Protein AF-A0A1Q6T2Q5-F1 (afdb_monomer)

Sequence (605 aa):
MSRNTIVNGNNVPQLLRPRTKIKYRKRTQTTGNLGEIIPFYVNELVQAGDTFKIDLSSFSRLTVSNYPSMDNLFLDIYLFKQNKNNLVNEFAPFMGENLTGAFEQQYEYEIPKLKLYGSHTSARSLINRLYGLKFFKNEITKDNGIFVSALPLITYWQMWNDWFRDQNYMPLQILPSMGMYSGTNHTPIYINKATLNNIYPTNLSTISTDPYYTGGATDTDLIYNWYTLGKACRFHDYFSTIIPEPQKGDPTRIPLTGEVELEVYGTGKGLMFTDGTGNFGTTVNGQIDNSATLKVNTVTQGNVEVGKNLGNGSTIGTLYNVIGVPTKEQIGDNESNDSGLMATLNFADAIIGTMNDMRTLVSEQHFIENNGIFGTREKEILRARYGVISSAVTTHTVEYLGGKRIPLNMDTILQTSSTSSESPQGNAAGYSVTFDADELFVKSFDYPAVILGVAVVRQNHSYSQGLSCQHTKFKPLDYWTPEFNNVGCQPIYMSELFLDVENQENNKKVWGYKMPWQEYREEPDQVTGMLAPDYENSLDVWNYADDYATAPVAGISWLLETPQYLDRTLTVTSKNTDQFMFDFQLNITKVTEVPYFSIPGLDKF

Structure (mmCIF, N/CA/C/O backbone):
data_AF-A0A1Q6T2Q5-F1
#
_entry.id   AF-A0A1Q6T2Q5-F1
#
loop_
_atom_site.group_PDB
_atom_site.id
_atom_site.type_symbol
_atom_site.label_atom_id
_atom_site.label_alt_id
_atom_site.label_comp_id
_atom_site.label_asym_id
_atom_site.label_entity_id
_atom_site.label_seq_id
_atom_site.pdbx_PDB_ins_code
_atom_site.Cartn_x
_atom_site.Cartn_y
_atom_site.Cartn_z
_atom_site.occupancy
_atom_site.B_iso_or_equiv
_atom_site.auth_seq_id
_atom_site.auth_comp_id
_atom_site.auth_asym_id
_atom_site.auth_atom_id
_atom_site.pdbx_PDB_model_num
ATOM 1 N N . MET A 1 1 ? -8.213 -21.916 44.612 1.00 40.75 1 MET A N 1
ATOM 2 C CA . MET A 1 1 ? -7.060 -21.421 45.393 1.00 40.75 1 MET A CA 1
ATOM 3 C C . MET A 1 1 ? -6.461 -22.595 46.146 1.00 40.75 1 MET A C 1
ATOM 5 O O . MET A 1 1 ? -7.157 -23.190 46.962 1.00 40.75 1 MET A O 1
ATOM 9 N N . SER A 1 2 ? -5.225 -22.983 45.839 1.00 36.88 2 SER A N 1
ATOM 10 C CA . SER A 1 2 ? -4.478 -23.936 46.664 1.00 36.88 2 SER A CA 1
ATOM 11 C C . SER A 1 2 ? -4.153 -23.265 47.999 1.00 36.88 2 SER A C 1
ATOM 13 O O . SER A 1 2 ? -3.503 -22.224 48.015 1.00 36.88 2 SER A O 1
ATOM 15 N N . ARG A 1 3 ? -4.646 -23.825 49.109 1.00 48.50 3 ARG A N 1
ATOM 16 C CA . ARG A 1 3 ? -4.500 -23.243 50.456 1.00 48.50 3 ARG A CA 1
ATOM 17 C C . ARG A 1 3 ? -3.081 -23.313 51.026 1.00 48.50 3 ARG A C 1
ATOM 19 O O . ARG A 1 3 ? -2.794 -22.555 51.937 1.00 48.50 3 ARG A O 1
ATOM 26 N N . ASN A 1 4 ? -2.209 -24.166 50.487 1.00 52.56 4 ASN A N 1
ATOM 27 C CA . ASN A 1 4 ? -0.844 -24.346 50.979 1.00 52.56 4 ASN A CA 1
ATOM 28 C C . ASN A 1 4 ? 0.152 -24.306 49.814 1.00 52.56 4 ASN A C 1
ATOM 30 O O . ASN A 1 4 ? 0.029 -25.086 48.870 1.00 52.56 4 ASN A O 1
ATOM 34 N N . THR A 1 5 ? 1.145 -23.425 49.903 1.00 58.88 5 THR A N 1
ATOM 35 C CA . THR A 1 5 ? 2.322 -23.380 49.023 1.00 58.88 5 THR A CA 1
ATOM 36 C C . THR A 1 5 ? 3.554 -23.753 49.837 1.00 58.88 5 THR A C 1
ATOM 38 O O . THR A 1 5 ? 3.863 -23.088 50.823 1.00 58.88 5 THR A O 1
ATOM 41 N N . ILE A 1 6 ? 4.254 -24.818 49.441 1.00 62.38 6 ILE A N 1
ATOM 42 C CA . ILE A 1 6 ? 5.546 -25.196 50.025 1.00 62.38 6 ILE A CA 1
ATOM 43 C C . ILE A 1 6 ? 6.611 -24.314 49.368 1.00 62.38 6 ILE A C 1
ATOM 45 O O . ILE A 1 6 ? 6.770 -24.335 48.148 1.00 62.38 6 ILE A O 1
ATOM 49 N N . VAL A 1 7 ? 7.309 -23.512 50.169 1.00 61.06 7 VAL A N 1
ATOM 50 C CA . VAL A 1 7 ? 8.380 -22.624 49.704 1.00 61.06 7 VAL A CA 1
ATOM 51 C C . VAL A 1 7 ? 9.719 -23.281 50.031 1.00 61.06 7 VAL A C 1
ATOM 53 O O . VAL A 1 7 ? 10.040 -23.471 51.200 1.00 61.06 7 VAL A O 1
ATOM 56 N N . ASN A 1 8 ? 10.498 -23.630 49.005 1.00 68.25 8 ASN A N 1
ATOM 57 C CA . ASN A 1 8 ? 11.899 -24.028 49.163 1.00 68.25 8 ASN A CA 1
ATOM 58 C C . ASN A 1 8 ? 12.791 -22.780 49.082 1.00 68.25 8 ASN A C 1
ATOM 60 O O . ASN A 1 8 ? 12.507 -21.880 48.297 1.00 68.25 8 ASN A O 1
ATOM 64 N N . GLY A 1 9 ? 13.894 -22.740 49.840 1.00 67.88 9 GLY A N 1
ATOM 65 C CA . GLY A 1 9 ? 14.797 -21.576 49.928 1.00 67.88 9 GLY A CA 1
ATOM 66 C C . GLY A 1 9 ? 15.487 -21.151 48.622 1.00 67.88 9 GLY A C 1
ATOM 67 O O . GLY A 1 9 ? 16.061 -20.071 48.569 1.00 67.88 9 GLY A O 1
ATOM 68 N N . ASN A 1 10 ? 15.388 -21.963 47.564 1.00 74.81 10 ASN A N 1
ATOM 69 C CA . ASN A 1 10 ? 15.899 -21.648 46.225 1.00 74.81 10 ASN A CA 1
ATOM 70 C C . ASN A 1 10 ? 14.823 -21.074 45.282 1.00 74.81 10 ASN A C 1
ATOM 72 O O . ASN A 1 10 ? 15.121 -20.780 44.126 1.00 74.81 10 ASN A O 1
ATOM 76 N N . ASN A 1 11 ? 13.568 -20.943 45.727 1.00 71.75 11 ASN A N 1
ATOM 77 C CA . ASN A 1 11 ? 12.494 -20.422 44.887 1.00 71.75 11 ASN A CA 1
ATOM 78 C C . ASN A 1 11 ? 12.559 -18.892 44.843 1.00 71.75 11 ASN A C 1
ATOM 80 O O . ASN A 1 11 ? 12.415 -18.221 45.864 1.00 71.75 11 ASN A O 1
ATOM 84 N N . VAL A 1 12 ? 12.724 -18.340 43.643 1.00 73.06 12 VAL A N 1
ATOM 85 C CA . VAL A 1 12 ? 12.599 -16.899 43.398 1.00 73.06 12 VAL A CA 1
ATOM 86 C C . VAL A 1 12 ? 11.151 -16.468 43.694 1.00 73.06 12 VAL A C 1
ATOM 88 O O . VAL A 1 12 ? 10.228 -17.206 43.333 1.00 73.06 12 VAL A O 1
ATOM 91 N N . PRO A 1 13 ? 10.909 -15.306 44.332 1.00 76.81 13 PRO A N 1
ATOM 92 C CA . PRO A 1 13 ? 9.557 -14.794 44.540 1.00 76.81 13 PRO A CA 1
ATOM 93 C C . PRO A 1 13 ? 8.794 -14.675 43.212 1.00 76.81 13 PRO A C 1
ATOM 95 O O . PRO A 1 13 ? 9.244 -13.996 42.292 1.00 76.81 13 PRO A O 1
ATOM 98 N N . GLN A 1 14 ? 7.631 -15.323 43.110 1.00 71.25 14 GLN A N 1
ATOM 99 C CA . GLN A 1 14 ? 6.753 -15.239 41.939 1.00 71.25 14 GLN A CA 1
ATOM 100 C C . GLN A 1 14 ? 5.480 -14.472 42.294 1.00 71.25 14 GLN A C 1
ATOM 102 O O . GLN A 1 14 ? 4.810 -14.779 43.282 1.00 71.25 14 GLN A O 1
ATOM 107 N N . LEU A 1 15 ? 5.120 -13.488 41.469 1.00 70.75 15 LEU A N 1
ATOM 108 C CA . LEU A 1 15 ? 3.863 -12.759 41.600 1.00 70.75 15 LEU A CA 1
ATOM 109 C C . LEU A 1 15 ? 2.804 -13.413 40.705 1.00 70.75 15 LEU A C 1
ATOM 111 O O . LEU A 1 15 ? 2.746 -13.149 39.509 1.00 70.75 15 LEU A O 1
ATOM 115 N N . LEU A 1 16 ? 1.961 -14.272 41.279 1.00 73.00 16 LEU A N 1
ATOM 116 C CA . LEU A 1 16 ? 0.833 -14.872 40.562 1.00 73.00 16 LEU A CA 1
ATOM 117 C C . LEU A 1 16 ? -0.390 -13.960 40.670 1.00 73.00 16 LEU A C 1
ATOM 119 O O . LEU A 1 16 ? -0.909 -13.740 41.767 1.00 73.00 16 LEU A O 1
ATOM 123 N N . ARG A 1 17 ? -0.861 -13.437 39.535 1.00 74.62 17 ARG A N 1
ATOM 124 C CA . ARG A 1 17 ? -2.085 -12.631 39.453 1.00 74.62 17 ARG A CA 1
ATOM 125 C C . ARG A 1 17 ? -3.207 -13.430 38.780 1.00 74.62 17 ARG A C 1
ATOM 127 O O . ARG A 1 17 ? -2.953 -14.126 37.794 1.00 74.62 17 ARG A O 1
ATOM 134 N N . PRO A 1 18 ? -4.447 -13.383 39.298 1.00 81.62 18 PRO A N 1
ATOM 135 C CA . PRO A 1 18 ? -5.578 -14.018 38.633 1.00 81.62 18 PRO A CA 1
ATOM 136 C C . PRO A 1 18 ? -5.882 -13.314 37.303 1.00 81.62 18 PRO A C 1
ATOM 138 O O . PRO A 1 18 ? -5.785 -12.094 37.201 1.00 81.62 18 PRO A O 1
ATOM 141 N N . ARG A 1 19 ? -6.286 -14.084 36.285 1.00 85.50 19 ARG A N 1
ATOM 142 C CA . ARG A 1 19 ? -6.707 -13.549 34.981 1.00 85.50 19 ARG A CA 1
ATOM 143 C C . ARG A 1 19 ? -8.230 -13.450 34.908 1.00 85.50 19 ARG A C 1
ATOM 145 O O . ARG A 1 19 ? -8.939 -14.409 35.210 1.00 85.50 19 ARG A O 1
ATOM 152 N N . THR A 1 20 ? -8.719 -12.311 34.446 1.00 89.69 20 THR A N 1
ATOM 153 C CA . THR A 1 20 ? -10.131 -11.990 34.231 1.00 89.69 20 THR A CA 1
ATOM 154 C C . THR A 1 20 ? -10.468 -12.070 32.744 1.00 89.69 20 THR A C 1
ATOM 156 O O . THR A 1 20 ? -9.707 -11.605 31.897 1.00 89.69 20 THR A O 1
ATOM 159 N N . LYS A 1 21 ? -11.643 -12.614 32.408 1.00 92.06 21 LYS A N 1
ATOM 160 C CA . LYS A 1 21 ? -12.200 -12.591 31.048 1.00 92.06 21 LYS A CA 1
ATOM 161 C C . LYS A 1 21 ? -13.241 -11.477 30.929 1.00 92.06 21 LYS A C 1
ATOM 163 O O . LYS A 1 21 ? -14.294 -11.553 31.552 1.00 92.06 21 LYS A O 1
ATOM 168 N N . ILE A 1 22 ? -12.959 -10.477 30.103 1.00 91.69 22 ILE A N 1
ATOM 169 C CA . ILE A 1 22 ? -13.797 -9.302 29.851 1.00 91.69 22 ILE A CA 1
ATOM 170 C C . ILE A 1 22 ? -14.363 -9.403 28.432 1.00 91.69 22 ILE A C 1
ATOM 172 O O . ILE A 1 22 ? -13.634 -9.698 27.484 1.00 91.69 22 ILE A O 1
ATOM 176 N N . LYS A 1 23 ? -15.666 -9.159 28.274 1.00 93.12 23 LYS A N 1
ATOM 177 C CA . LYS A 1 23 ? -16.338 -9.102 26.970 1.00 93.12 23 LYS A CA 1
ATOM 178 C C . LYS A 1 23 ? -16.984 -7.739 26.788 1.00 93.12 23 LYS A C 1
ATOM 180 O O . LYS A 1 23 ? -17.729 -7.306 27.661 1.00 93.12 23 LYS A O 1
ATOM 185 N N . TYR A 1 24 ? -16.718 -7.086 25.664 1.00 93.69 24 TYR A N 1
ATOM 186 C CA . TYR A 1 24 ? -17.334 -5.806 25.327 1.00 93.69 24 TYR A CA 1
ATOM 187 C C . TYR A 1 24 ? -17.476 -5.636 23.814 1.00 93.69 24 TYR A C 1
ATOM 189 O O . TYR A 1 24 ? -16.769 -6.266 23.027 1.00 93.69 24 TYR A O 1
ATOM 197 N N . ARG A 1 25 ? -18.413 -4.774 23.413 1.00 94.50 25 ARG A N 1
ATOM 198 C CA . ARG A 1 25 ? -18.661 -4.401 22.018 1.00 94.50 25 ARG A CA 1
ATOM 199 C C . ARG A 1 25 ? -18.144 -2.987 21.775 1.00 94.50 25 ARG A C 1
ATOM 201 O O . ARG A 1 25 ? -18.408 -2.096 22.579 1.00 94.50 25 ARG A O 1
ATOM 208 N N . LYS A 1 26 ? -17.466 -2.771 20.649 1.00 93.38 26 LYS A N 1
ATOM 209 C CA . LYS A 1 26 ? -17.111 -1.439 20.138 1.00 93.38 26 LYS A CA 1
ATOM 210 C C . LYS A 1 26 ? -17.689 -1.283 18.736 1.00 93.38 26 LYS A C 1
ATOM 212 O O . LYS A 1 26 ? -17.534 -2.180 17.917 1.00 93.38 26 LYS A O 1
ATOM 217 N N . ARG A 1 27 ? -18.369 -0.170 18.473 1.00 94.38 27 ARG A N 1
ATOM 218 C CA . ARG A 1 27 ? -18.918 0.168 17.155 1.00 94.38 27 ARG A CA 1
ATOM 219 C C . ARG A 1 27 ? -18.284 1.469 16.677 1.00 94.38 27 ARG A C 1
ATOM 221 O O . ARG A 1 27 ? -18.225 2.416 17.458 1.00 94.38 27 ARG A O 1
ATOM 228 N N . THR A 1 28 ? -17.840 1.503 15.429 1.00 93.81 28 THR A N 1
ATOM 229 C CA . THR A 1 28 ? -17.266 2.678 14.774 1.00 93.81 28 THR A CA 1
ATOM 230 C C . THR A 1 28 ? -17.955 2.862 13.429 1.00 93.81 28 THR A C 1
ATOM 232 O O . THR A 1 28 ? -17.924 1.962 12.596 1.00 93.81 28 THR A O 1
ATOM 235 N N . GLN A 1 29 ? -18.541 4.036 13.209 1.00 93.56 29 GLN A N 1
ATOM 236 C CA . GLN A 1 29 ? -19.079 4.434 11.910 1.00 93.56 29 GLN A CA 1
ATOM 237 C C . GLN A 1 29 ? -18.135 5.447 11.279 1.00 93.56 29 GLN A C 1
ATOM 239 O O . GLN A 1 29 ? -17.673 6.368 11.953 1.00 93.56 29 GLN A O 1
ATOM 244 N N . THR A 1 30 ? -17.810 5.256 10.008 1.00 93.12 30 THR A N 1
ATOM 245 C CA . THR A 1 30 ? -16.855 6.111 9.302 1.00 93.12 30 THR A CA 1
ATOM 246 C C . THR A 1 30 ? -17.154 6.137 7.808 1.00 93.12 30 THR A C 1
ATOM 248 O O . THR A 1 30 ? -18.034 5.429 7.323 1.00 93.12 30 THR A O 1
ATOM 251 N N . THR A 1 31 ? -16.432 6.978 7.088 1.00 92.69 31 THR A N 1
ATOM 252 C CA . THR A 1 31 ? -16.524 7.151 5.641 1.00 92.69 31 THR A CA 1
ATOM 253 C C . THR A 1 31 ? -15.125 7.166 5.042 1.00 92.69 31 THR A C 1
ATOM 255 O O . THR A 1 31 ? -14.141 7.412 5.754 1.00 92.69 31 THR A O 1
ATOM 258 N N . GLY A 1 32 ? -15.031 6.918 3.743 1.00 90.94 32 GLY A N 1
ATOM 259 C CA . GLY A 1 32 ? -13.802 7.119 2.986 1.00 90.94 32 GLY A CA 1
ATOM 260 C C . GLY A 1 32 ? -13.994 6.826 1.507 1.00 90.94 32 GLY A C 1
ATOM 261 O O . GLY A 1 32 ? -15.092 6.482 1.068 1.00 90.94 32 GLY A O 1
ATOM 262 N N . ASN A 1 33 ? -12.925 7.004 0.743 1.00 91.69 33 ASN A N 1
ATOM 263 C CA . ASN A 1 33 ? -12.935 6.859 -0.708 1.00 91.69 33 ASN A CA 1
ATOM 264 C C . ASN A 1 33 ? -12.159 5.624 -1.156 1.00 91.69 33 ASN A C 1
ATOM 266 O O . ASN A 1 33 ? -11.435 5.005 -0.370 1.00 91.69 33 ASN A O 1
ATOM 270 N N . LEU A 1 34 ? -12.310 5.288 -2.435 1.00 91.56 34 LEU A N 1
ATOM 271 C CA . LEU A 1 34 ? -11.515 4.257 -3.087 1.00 91.56 34 LEU A CA 1
ATOM 272 C C . LEU A 1 34 ? -10.019 4.536 -2.881 1.00 91.56 34 LEU A C 1
ATOM 274 O O . LEU A 1 34 ? -9.559 5.674 -3.008 1.00 91.56 34 LEU A O 1
ATOM 278 N N . GLY A 1 35 ? -9.275 3.497 -2.512 1.00 89.56 35 GLY A N 1
ATOM 279 C CA . GLY A 1 35 ? -7.839 3.567 -2.285 1.00 89.56 35 GLY A CA 1
ATOM 280 C C . GLY A 1 35 ? -7.406 4.090 -0.921 1.00 89.56 35 GLY A C 1
ATOM 281 O O . GLY A 1 35 ? -6.256 3.886 -0.545 1.00 89.56 35 GLY A O 1
ATOM 282 N N . GLU A 1 36 ? -8.277 4.732 -0.142 1.00 91.12 36 GLU A N 1
ATOM 283 C CA . GLU A 1 36 ? -7.895 5.251 1.173 1.00 91.12 36 GLU A CA 1
ATOM 284 C C . GLU A 1 36 ? -7.830 4.153 2.232 1.00 91.12 36 GLU A C 1
ATOM 286 O O . GLU A 1 36 ? -8.688 3.273 2.310 1.00 91.12 36 GLU A O 1
ATOM 291 N N . ILE A 1 37 ? -6.826 4.240 3.104 1.00 92.69 37 ILE A N 1
ATOM 292 C CA . ILE A 1 37 ? -6.652 3.310 4.216 1.00 92.69 37 ILE A CA 1
ATOM 293 C C . ILE A 1 37 ? -7.335 3.882 5.453 1.00 92.69 37 ILE A C 1
ATOM 295 O O . ILE A 1 37 ? -6.844 4.790 6.113 1.00 92.69 37 ILE A O 1
ATOM 299 N N . ILE A 1 38 ? -8.504 3.344 5.776 1.00 94.00 38 ILE A N 1
ATOM 300 C CA . ILE A 1 38 ? -9.425 3.910 6.757 1.00 94.00 38 ILE A CA 1
ATOM 301 C C . ILE A 1 38 ? -9.253 3.184 8.094 1.00 94.00 38 ILE A C 1
ATOM 303 O O . ILE A 1 38 ? -9.652 2.023 8.214 1.00 94.00 38 ILE A O 1
ATOM 307 N N . PRO A 1 39 ? -8.702 3.827 9.140 1.00 95.00 39 PRO A N 1
ATOM 308 C CA . PRO A 1 39 ? -8.648 3.212 10.455 1.00 95.00 39 PRO A CA 1
ATOM 309 C C . PRO A 1 39 ? -10.028 3.244 11.117 1.00 95.00 39 PRO A C 1
ATOM 311 O O . PRO A 1 39 ? -10.668 4.292 11.208 1.00 95.00 39 PRO A O 1
ATOM 314 N N . PHE A 1 40 ? -10.470 2.096 11.628 1.00 94.38 40 PHE A N 1
ATOM 315 C CA . PHE A 1 40 ? -11.740 1.961 12.353 1.00 94.38 40 PHE A CA 1
ATOM 316 C C . PHE A 1 40 ? -11.560 1.472 13.796 1.00 94.38 40 PHE A C 1
ATOM 318 O O . PHE A 1 40 ? -12.458 1.624 14.636 1.00 94.38 40 PHE A O 1
ATOM 325 N N . TYR A 1 41 ? -10.401 0.887 14.109 1.00 94.62 41 TYR A N 1
ATOM 326 C CA . TYR A 1 41 ? -10.082 0.383 15.436 1.00 94.62 41 TYR A CA 1
ATOM 327 C C . TYR A 1 41 ? -8.657 0.732 15.835 1.00 94.62 41 TYR A C 1
ATOM 329 O O . TYR A 1 41 ? -7.709 0.427 15.127 1.00 94.62 41 TYR A O 1
ATOM 337 N N . VAL A 1 42 ? -8.511 1.320 17.016 1.00 94.62 42 VAL A N 1
ATOM 338 C CA . VAL A 1 42 ? -7.225 1.544 17.673 1.00 94.62 42 VAL A CA 1
ATOM 339 C C . VAL A 1 42 ? -7.358 1.080 19.116 1.00 94.62 42 VAL A C 1
ATOM 341 O O . VAL A 1 42 ? -8.374 1.357 19.773 1.00 94.62 42 VAL A O 1
ATOM 344 N N . ASN A 1 43 ? -6.345 0.367 19.602 1.00 93.69 43 ASN A N 1
ATOM 345 C CA . ASN A 1 43 ? -6.194 0.015 21.005 1.00 93.69 43 ASN A CA 1
ATOM 346 C C . ASN A 1 43 ? -4.716 0.039 21.417 1.00 93.69 43 ASN A C 1
ATOM 348 O O . ASN A 1 43 ? -3.948 -0.849 21.056 1.00 93.69 43 ASN A O 1
ATOM 352 N N . GLU A 1 44 ? -4.337 1.041 22.209 1.00 92.44 44 GLU A N 1
ATOM 353 C CA . GLU A 1 44 ? -2.989 1.183 22.781 1.00 92.44 44 GLU A CA 1
ATOM 354 C C . GLU A 1 44 ? -2.823 0.470 24.136 1.00 92.44 44 GLU A C 1
ATOM 356 O O . GLU A 1 44 ? -1.713 0.370 24.665 1.00 92.44 44 GLU A O 1
ATOM 361 N N . LEU A 1 45 ? -3.918 -0.002 24.740 1.00 89.75 45 LEU A N 1
ATOM 362 C CA . LEU A 1 45 ? -3.956 -0.561 26.097 1.00 89.75 45 LEU A CA 1
ATOM 363 C C . LEU A 1 45 ? -3.831 -2.091 26.088 1.00 89.75 45 LEU A C 1
ATOM 365 O O . LEU A 1 45 ? -4.534 -2.805 26.815 1.00 89.75 45 LEU A O 1
ATOM 369 N N . VAL A 1 46 ? -2.940 -2.595 25.235 1.00 91.69 46 VAL A N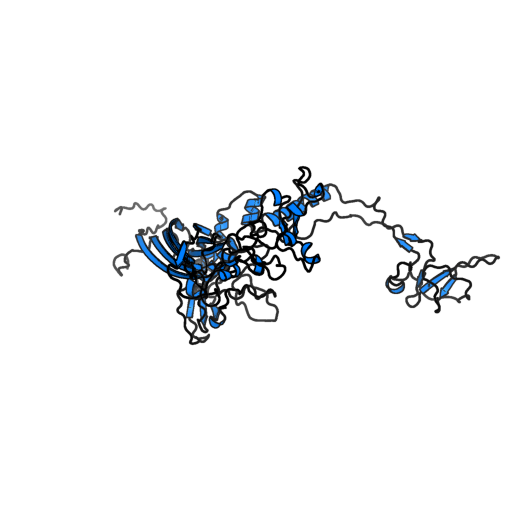 1
ATOM 370 C CA . VAL A 1 46 ? -2.562 -4.008 25.184 1.00 91.69 46 VAL A CA 1
ATOM 371 C C . VAL A 1 46 ? -1.349 -4.211 26.075 1.00 91.69 46 VAL A C 1
ATOM 373 O O . VAL A 1 46 ? -0.307 -3.582 25.873 1.00 91.69 46 VAL A O 1
ATOM 376 N N . GLN A 1 47 ? -1.499 -5.075 27.073 1.00 90.38 47 GLN A N 1
ATOM 377 C CA . GLN A 1 47 ? -0.428 -5.454 27.986 1.00 90.38 47 GLN A CA 1
ATOM 378 C C . GLN A 1 47 ? 0.165 -6.808 27.585 1.00 90.38 47 GLN A C 1
ATOM 380 O O . GLN A 1 47 ? -0.458 -7.594 26.867 1.00 90.38 47 GLN A O 1
ATOM 385 N N . ALA A 1 48 ? 1.377 -7.088 28.065 1.00 88.94 48 ALA A N 1
ATOM 386 C CA . ALA A 1 48 ? 1.939 -8.430 27.976 1.00 88.94 48 ALA A CA 1
ATOM 387 C C . ALA A 1 48 ? 1.054 -9.422 28.751 1.00 88.94 48 ALA A C 1
ATOM 389 O O . ALA A 1 48 ? 0.536 -9.099 29.817 1.00 88.94 48 ALA A O 1
ATOM 390 N N . GLY A 1 49 ? 0.858 -10.618 28.203 1.00 88.44 49 GLY A N 1
ATOM 391 C CA . GLY A 1 49 ? -0.018 -11.645 28.766 1.00 88.44 49 GLY A CA 1
ATOM 392 C C . GLY A 1 49 ? -1.509 -11.461 28.456 1.00 88.44 49 GLY A C 1
ATOM 393 O O . GLY A 1 49 ? -2.309 -12.339 28.798 1.00 88.44 49 GLY A O 1
ATOM 394 N N . ASP A 1 50 ? -1.914 -10.376 27.786 1.00 93.00 50 ASP A N 1
ATOM 395 C CA . ASP A 1 50 ? -3.294 -10.217 27.329 1.00 93.00 50 ASP A CA 1
ATOM 396 C C . ASP A 1 50 ? -3.586 -11.165 26.156 1.00 93.00 50 ASP A C 1
ATOM 398 O O . ASP A 1 50 ? -2.833 -11.234 25.185 1.00 93.00 50 ASP A O 1
ATOM 402 N N . THR A 1 51 ? -4.718 -11.867 26.209 1.00 94.56 51 THR A N 1
ATOM 403 C CA . THR A 1 51 ? -5.237 -12.646 25.075 1.00 94.56 51 THR A CA 1
ATOM 404 C C . THR A 1 51 ? -6.457 -11.942 24.504 1.00 94.56 51 THR A C 1
ATOM 406 O O . THR A 1 51 ? -7.423 -11.700 25.230 1.00 94.56 51 THR A O 1
ATOM 409 N N . PHE A 1 52 ? -6.435 -11.635 23.210 1.00 94.88 52 PHE A N 1
ATOM 410 C CA . PHE A 1 52 ? -7.560 -11.039 22.498 1.00 94.88 52 PHE A CA 1
ATOM 411 C C . PHE A 1 52 ? -8.155 -12.040 21.513 1.00 94.88 52 PHE A C 1
ATOM 413 O O . PHE A 1 52 ? -7.428 -12.695 20.768 1.00 94.88 52 PHE A O 1
ATOM 420 N N . LYS A 1 53 ? -9.485 -12.116 21.513 1.00 95.31 53 LYS A N 1
ATOM 421 C CA . LYS A 1 53 ? -10.303 -12.669 20.434 1.00 95.31 53 LYS A CA 1
ATOM 422 C C . LYS A 1 53 ? -11.201 -11.554 19.910 1.00 95.31 53 LYS A C 1
ATOM 424 O O . LYS A 1 53 ? -11.899 -10.924 20.713 1.00 95.31 53 LYS A O 1
ATOM 429 N N . ILE A 1 54 ? -11.148 -11.299 18.606 1.00 94.94 54 ILE A N 1
ATOM 430 C CA . ILE A 1 54 ? -11.915 -10.238 17.950 1.00 94.94 54 ILE A CA 1
ATOM 431 C C . ILE A 1 54 ? -12.753 -10.839 16.827 1.00 94.94 54 ILE A C 1
ATOM 433 O O . ILE A 1 54 ? -12.208 -11.325 15.838 1.00 94.94 54 ILE A O 1
ATOM 437 N N . ASP A 1 55 ? -14.070 -10.715 16.976 1.00 94.94 55 ASP A N 1
ATOM 438 C CA . ASP A 1 55 ? -15.037 -11.017 15.925 1.00 94.94 55 ASP A CA 1
ATOM 439 C C . ASP A 1 55 ? -15.536 -9.686 15.346 1.00 94.94 55 ASP A C 1
ATOM 441 O O . ASP A 1 55 ? -15.964 -8.800 16.100 1.00 94.94 55 ASP A O 1
ATOM 445 N N . LEU A 1 56 ? -15.456 -9.515 14.028 1.00 94.44 56 LEU A N 1
ATOM 446 C CA . LEU A 1 56 ? -15.882 -8.304 13.335 1.00 94.44 56 LEU A CA 1
ATOM 447 C C . LEU A 1 56 ? -17.172 -8.559 12.569 1.00 94.44 56 LEU A C 1
ATOM 449 O O . LEU A 1 56 ? -17.305 -9.544 11.859 1.00 94.44 56 LEU A O 1
ATOM 453 N N . SER A 1 57 ? -18.096 -7.614 12.668 1.00 94.38 57 SER A N 1
ATOM 454 C CA . SER A 1 57 ? -19.195 -7.446 11.732 1.00 94.38 57 SER A CA 1
ATOM 455 C C . SER A 1 57 ? -19.011 -6.117 11.013 1.00 94.38 57 SER A C 1
ATOM 457 O O . SER A 1 57 ? -18.859 -5.076 11.657 1.00 94.38 57 SER A O 1
ATOM 459 N N . SER A 1 58 ? -18.979 -6.158 9.687 1.00 93.50 58 SER A N 1
ATOM 460 C CA . SER A 1 58 ? -18.830 -4.992 8.827 1.00 93.50 58 SER A CA 1
ATOM 461 C C . SER A 1 58 ? -20.065 -4.817 7.964 1.00 93.50 58 SER A C 1
ATOM 463 O O . SER A 1 58 ? -20.522 -5.749 7.303 1.00 93.50 58 SER A O 1
ATOM 465 N N . PHE A 1 59 ? -20.568 -3.595 7.935 1.00 93.94 59 PHE A N 1
ATOM 466 C CA . PHE A 1 59 ? -21.578 -3.152 6.995 1.00 93.94 59 PHE A CA 1
ATOM 467 C C . PHE A 1 59 ? -20.984 -2.024 6.157 1.00 93.94 59 PHE A C 1
ATOM 469 O O . PHE A 1 59 ? -20.419 -1.074 6.699 1.00 93.94 59 PHE A O 1
ATOM 476 N N . SER A 1 60 ? -21.096 -2.136 4.841 1.00 93.38 60 SER A N 1
ATOM 477 C CA . SER A 1 60 ? -20.547 -1.174 3.889 1.00 93.38 60 SER A CA 1
ATOM 478 C C . SER A 1 60 ? -21.598 -0.802 2.856 1.00 93.38 60 SER A C 1
ATOM 480 O O . SER A 1 60 ? -22.422 -1.633 2.464 1.00 93.38 60 SER A O 1
ATOM 482 N N . ARG A 1 61 ? -21.591 0.465 2.446 1.00 91.00 61 ARG A N 1
ATOM 483 C CA . ARG A 1 61 ? -22.460 0.978 1.389 1.00 91.00 61 ARG A CA 1
ATOM 484 C C . ARG A 1 61 ? -21.732 1.994 0.524 1.00 91.00 61 ARG A C 1
ATOM 486 O O . ARG A 1 61 ? -20.960 2.797 1.051 1.00 91.00 61 ARG A O 1
ATOM 493 N N . LEU A 1 62 ? -22.034 1.986 -0.766 1.00 91.00 62 LEU A N 1
ATOM 494 C CA . LEU A 1 62 ? -21.645 3.043 -1.699 1.00 91.00 62 LEU A CA 1
ATOM 495 C C . LEU A 1 62 ? -22.697 4.165 -1.671 1.00 91.00 62 LEU A C 1
ATOM 497 O O . LEU A 1 62 ? -23.868 3.934 -1.335 1.00 91.00 62 LEU A O 1
ATOM 501 N N . THR A 1 63 ? -22.294 5.389 -2.006 1.00 88.75 63 THR A N 1
ATOM 502 C CA . THR A 1 63 ? -23.230 6.447 -2.404 1.00 88.75 63 THR A CA 1
ATOM 503 C C . THR A 1 63 ? -23.995 6.042 -3.670 1.00 88.75 63 THR A C 1
ATOM 505 O O . THR A 1 63 ? -23.699 5.036 -4.312 1.00 88.75 63 THR A O 1
ATOM 508 N N . VAL A 1 64 ? -25.068 6.767 -3.987 1.00 84.00 64 VAL A N 1
ATOM 509 C CA . VAL A 1 64 ? -25.945 6.382 -5.100 1.00 84.00 64 VAL A CA 1
ATOM 510 C C . VAL A 1 64 ? -25.172 6.493 -6.415 1.00 84.00 64 VAL A C 1
ATOM 512 O O . VAL A 1 64 ? -24.589 7.542 -6.708 1.00 84.00 64 VAL A O 1
ATOM 515 N N . SER A 1 65 ? -25.158 5.403 -7.178 1.00 84.69 65 SER A N 1
ATOM 516 C CA . SER A 1 65 ? -24.564 5.363 -8.508 1.00 84.69 65 SER A CA 1
ATOM 517 C C . SER A 1 65 ? -25.642 5.620 -9.556 1.00 84.69 65 SER A C 1
ATOM 519 O O . SER A 1 65 ? -26.792 5.195 -9.399 1.00 84.69 65 SER A O 1
ATOM 521 N N . ASN A 1 66 ? -25.275 6.330 -10.624 1.00 84.12 66 ASN A N 1
ATOM 522 C CA . ASN A 1 66 ? -26.201 6.666 -11.703 1.00 84.12 66 ASN A CA 1
ATOM 523 C C . ASN A 1 66 ? -26.714 5.413 -12.416 1.00 84.12 66 ASN A C 1
ATOM 525 O O . ASN A 1 66 ? -27.870 5.398 -12.817 1.00 84.12 66 ASN A O 1
ATOM 529 N N . TYR A 1 67 ? -25.879 4.376 -12.517 1.00 84.44 67 TYR A N 1
ATOM 530 C CA . TYR A 1 67 ? -26.179 3.091 -13.142 1.00 84.44 67 TYR A CA 1
ATOM 531 C C . TYR A 1 67 ? -25.558 1.959 -12.316 1.00 84.44 67 TYR A C 1
ATOM 533 O O . TYR A 1 67 ? -24.597 2.187 -11.586 1.00 84.44 67 TYR A O 1
ATOM 541 N N . PRO A 1 68 ? -26.075 0.726 -12.385 1.00 86.06 68 PRO A N 1
ATOM 542 C CA . PRO A 1 68 ? -25.420 -0.400 -11.737 1.00 86.06 68 PRO A CA 1
ATOM 543 C C . PRO A 1 68 ? -24.149 -0.775 -12.508 1.00 86.06 68 PRO A C 1
ATOM 545 O O . PRO A 1 68 ? -24.218 -1.361 -13.588 1.00 86.06 68 PRO A O 1
ATOM 548 N N . SER A 1 69 ? -22.991 -0.418 -11.956 1.00 85.75 69 SER A N 1
ATOM 549 C CA . SER A 1 69 ? -21.694 -0.763 -12.540 1.00 85.75 69 SER A CA 1
ATOM 550 C C . SER A 1 69 ? -21.497 -2.279 -12.628 1.00 85.75 69 SER A C 1
ATOM 552 O O . SER A 1 69 ? -21.914 -3.022 -11.738 1.00 85.75 69 SER A O 1
ATOM 554 N N . MET A 1 70 ? -20.819 -2.728 -13.681 1.00 88.31 70 MET A N 1
ATOM 555 C CA . MET A 1 70 ? -20.526 -4.141 -13.945 1.00 88.31 70 MET A CA 1
ATOM 556 C C . MET A 1 70 ? -19.240 -4.631 -13.265 1.00 88.31 70 MET A C 1
ATOM 558 O O . MET A 1 70 ? -19.058 -5.835 -13.099 1.00 88.31 70 MET A O 1
ATOM 562 N N . ASP A 1 71 ? -18.361 -3.709 -12.874 1.00 88.81 71 ASP A N 1
ATOM 563 C CA . ASP A 1 71 ? -17.055 -4.035 -12.311 1.00 88.81 71 ASP A CA 1
ATOM 564 C C . ASP A 1 71 ? -17.104 -4.355 -10.815 1.00 88.81 71 ASP A C 1
ATOM 566 O O . ASP A 1 71 ? -17.977 -3.911 -10.064 1.00 88.81 71 ASP A O 1
ATOM 570 N N . ASN A 1 72 ? -16.113 -5.132 -10.378 1.00 88.31 72 ASN A N 1
ATOM 571 C CA . ASN A 1 72 ? -16.020 -5.626 -9.012 1.00 88.31 72 ASN A CA 1
ATOM 572 C C . ASN A 1 72 ? -15.206 -4.683 -8.119 1.00 88.31 72 ASN A C 1
ATOM 574 O O . ASN A 1 72 ? -14.050 -4.361 -8.407 1.00 88.31 72 ASN A O 1
ATOM 578 N N . LEU A 1 73 ? -15.782 -4.337 -6.967 1.00 91.88 73 LEU A N 1
ATOM 579 C CA . LEU A 1 73 ? -15.098 -3.656 -5.871 1.00 91.88 73 LEU A CA 1
ATOM 580 C C . LEU A 1 73 ? -14.845 -4.632 -4.725 1.00 91.88 73 LEU A C 1
ATOM 582 O O . LEU A 1 73 ? -15.689 -5.465 -4.399 1.00 91.88 73 LEU A O 1
ATOM 586 N N . PHE A 1 74 ? -13.701 -4.495 -4.064 1.00 94.25 74 PHE A N 1
ATOM 587 C CA . PHE A 1 74 ? -13.326 -5.325 -2.925 1.00 94.25 74 PHE A CA 1
ATOM 588 C C . PHE A 1 74 ? -13.030 -4.462 -1.705 1.00 94.25 74 PHE A C 1
ATOM 590 O O . PHE A 1 74 ? -12.194 -3.562 -1.751 1.00 94.25 74 PHE A O 1
ATOM 597 N N . LEU A 1 75 ? -13.694 -4.776 -0.594 1.00 94.81 75 LEU A N 1
ATOM 598 C CA . LEU A 1 75 ? -13.383 -4.267 0.732 1.00 94.81 75 LEU A CA 1
ATOM 599 C C . LEU A 1 75 ? -12.413 -5.227 1.421 1.00 94.81 75 LEU A C 1
ATOM 601 O O . LEU A 1 75 ? -12.772 -6.345 1.789 1.00 94.81 75 LEU A O 1
ATOM 605 N N . ASP A 1 76 ? -11.191 -4.762 1.633 1.00 95.31 76 ASP A N 1
ATOM 606 C CA . ASP A 1 76 ? -10.175 -5.464 2.397 1.00 95.31 76 ASP A CA 1
ATOM 607 C C . ASP A 1 76 ? -10.096 -4.909 3.817 1.00 95.31 76 ASP A C 1
ATOM 609 O O . ASP A 1 76 ? -9.921 -3.709 4.029 1.00 95.31 76 ASP A O 1
ATOM 613 N N . ILE A 1 77 ? -10.194 -5.794 4.803 1.00 95.19 77 ILE A N 1
ATOM 614 C CA . ILE A 1 77 ? -10.085 -5.462 6.220 1.00 95.19 77 ILE A CA 1
ATOM 615 C C . ILE A 1 77 ? -8.845 -6.137 6.781 1.00 95.19 77 ILE A C 1
ATOM 617 O O . ILE A 1 77 ? -8.674 -7.344 6.625 1.00 95.19 77 ILE A O 1
ATOM 621 N N . TYR A 1 78 ? -8.019 -5.376 7.494 1.00 96.06 78 TYR A N 1
ATOM 622 C CA . TYR A 1 78 ? -6.778 -5.858 8.086 1.00 96.06 78 TYR A CA 1
ATOM 623 C C . TYR A 1 78 ? -6.639 -5.389 9.534 1.00 96.06 78 TYR A C 1
ATOM 625 O O . TYR A 1 78 ? -6.908 -4.230 9.856 1.00 96.06 78 TYR A O 1
ATOM 633 N N . LEU A 1 79 ? -6.177 -6.276 10.415 1.00 95.56 79 LEU A N 1
ATOM 634 C CA . LEU A 1 79 ? -5.724 -5.931 11.757 1.00 95.56 79 LEU A CA 1
ATOM 635 C C . LEU A 1 79 ? -4.235 -6.202 11.893 1.00 95.56 79 LEU A C 1
ATOM 637 O O . LEU A 1 79 ? -3.728 -7.274 11.562 1.00 95.56 79 LEU A O 1
ATOM 641 N N . PHE A 1 80 ? -3.562 -5.217 12.461 1.00 95.06 80 PHE A N 1
ATOM 642 C CA . PHE A 1 80 ? -2.132 -5.187 12.665 1.00 95.06 80 PHE A CA 1
ATOM 643 C C . PHE A 1 80 ? -1.800 -4.960 14.136 1.00 95.06 80 PHE A C 1
ATOM 645 O O . PHE A 1 80 ? -2.568 -4.353 14.889 1.00 95.06 80 PHE A O 1
ATOM 652 N N . LYS A 1 81 ? -0.622 -5.430 14.534 1.00 92.50 81 LYS A N 1
ATOM 653 C CA . LYS A 1 81 ? -0.009 -5.212 15.842 1.00 92.50 81 LYS A CA 1
ATOM 654 C C . LYS A 1 81 ? 1.370 -4.611 15.643 1.00 92.50 81 LYS A C 1
ATOM 656 O O . LYS A 1 81 ? 2.154 -5.124 14.850 1.00 92.50 81 LYS A O 1
ATOM 661 N N . GLN A 1 82 ? 1.705 -3.611 16.448 1.00 90.44 82 GLN A N 1
ATOM 662 C CA . GLN A 1 82 ? 3.091 -3.196 16.620 1.00 90.44 82 GLN A CA 1
ATOM 663 C C . GLN A 1 82 ? 3.482 -3.154 18.097 1.00 90.44 82 GLN A C 1
ATOM 665 O O . GLN A 1 82 ? 2.725 -2.668 18.941 1.00 90.44 82 GLN A O 1
ATOM 670 N N . ASN A 1 83 ? 4.669 -3.669 18.420 1.00 88.94 83 ASN A N 1
ATOM 671 C CA . ASN A 1 83 ? 5.197 -3.641 19.783 1.00 88.94 83 ASN A CA 1
ATOM 672 C C . ASN A 1 83 ? 5.647 -2.219 20.160 1.00 88.94 83 ASN A C 1
ATOM 674 O O . ASN A 1 83 ? 6.225 -1.499 19.346 1.00 88.94 83 ASN A O 1
ATOM 678 N N . LYS A 1 84 ? 5.436 -1.802 21.413 1.00 87.88 84 LYS A N 1
ATOM 679 C CA . LYS A 1 84 ? 5.767 -0.429 21.844 1.00 87.88 84 LYS A CA 1
ATOM 680 C C . LYS A 1 84 ? 7.266 -0.111 21.817 1.00 87.88 84 LYS A C 1
ATOM 682 O O . LYS A 1 84 ? 7.624 1.025 21.525 1.00 87.88 84 LYS A O 1
ATOM 687 N N . ASN A 1 85 ? 8.139 -1.100 22.009 1.00 84.19 85 ASN A N 1
ATOM 688 C CA . ASN A 1 85 ? 9.594 -0.947 21.844 1.00 84.19 85 ASN A CA 1
ATOM 689 C C . ASN A 1 85 ? 10.023 -0.670 20.389 1.00 84.19 85 ASN A C 1
ATOM 691 O O . ASN A 1 85 ? 11.126 -0.178 20.138 1.00 84.19 85 ASN A O 1
ATOM 695 N N . ASN A 1 86 ? 9.161 -0.988 19.422 1.00 82.00 86 ASN A N 1
ATOM 696 C CA . ASN A 1 86 ? 9.374 -0.699 18.008 1.00 82.00 86 ASN A CA 1
ATOM 697 C C . ASN A 1 86 ? 8.809 0.657 17.607 1.00 82.00 86 ASN A C 1
ATOM 699 O O . ASN A 1 86 ? 9.189 1.187 16.571 1.00 82.00 86 ASN A O 1
ATOM 703 N N . LEU A 1 87 ? 7.912 1.214 18.417 1.00 81.38 87 LEU A N 1
ATOM 704 C CA . LEU A 1 87 ? 7.352 2.545 18.215 1.00 81.38 87 LEU A CA 1
ATOM 705 C C . LEU A 1 87 ? 8.186 3.619 18.904 1.00 81.38 87 LEU A C 1
ATOM 707 O O . LEU A 1 87 ? 8.258 4.736 18.400 1.00 81.38 87 LEU A O 1
ATOM 711 N N . VAL A 1 88 ? 8.788 3.287 20.049 1.00 80.62 88 VAL A N 1
ATOM 712 C CA . VAL A 1 88 ? 9.455 4.240 20.936 1.00 80.62 88 VAL A CA 1
ATOM 713 C C . VAL A 1 88 ? 10.895 3.812 21.206 1.00 80.62 88 VAL A C 1
ATOM 715 O O . VAL A 1 88 ? 11.149 2.689 21.647 1.00 80.62 88 VAL A O 1
ATOM 718 N N . ASN A 1 89 ? 11.838 4.718 20.956 1.00 77.25 89 ASN A N 1
ATOM 719 C CA . ASN A 1 89 ? 13.228 4.573 21.381 1.00 77.25 89 ASN A CA 1
ATOM 720 C C . ASN A 1 89 ? 13.316 4.633 22.905 1.00 77.25 89 ASN A C 1
ATOM 722 O O . ASN A 1 89 ? 12.591 5.399 23.529 1.00 77.25 89 ASN A O 1
ATOM 726 N N . GLU A 1 90 ? 14.208 3.836 23.497 1.00 79.12 90 GLU A N 1
ATOM 727 C CA . GLU A 1 90 ? 14.417 3.800 24.956 1.00 79.12 90 GLU A CA 1
ATOM 728 C C . GLU A 1 90 ? 13.176 3.360 25.758 1.00 79.12 90 GLU A C 1
ATOM 730 O O . GLU A 1 90 ? 13.041 3.640 26.947 1.00 79.12 90 GLU A O 1
ATOM 735 N N . PHE A 1 91 ? 12.275 2.585 25.145 1.00 83.44 91 PHE A N 1
ATOM 736 C CA . PHE A 1 91 ? 11.108 2.044 25.850 1.00 83.44 91 PHE A CA 1
ATOM 737 C C . PHE A 1 91 ? 11.480 1.156 27.058 1.00 83.44 91 PHE A C 1
ATOM 739 O O . PHE A 1 91 ? 10.714 1.055 28.008 1.00 83.44 91 PHE A O 1
ATOM 746 N N . ALA A 1 92 ? 12.660 0.533 27.045 1.00 85.19 92 ALA A N 1
ATOM 747 C CA . ALA A 1 92 ? 13.190 -0.225 28.177 1.00 85.19 92 ALA A CA 1
ATOM 748 C C . ALA A 1 92 ? 13.415 0.663 29.427 1.00 85.19 92 ALA A C 1
ATOM 750 O O . ALA A 1 92 ? 12.796 0.383 30.458 1.00 85.19 92 ALA A O 1
ATOM 751 N N . PRO A 1 93 ? 14.171 1.779 29.339 1.00 83.06 93 PRO A N 1
ATOM 752 C CA . PRO A 1 93 ? 14.208 2.801 30.388 1.00 83.06 93 PRO A CA 1
ATOM 753 C C . PRO A 1 93 ? 12.835 3.330 30.817 1.00 83.06 93 PRO A C 1
ATOM 755 O O . PRO A 1 93 ? 12.586 3.504 32.006 1.00 83.06 93 PRO A O 1
ATOM 758 N N . PHE A 1 94 ? 11.886 3.513 29.893 1.00 84.50 94 PHE A N 1
ATOM 759 C CA . PHE A 1 94 ? 10.512 3.890 30.266 1.00 84.50 94 PHE A CA 1
ATOM 760 C C . PHE A 1 94 ? 9.822 2.849 31.170 1.00 84.50 94 PHE A C 1
ATOM 762 O O . PHE A 1 94 ? 9.040 3.212 32.045 1.00 84.50 94 PHE A O 1
ATOM 769 N N . MET A 1 95 ? 10.130 1.560 31.001 1.00 86.19 95 MET A N 1
ATOM 770 C CA . MET A 1 95 ? 9.613 0.475 31.848 1.00 86.19 95 MET A CA 1
ATOM 771 C C . MET A 1 95 ? 10.408 0.288 33.155 1.00 86.19 95 MET A C 1
ATOM 773 O O . MET A 1 95 ? 10.063 -0.593 33.944 1.00 86.19 95 MET A O 1
ATOM 777 N N . GLY A 1 96 ? 11.435 1.112 33.399 1.00 82.31 96 GLY A N 1
ATOM 778 C CA . GLY A 1 96 ? 12.240 1.120 34.623 1.00 82.31 96 GLY A CA 1
ATOM 779 C C . GLY A 1 96 ? 13.624 0.474 34.503 1.00 82.31 96 GLY A C 1
ATOM 780 O O . GLY A 1 96 ? 14.260 0.229 35.529 1.00 82.31 96 GLY A O 1
ATOM 781 N N . GLU A 1 97 ? 14.096 0.149 33.291 1.00 83.50 97 GLU A N 1
ATOM 782 C CA . GLU A 1 97 ? 15.465 -0.348 33.102 1.00 83.50 97 GLU A CA 1
ATOM 783 C C . GLU A 1 97 ? 16.489 0.772 33.332 1.00 83.50 97 GLU A C 1
ATOM 785 O O . GLU A 1 97 ? 16.596 1.724 32.558 1.00 83.50 97 GLU A O 1
ATOM 790 N N . ASN A 1 98 ? 17.287 0.641 34.391 1.00 82.44 98 ASN A N 1
ATOM 791 C CA . ASN A 1 98 ? 18.332 1.606 34.697 1.00 82.44 98 ASN A CA 1
ATOM 792 C C . ASN A 1 98 ? 19.633 1.272 33.955 1.00 82.44 98 ASN A C 1
ATOM 794 O O . ASN A 1 98 ? 20.298 0.289 34.272 1.00 82.44 98 ASN A O 1
ATOM 798 N N . LEU A 1 99 ? 20.024 2.134 33.013 1.00 75.88 99 LEU A N 1
ATOM 799 C CA . LEU A 1 99 ? 21.286 2.020 32.267 1.00 75.88 99 LEU A CA 1
ATOM 800 C C . LEU A 1 99 ? 22.427 2.873 32.849 1.00 75.88 99 LEU A C 1
ATOM 802 O O . LEU A 1 99 ? 23.557 2.796 32.375 1.00 75.88 99 LEU A O 1
ATOM 806 N N . THR A 1 100 ? 22.144 3.708 33.853 1.00 73.31 100 THR A N 1
ATOM 807 C CA . THR A 1 100 ? 23.086 4.725 34.363 1.00 73.31 100 THR A CA 1
ATOM 808 C C . THR A 1 100 ? 23.658 4.406 35.743 1.00 73.31 100 THR A C 1
ATOM 810 O O . THR A 1 100 ? 24.751 4.864 36.071 1.00 73.31 100 THR A O 1
ATOM 813 N N . GLY A 1 101 ? 22.960 3.604 36.551 1.00 72.75 101 GLY A N 1
ATOM 814 C CA . GLY A 1 101 ? 23.374 3.254 37.907 1.00 72.75 101 GLY A CA 1
ATOM 815 C C . GLY A 1 101 ? 22.787 1.929 38.392 1.00 72.75 101 GLY A C 1
ATOM 816 O O . GLY A 1 101 ? 22.040 1.261 37.686 1.00 72.75 101 GLY A O 1
ATOM 817 N N . ALA A 1 102 ? 23.142 1.537 39.618 1.00 69.31 102 ALA A N 1
ATOM 818 C CA . ALA A 1 102 ? 22.815 0.212 40.151 1.00 69.31 102 ALA A CA 1
ATOM 819 C C . ALA A 1 102 ? 21.437 0.104 40.829 1.00 69.31 102 ALA A C 1
ATOM 821 O O . ALA A 1 102 ? 20.981 -1.012 41.057 1.00 69.31 102 ALA A O 1
ATOM 822 N N . PHE A 1 103 ? 20.800 1.223 41.203 1.00 72.19 103 PHE A N 1
ATOM 823 C CA . PHE A 1 103 ? 19.661 1.184 42.134 1.00 72.19 103 PHE A CA 1
ATOM 824 C C . PHE A 1 103 ? 18.403 1.910 41.660 1.00 72.19 103 PHE A C 1
ATOM 826 O O . PHE A 1 103 ? 17.337 1.305 41.660 1.00 72.19 103 PHE A O 1
ATOM 833 N N . GLU A 1 104 ? 18.495 3.174 41.241 1.00 75.75 104 GLU A N 1
ATOM 834 C CA . GLU A 1 104 ? 17.309 3.951 40.864 1.00 75.75 104 GLU A CA 1
ATOM 835 C C . GLU A 1 104 ? 17.521 4.777 39.602 1.00 75.75 104 GLU A C 1
ATOM 837 O O . GLU A 1 104 ? 18.624 5.243 39.301 1.00 75.75 104 GLU A O 1
ATOM 842 N N . GLN A 1 105 ? 16.436 4.941 38.861 1.00 71.44 105 GLN A N 1
ATOM 843 C CA . GLN A 1 105 ? 16.391 5.743 37.657 1.00 71.44 105 GLN A CA 1
ATOM 844 C C . GLN A 1 105 ? 16.056 7.192 38.026 1.00 71.44 105 GLN A C 1
ATOM 846 O O . GLN A 1 105 ? 15.054 7.441 38.688 1.00 71.44 105 GLN A O 1
ATOM 851 N N . GLN A 1 106 ? 16.890 8.143 37.599 1.00 73.50 106 GLN A N 1
ATOM 852 C CA . GLN A 1 106 ? 16.754 9.562 37.972 1.00 73.50 106 GLN A CA 1
ATOM 853 C C . GLN A 1 106 ? 15.921 10.399 36.988 1.00 73.50 106 GLN A C 1
ATOM 855 O O . GLN A 1 106 ? 15.623 11.557 37.269 1.00 73.50 106 GLN A O 1
ATOM 860 N N . TYR A 1 107 ? 15.547 9.829 35.841 1.00 73.31 107 TYR A N 1
ATOM 861 C CA . TYR A 1 107 ? 14.767 10.511 34.810 1.00 73.31 107 TYR A CA 1
ATOM 862 C C . TYR A 1 107 ? 13.338 9.975 34.759 1.00 73.31 107 TYR A C 1
ATOM 864 O O . TYR A 1 107 ? 13.118 8.763 34.671 1.00 73.31 107 TYR A O 1
ATOM 872 N N . GLU A 1 108 ? 12.375 10.897 34.770 1.00 78.88 108 GLU A N 1
ATOM 873 C CA . GLU A 1 108 ? 10.978 10.610 34.462 1.00 78.88 108 GLU A CA 1
ATOM 874 C C . GLU A 1 108 ? 10.792 10.614 32.939 1.00 78.88 108 GLU A C 1
ATOM 876 O O . GLU A 1 108 ? 11.189 11.554 32.243 1.00 78.88 108 GLU A O 1
ATOM 881 N N . TYR A 1 109 ? 10.223 9.530 32.417 1.00 83.12 109 TYR A N 1
ATOM 882 C CA . TYR A 1 109 ? 9.977 9.365 30.991 1.00 83.12 109 TYR A CA 1
ATOM 883 C C . TYR A 1 109 ? 8.481 9.382 30.704 1.00 83.12 109 TYR A C 1
ATOM 885 O O . TYR A 1 109 ? 7.688 8.687 31.337 1.00 83.12 109 TYR A O 1
ATOM 893 N N . GLU A 1 110 ? 8.112 10.116 29.669 1.00 85.38 110 GLU A N 1
ATOM 894 C CA . GLU A 1 110 ? 6.778 10.181 29.111 1.00 85.38 110 GLU A CA 1
ATOM 895 C C . GLU A 1 110 ? 6.770 9.576 27.709 1.00 85.38 110 GLU A C 1
ATOM 897 O O . GLU A 1 110 ? 7.700 9.746 26.912 1.00 85.38 110 GLU A O 1
ATOM 902 N N . ILE A 1 111 ? 5.669 8.900 27.376 1.00 87.00 111 ILE A N 1
ATOM 903 C CA . ILE A 1 111 ? 5.411 8.478 25.999 1.00 87.00 111 ILE A CA 1
ATOM 904 C C . ILE A 1 111 ? 5.356 9.699 25.065 1.00 87.00 111 ILE A C 1
ATOM 906 O O . ILE A 1 111 ? 4.889 10.760 25.484 1.00 87.00 111 ILE A O 1
ATOM 910 N N . PRO A 1 112 ? 5.785 9.563 23.799 1.00 85.81 112 PRO A N 1
ATOM 911 C CA . PRO A 1 112 ? 5.753 10.660 22.836 1.00 85.81 112 PRO A CA 1
ATOM 912 C C . PRO A 1 112 ? 4.328 11.183 22.616 1.00 85.81 112 PRO A C 1
ATOM 914 O O . PRO A 1 112 ? 3.376 10.403 22.481 1.00 85.81 112 PRO A O 1
ATOM 917 N N . LYS A 1 113 ? 4.186 12.511 22.538 1.00 86.25 113 LYS A N 1
ATOM 918 C CA . LYS A 1 113 ? 2.890 13.204 22.452 1.00 86.25 113 LYS A CA 1
ATOM 919 C C . LYS A 1 113 ? 2.784 14.028 21.167 1.00 86.25 113 LYS A C 1
ATOM 921 O O . LYS A 1 113 ? 3.750 14.649 20.735 1.00 86.25 113 LYS A O 1
ATOM 926 N N . LEU A 1 114 ? 1.594 14.093 20.579 1.00 85.50 114 LEU A N 1
ATOM 927 C CA . LEU A 1 114 ? 1.235 15.087 19.565 1.00 85.50 114 LEU A CA 1
ATOM 928 C C . LEU A 1 114 ? 0.588 16.283 20.262 1.00 85.50 114 LEU A C 1
ATOM 930 O O . LEU A 1 114 ? -0.311 16.096 21.082 1.00 85.50 114 LEU A O 1
ATOM 934 N N . LYS A 1 115 ? 1.011 17.500 19.918 1.00 87.44 115 LYS A N 1
ATOM 935 C CA . LYS A 1 115 ? 0.375 18.752 20.343 1.00 87.44 115 LYS A CA 1
ATOM 936 C C . LYS A 1 115 ? -0.469 19.294 19.195 1.00 87.44 115 LYS A C 1
ATOM 938 O O . LYS A 1 115 ? 0.059 19.915 18.276 1.00 87.44 115 LYS A O 1
ATOM 943 N N . LEU A 1 116 ? -1.773 19.061 19.256 1.00 88.00 116 LEU A N 1
ATOM 944 C CA . LEU A 1 116 ? -2.737 19.445 18.230 1.00 88.00 116 LEU A CA 1
ATOM 945 C C . LEU A 1 116 ? -3.180 20.905 18.411 1.00 88.00 116 LEU A C 1
ATOM 947 O O . LEU A 1 116 ? -3.632 21.281 19.493 1.00 88.00 116 LEU A O 1
ATOM 951 N N . TYR A 1 117 ? -3.088 21.713 17.358 1.00 88.75 117 TYR A N 1
ATOM 952 C CA . TYR A 1 117 ? -3.538 23.111 17.318 1.00 88.75 117 TYR A CA 1
ATOM 953 C C . TYR A 1 117 ? -4.143 23.447 15.942 1.00 88.75 117 TYR A C 1
ATOM 955 O O . TYR A 1 117 ? -4.203 22.585 15.068 1.00 88.75 117 TYR A O 1
ATOM 963 N N . GLY A 1 118 ? -4.615 24.677 15.735 1.00 88.81 118 GLY A N 1
ATOM 964 C CA . GLY A 1 118 ? -5.272 25.089 14.491 1.00 88.81 118 GLY A CA 1
ATOM 965 C C . GLY A 1 118 ? -6.787 24.883 14.532 1.00 88.81 118 GLY A C 1
ATOM 966 O O . GLY A 1 118 ? -7.365 24.767 15.609 1.00 88.81 118 GLY A O 1
ATOM 967 N N . SER A 1 119 ? -7.445 24.858 13.374 1.00 88.44 119 SER A N 1
ATOM 968 C CA . SER A 1 119 ? -8.864 24.507 13.225 1.00 88.44 119 SER A CA 1
ATOM 969 C C . SER A 1 119 ? -8.996 23.105 12.627 1.00 88.44 119 SER A C 1
ATOM 971 O O . SER A 1 119 ? -8.181 22.689 11.812 1.00 88.44 119 SER A O 1
ATOM 973 N N . HIS A 1 120 ? -10.014 22.351 13.037 1.00 89.25 120 HIS A N 1
ATOM 974 C CA . HIS A 1 120 ? -10.246 20.988 12.569 1.00 89.25 120 HIS A CA 1
ATOM 975 C C . HIS A 1 120 ? -11.542 20.932 11.760 1.00 89.25 120 HIS A C 1
ATOM 977 O O . HIS A 1 120 ? -12.635 20.803 12.320 1.00 89.25 120 HIS A O 1
ATOM 983 N N . THR A 1 121 ? -11.410 21.065 10.440 1.00 85.56 121 THR A N 1
ATOM 984 C CA . THR A 1 121 ? -12.538 21.202 9.502 1.00 85.56 121 THR A CA 1
ATOM 985 C C . THR A 1 121 ? -12.590 20.118 8.425 1.00 85.56 121 THR A C 1
ATOM 987 O O . THR A 1 121 ? -13.660 19.890 7.867 1.00 85.56 121 THR A O 1
ATOM 990 N N . SER A 1 122 ? -11.478 19.430 8.141 1.00 83.38 122 SER A N 1
ATOM 991 C CA . SER A 1 122 ? -11.427 18.395 7.101 1.00 83.38 122 SER A CA 1
ATOM 992 C C . SER A 1 122 ? -12.018 17.070 7.587 1.00 83.38 122 SER A C 1
ATOM 994 O O . SER A 1 122 ? -11.481 16.436 8.497 1.00 83.38 122 SER A O 1
ATOM 996 N N . ALA A 1 123 ? -13.079 16.600 6.923 1.00 81.75 123 ALA A N 1
ATOM 997 C CA . ALA A 1 123 ? -13.668 15.279 7.160 1.00 81.75 123 ALA A CA 1
ATOM 998 C C . ALA A 1 123 ? -12.707 14.121 6.825 1.00 81.75 123 ALA A C 1
ATOM 1000 O O . ALA A 1 123 ? -12.890 13.011 7.317 1.00 81.75 123 ALA A O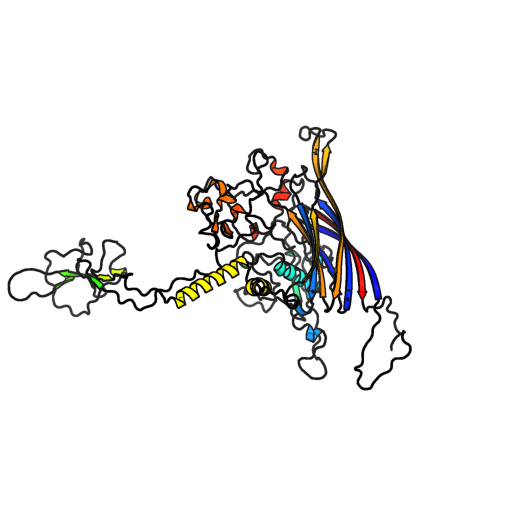 1
ATOM 1001 N N . ARG A 1 124 ? -11.645 14.376 6.049 1.00 80.44 124 ARG A N 1
ATOM 1002 C CA . ARG A 1 124 ? -10.606 13.402 5.656 1.00 80.44 124 ARG A CA 1
ATOM 1003 C C . ARG A 1 124 ? -9.455 13.292 6.660 1.00 80.44 124 ARG A C 1
ATOM 1005 O O . ARG A 1 124 ? -8.465 12.612 6.413 1.00 80.44 124 ARG A O 1
ATOM 1012 N N . SER A 1 125 ? -9.575 13.975 7.796 1.00 86.62 125 SER A N 1
ATOM 1013 C CA . SER A 1 125 ? -8.583 13.949 8.866 1.00 86.62 125 SER A CA 1
ATOM 1014 C C . SER A 1 125 ? -8.366 12.528 9.397 1.00 86.62 125 SER A C 1
ATOM 1016 O O . SER A 1 125 ? -9.290 11.872 9.893 1.00 86.62 125 SER A O 1
ATOM 1018 N N . LEU A 1 126 ? -7.117 12.067 9.334 1.00 88.12 126 LEU A N 1
ATOM 1019 C CA . LEU A 1 126 ? -6.654 10.836 9.971 1.00 88.12 126 LEU A CA 1
ATOM 1020 C C . LEU A 1 126 ? -6.747 10.955 11.498 1.00 88.12 126 LEU A C 1
ATOM 1022 O O . LEU A 1 126 ? -7.133 10.006 12.180 1.00 88.12 126 LEU A O 1
ATOM 1026 N N . ILE A 1 127 ? -6.466 12.146 12.039 1.00 89.00 127 ILE A N 1
ATOM 1027 C CA . ILE A 1 127 ? -6.526 12.432 13.479 1.00 89.00 127 ILE A CA 1
ATOM 1028 C C . ILE A 1 127 ? -7.947 12.239 14.023 1.00 89.00 127 ILE A C 1
ATOM 1030 O O . ILE A 1 127 ? -8.120 11.686 15.112 1.00 89.00 127 ILE A O 1
ATOM 1034 N N . ASN A 1 128 ? -8.973 12.625 13.258 1.00 90.94 128 ASN A N 1
ATOM 1035 C CA . ASN A 1 128 ? -10.363 12.364 13.630 1.00 90.94 128 ASN A CA 1
ATOM 1036 C C . ASN A 1 128 ? -10.625 10.861 13.817 1.00 90.94 128 ASN A C 1
ATOM 1038 O O . ASN A 1 128 ? -11.198 10.467 14.830 1.00 90.94 128 ASN A O 1
ATOM 1042 N N . ARG A 1 129 ? -10.170 10.026 12.875 1.00 91.06 129 ARG A N 1
ATOM 1043 C CA . ARG A 1 129 ? -10.458 8.583 12.862 1.00 91.06 129 ARG A CA 1
ATOM 1044 C C . ARG A 1 129 ? -9.622 7.792 13.869 1.00 91.06 129 ARG A C 1
ATOM 1046 O O . ARG A 1 129 ? -10.135 6.853 14.472 1.00 91.06 129 ARG A O 1
ATOM 1053 N N . LEU A 1 130 ? -8.369 8.185 14.103 1.00 91.69 130 LEU A N 1
ATOM 1054 C CA . LEU A 1 130 ? -7.507 7.530 15.095 1.00 91.69 130 LEU A CA 1
ATOM 1055 C C . LEU A 1 130 ? -7.921 7.855 16.538 1.00 91.69 130 LEU A C 1
ATOM 1057 O O . LEU A 1 130 ? -7.954 6.956 17.377 1.00 91.69 130 LEU A O 1
ATOM 1061 N N . TYR A 1 131 ? -8.244 9.122 16.827 1.00 90.88 131 TYR A N 1
ATOM 1062 C CA . TYR A 1 13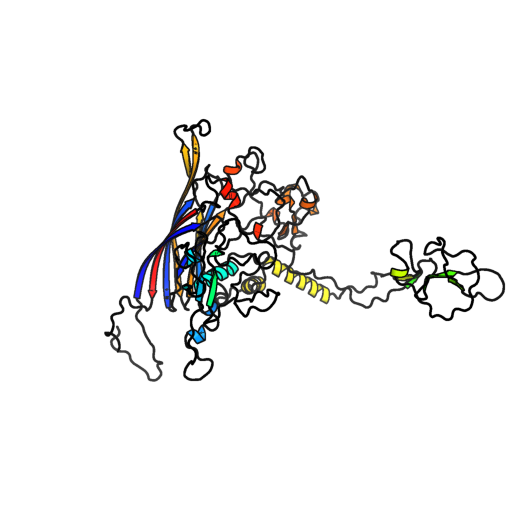1 ? -8.441 9.605 18.203 1.00 90.88 131 TYR A CA 1
ATOM 1063 C C . TYR A 1 131 ? -9.895 9.948 18.558 1.00 90.88 131 TYR A C 1
ATOM 1065 O O . TYR A 1 131 ? -10.187 10.220 19.721 1.00 90.88 131 TYR A O 1
ATOM 1073 N N . GLY A 1 132 ? -10.819 9.971 17.593 1.00 88.00 132 GLY A N 1
ATOM 1074 C CA . GLY A 1 132 ? -12.202 10.412 17.819 1.00 88.00 132 GLY A CA 1
ATOM 1075 C C . GLY A 1 132 ? -12.327 11.915 18.100 1.00 88.00 132 GLY A C 1
ATOM 1076 O O . GLY A 1 132 ? -13.285 12.352 18.739 1.00 88.00 132 GLY A O 1
ATOM 1077 N N . LEU A 1 133 ? -11.348 12.719 17.668 1.00 89.19 133 LEU A N 1
ATOM 1078 C CA . LEU A 1 133 ? -11.322 14.158 17.929 1.00 89.19 133 LEU A CA 1
ATOM 1079 C C . LEU A 1 133 ? -12.450 14.870 17.172 1.00 89.19 133 LEU A C 1
ATOM 1081 O O . LEU A 1 133 ? -12.509 14.809 15.944 1.00 89.19 133 LEU A O 1
ATOM 1085 N N . LYS A 1 134 ? -13.312 15.602 17.885 1.00 89.50 134 LYS A N 1
ATOM 1086 C CA . LYS A 1 134 ? -14.404 16.374 17.268 1.00 89.50 134 LYS A CA 1
ATOM 1087 C C . LYS A 1 134 ? -13.890 17.429 16.279 1.00 89.50 134 LYS A C 1
ATOM 1089 O O . LYS A 1 134 ? -12.783 17.945 16.430 1.00 89.50 134 LYS A O 1
ATOM 1094 N N . PHE A 1 135 ? -14.717 17.802 15.308 1.00 89.94 135 PHE A N 1
ATOM 1095 C CA . PHE A 1 135 ? -14.460 18.965 14.455 1.00 89.94 135 PHE A CA 1
ATOM 1096 C C . PHE A 1 135 ? -14.696 20.268 15.225 1.00 89.94 135 PHE A C 1
ATOM 1098 O O . PHE A 1 135 ? -15.601 20.361 16.059 1.00 89.94 135 PHE A O 1
ATOM 1105 N N . PHE A 1 136 ? -13.880 21.280 14.951 1.00 88.38 136 PHE A N 1
ATOM 1106 C CA . PHE A 1 136 ? -14.015 22.613 15.528 1.00 88.38 136 PHE A CA 1
ATOM 1107 C C . PHE A 1 136 ? -13.496 23.660 14.546 1.00 88.38 136 PHE A C 1
ATOM 1109 O O . PHE A 1 136 ? -12.400 23.544 14.008 1.00 88.38 136 PHE A O 1
ATOM 1116 N N . LYS A 1 137 ? -14.308 24.694 14.307 1.00 85.06 137 LYS A N 1
ATOM 1117 C CA . LYS A 1 137 ? -13.964 25.788 13.388 1.00 85.06 137 LYS A CA 1
ATOM 1118 C C . LYS A 1 137 ? -13.062 26.838 14.035 1.00 85.06 137 LYS A C 1
ATOM 1120 O O . LYS A 1 137 ? -12.245 27.434 13.346 1.00 85.06 137 LYS A O 1
ATOM 1125 N N . ASN A 1 138 ? -13.215 27.054 15.342 1.00 87.06 138 ASN A N 1
ATOM 1126 C CA . ASN A 1 138 ? -12.424 28.037 16.076 1.00 87.06 138 ASN A CA 1
ATOM 1127 C C . ASN A 1 138 ? -10.993 27.534 16.232 1.00 87.06 138 ASN A C 1
ATOM 1129 O O . ASN A 1 138 ? -10.784 26.407 16.672 1.00 87.06 138 ASN A O 1
ATOM 1133 N N . GLU A 1 139 ? -10.029 28.377 15.893 1.00 86.19 139 GLU A N 1
ATOM 1134 C CA . GLU A 1 139 ? -8.623 28.011 15.948 1.00 86.19 139 GLU A CA 1
ATOM 1135 C C . GLU A 1 139 ? -8.138 27.877 17.398 1.00 86.19 139 GLU A C 1
ATOM 1137 O O . GLU A 1 139 ? -8.319 28.779 18.219 1.00 86.19 139 GLU A O 1
ATOM 1142 N N . ILE A 1 140 ? -7.516 26.742 17.718 1.00 88.00 140 ILE A N 1
ATOM 1143 C CA . ILE A 1 140 ? -6.779 26.553 18.968 1.00 88.00 140 ILE A CA 1
ATOM 1144 C C . ILE A 1 140 ? -5.365 27.081 18.744 1.00 88.00 140 ILE A C 1
ATOM 1146 O O . ILE A 1 140 ? -4.669 26.631 17.834 1.00 88.00 140 ILE A O 1
ATOM 1150 N N . THR A 1 141 ? -4.921 28.021 19.576 1.00 87.69 141 THR A N 1
ATOM 1151 C CA . THR A 1 141 ? -3.560 28.558 19.489 1.00 87.69 141 THR A CA 1
ATOM 1152 C C . THR A 1 141 ? -2.521 27.485 19.814 1.00 87.69 141 THR A C 1
ATOM 1154 O O . THR A 1 141 ? -2.769 26.565 20.596 1.00 87.69 141 THR A O 1
ATOM 1157 N N . LYS A 1 142 ? -1.316 27.623 19.248 1.00 83.31 142 LYS A N 1
ATOM 1158 C CA . LYS A 1 142 ? -0.214 26.672 19.460 1.00 83.31 142 LYS A CA 1
ATOM 1159 C C . LYS A 1 142 ? 0.121 26.469 20.940 1.00 83.31 142 LYS A C 1
ATOM 1161 O O . LYS A 1 142 ? 0.513 25.368 21.317 1.00 83.31 142 LYS A O 1
ATOM 1166 N N . ASP A 1 143 ? -0.049 27.482 21.785 1.00 84.81 143 ASP A N 1
ATOM 1167 C CA . ASP A 1 143 ? 0.258 27.394 23.217 1.00 84.81 143 ASP A CA 1
ATOM 1168 C C . ASP A 1 143 ? -0.759 26.539 23.977 1.00 84.81 143 ASP A C 1
ATOM 1170 O O . ASP A 1 143 ? -0.351 25.669 24.748 1.00 84.81 143 ASP A O 1
ATOM 1174 N N . ASN A 1 144 ? -2.046 26.672 23.644 1.00 86.94 144 ASN A N 1
ATOM 1175 C CA . ASN A 1 144 ? -3.172 25.962 24.264 1.00 86.94 144 ASN A CA 1
ATOM 1176 C C . ASN A 1 144 ? -3.531 24.640 23.557 1.00 86.94 144 ASN A C 1
ATOM 1178 O O . ASN A 1 144 ? -4.659 24.157 23.672 1.00 86.94 144 ASN A O 1
ATOM 1182 N N . GLY A 1 145 ? -2.597 24.078 22.786 1.00 85.38 145 GLY A N 1
ATOM 1183 C CA . GLY A 1 145 ? -2.822 22.855 22.017 1.00 85.38 145 GLY A CA 1
ATOM 1184 C C . GLY A 1 145 ? -3.204 21.643 22.878 1.00 85.38 145 GLY A C 1
ATOM 1185 O O . GLY A 1 145 ? -2.804 21.524 24.036 1.00 85.38 145 GLY A O 1
ATOM 1186 N N . ILE A 1 146 ? -3.963 20.721 22.287 1.00 89.12 146 ILE A N 1
ATOM 1187 C CA . ILE A 1 146 ? -4.418 19.480 22.927 1.00 89.12 146 ILE A CA 1
ATOM 1188 C C . ILE A 1 146 ? -3.330 18.416 22.787 1.00 89.12 146 ILE A C 1
ATOM 1190 O O . ILE A 1 146 ? -2.837 18.181 21.686 1.00 89.12 146 ILE A O 1
ATOM 1194 N N . PHE A 1 147 ? -2.990 17.735 23.880 1.00 90.50 147 PHE A N 1
ATOM 1195 C CA . PHE A 1 147 ? -2.007 16.653 23.863 1.00 90.50 147 PHE A CA 1
ATOM 1196 C C . PHE A 1 147 ? -2.672 15.283 23.700 1.00 90.50 147 PHE A C 1
ATOM 1198 O O . PHE A 1 147 ? -3.588 14.944 24.448 1.00 90.50 147 PHE A O 1
ATOM 1205 N N . VAL A 1 148 ? -2.186 14.481 22.751 1.00 90.62 148 VAL A N 1
ATOM 1206 C CA . VAL A 1 148 ? -2.590 13.076 22.546 1.00 90.62 148 VAL A CA 1
ATOM 1207 C C . VAL A 1 148 ? -1.361 12.179 22.361 1.00 90.62 148 VAL A C 1
ATOM 1209 O O . VAL A 1 148 ? -0.289 12.670 22.025 1.00 90.62 148 VAL A O 1
ATOM 1212 N N . SER A 1 149 ? -1.492 10.867 22.571 1.00 90.44 149 SER A N 1
ATOM 1213 C CA . SER A 1 149 ? -0.413 9.892 22.323 1.00 90.44 149 SER A CA 1
ATOM 1214 C C . SER A 1 149 ? -0.017 9.876 20.844 1.00 90.44 149 SER A C 1
ATOM 1216 O O . SER A 1 149 ? -0.890 9.823 19.984 1.00 90.44 149 SER A O 1
ATOM 1218 N N . ALA A 1 150 ? 1.277 9.881 20.518 1.00 87.50 150 ALA A N 1
ATOM 1219 C CA . ALA A 1 150 ? 1.746 9.779 19.130 1.00 87.50 150 ALA A CA 1
ATOM 1220 C C . ALA A 1 150 ? 1.734 8.341 18.576 1.00 87.50 150 ALA A C 1
ATOM 1222 O O . ALA A 1 150 ? 1.871 8.144 17.368 1.00 87.50 150 ALA A O 1
ATOM 1223 N N . LEU A 1 151 ? 1.555 7.330 19.435 1.00 88.31 151 LEU A N 1
ATOM 1224 C CA . LEU A 1 151 ? 1.724 5.919 19.069 1.00 88.31 151 LEU A CA 1
ATOM 1225 C C . LEU A 1 151 ? 0.794 5.439 17.938 1.00 88.31 151 LEU A C 1
ATOM 1227 O O . LEU A 1 151 ? 1.298 4.759 17.039 1.00 88.31 151 LEU A O 1
ATOM 1231 N N . PRO A 1 152 ? -0.515 5.774 17.908 1.00 90.50 152 PRO A N 1
ATOM 1232 C CA . PRO A 1 152 ? -1.401 5.342 16.825 1.00 90.50 152 PRO A CA 1
ATOM 1233 C C . PRO A 1 152 ? -0.980 5.875 15.463 1.00 90.50 152 PRO A C 1
ATOM 1235 O O . PRO A 1 152 ? -0.994 5.132 14.485 1.00 90.50 152 PRO A O 1
ATOM 1238 N N . LEU A 1 153 ? -0.575 7.145 15.410 1.00 87.56 153 LEU A N 1
ATOM 1239 C CA . LEU A 1 153 ? -0.146 7.790 14.175 1.00 87.56 153 LEU A CA 1
ATOM 1240 C C . LEU A 1 153 ? 1.126 7.137 13.623 1.00 87.56 153 LEU A C 1
ATOM 1242 O O . LEU A 1 153 ? 1.196 6.824 12.438 1.00 87.56 153 LEU A O 1
ATOM 1246 N N . ILE A 1 154 ? 2.110 6.883 14.491 1.00 85.31 154 ILE A N 1
ATOM 1247 C CA . ILE A 1 154 ? 3.355 6.198 14.112 1.00 85.31 154 ILE A CA 1
ATOM 1248 C C . ILE A 1 154 ? 3.050 4.780 13.622 1.00 85.31 154 ILE A C 1
ATOM 1250 O O . ILE A 1 154 ? 3.550 4.369 12.579 1.00 85.31 154 ILE A O 1
ATOM 1254 N N . THR A 1 155 ? 2.189 4.052 14.340 1.00 88.62 155 THR A N 1
ATOM 1255 C CA . THR A 1 155 ? 1.792 2.683 13.972 1.00 88.62 155 THR A CA 1
ATOM 1256 C C . THR A 1 155 ? 1.135 2.648 12.593 1.00 88.62 155 THR A C 1
ATOM 1258 O O . THR A 1 155 ? 1.437 1.765 11.794 1.00 88.62 155 THR A O 1
ATOM 1261 N N . TYR A 1 156 ? 0.271 3.622 12.292 1.00 90.62 156 TYR A N 1
ATOM 1262 C CA . TYR A 1 156 ? -0.404 3.739 11.001 1.00 90.62 156 TYR A CA 1
ATOM 1263 C C . TYR A 1 156 ? 0.587 3.923 9.842 1.00 90.62 156 TYR A C 1
ATOM 1265 O O . TYR A 1 156 ? 0.525 3.192 8.854 1.00 90.62 156 TYR A O 1
ATOM 1273 N N . TRP A 1 157 ? 1.543 4.846 9.967 1.00 86.44 157 TRP A N 1
ATOM 1274 C CA . TRP A 1 157 ? 2.523 5.094 8.903 1.00 86.44 157 TRP A CA 1
ATOM 1275 C C . TRP A 1 157 ? 3.580 3.989 8.785 1.00 86.44 157 TRP A C 1
ATOM 1277 O O . TRP A 1 157 ? 3.978 3.647 7.674 1.00 86.44 157 TRP A O 1
ATOM 1287 N N . GLN A 1 158 ? 3.982 3.355 9.893 1.00 85.31 158 GLN A N 1
ATOM 1288 C CA . GLN A 1 158 ? 4.820 2.150 9.841 1.00 85.31 158 GLN A CA 1
ATOM 1289 C C . GLN A 1 158 ? 4.112 1.003 9.107 1.00 85.31 158 GLN A C 1
ATOM 1291 O O . GLN A 1 158 ? 4.700 0.380 8.227 1.00 85.31 158 GLN A O 1
ATOM 1296 N N . MET A 1 159 ? 2.832 0.765 9.412 1.00 90.19 159 MET A N 1
ATOM 1297 C CA . MET A 1 159 ? 2.014 -0.228 8.711 1.00 90.19 159 MET A CA 1
ATOM 1298 C C . MET A 1 159 ? 1.944 0.085 7.213 1.00 90.19 159 MET A C 1
ATOM 1300 O O . MET A 1 159 ? 2.140 -0.811 6.393 1.00 90.19 159 MET A O 1
ATOM 1304 N N . TRP A 1 160 ? 1.710 1.350 6.854 1.00 88.62 160 TRP A N 1
ATOM 1305 C CA . TRP A 1 160 ? 1.693 1.788 5.461 1.00 88.62 160 TRP A CA 1
ATOM 1306 C C . TRP A 1 160 ? 3.008 1.467 4.738 1.00 88.62 160 TRP A C 1
ATOM 1308 O O . TRP A 1 160 ? 2.999 0.821 3.693 1.00 88.62 160 TRP A O 1
ATOM 1318 N N . ASN A 1 161 ? 4.145 1.829 5.335 1.00 85.31 161 ASN A N 1
ATOM 1319 C CA . ASN A 1 161 ? 5.470 1.572 4.771 1.00 85.31 161 ASN A CA 1
ATOM 1320 C C . ASN A 1 161 ? 5.774 0.085 4.567 1.00 85.31 161 ASN A C 1
ATOM 1322 O O . ASN A 1 161 ? 6.400 -0.291 3.569 1.00 85.31 161 ASN A O 1
ATOM 1326 N N . ASP A 1 162 ? 5.372 -0.743 5.530 1.00 85.25 162 ASP A N 1
ATOM 1327 C CA . ASP A 1 162 ? 5.702 -2.163 5.555 1.00 85.25 162 ASP A CA 1
ATOM 1328 C C . ASP A 1 162 ? 4.826 -2.996 4.616 1.00 85.25 162 ASP A C 1
ATOM 1330 O O . ASP A 1 162 ? 5.341 -3.967 4.048 1.00 85.25 162 ASP A O 1
ATOM 1334 N N . TRP A 1 163 ? 3.548 -2.624 4.462 1.00 88.25 163 TRP A N 1
ATOM 1335 C CA . TRP A 1 163 ? 2.518 -3.458 3.826 1.00 88.25 163 TRP A CA 1
ATOM 1336 C C . TRP A 1 163 ? 1.824 -2.839 2.609 1.00 88.25 163 TRP A C 1
ATOM 1338 O O . TRP A 1 163 ? 1.359 -3.592 1.760 1.00 88.25 163 TRP A O 1
ATOM 1348 N N . PHE A 1 164 ? 1.727 -1.510 2.511 1.00 88.19 164 PHE A N 1
ATOM 1349 C CA . PHE A 1 164 ? 0.945 -0.838 1.459 1.00 88.19 164 PHE A CA 1
ATOM 1350 C C . PHE A 1 164 ? 1.794 -0.055 0.455 1.00 88.19 164 PHE A C 1
ATOM 1352 O O . PHE A 1 164 ? 1.324 0.210 -0.649 1.00 88.19 164 PHE A O 1
ATOM 1359 N N . ARG A 1 165 ? 3.019 0.321 0.829 1.00 85.38 165 ARG A N 1
ATOM 1360 C CA . ARG A 1 165 ? 3.955 1.085 0.000 1.00 85.38 165 ARG A CA 1
ATOM 1361 C C . ARG A 1 165 ? 4.728 0.188 -0.966 1.00 85.38 165 ARG A C 1
ATOM 1363 O O . ARG A 1 165 ? 5.401 -0.746 -0.521 1.00 85.38 165 ARG A O 1
ATOM 1370 N N . ASP A 1 166 ? 4.774 0.585 -2.234 1.00 83.31 166 ASP A N 1
ATOM 1371 C CA . ASP A 1 166 ? 5.766 0.074 -3.182 1.00 83.31 166 ASP A CA 1
ATOM 1372 C C . ASP A 1 166 ? 7.149 0.687 -2.912 1.00 83.31 166 ASP A C 1
ATOM 1374 O O . ASP A 1 166 ? 7.332 1.904 -2.879 1.00 83.31 166 ASP A O 1
ATOM 1378 N N . GLN A 1 167 ? 8.144 -0.165 -2.698 1.00 77.62 167 GLN A N 1
ATOM 1379 C CA . GLN A 1 167 ? 9.488 0.262 -2.320 1.00 77.62 167 GLN A CA 1
ATOM 1380 C C . GLN A 1 167 ? 10.353 0.805 -3.456 1.00 77.62 167 GLN A C 1
ATOM 1382 O O . GLN A 1 167 ? 11.338 1.482 -3.164 1.00 77.62 167 GLN A O 1
ATOM 1387 N N . ASN A 1 168 ? 10.036 0.465 -4.703 1.00 80.19 168 ASN A N 1
ATOM 1388 C CA . ASN A 1 168 ? 10.806 0.873 -5.869 1.00 80.19 168 ASN A CA 1
ATOM 1389 C C . ASN A 1 168 ? 10.360 2.259 -6.344 1.00 80.19 168 ASN A C 1
ATOM 1391 O O . ASN A 1 168 ? 11.203 3.071 -6.712 1.00 80.19 168 ASN A O 1
ATOM 1395 N N . TYR A 1 169 ? 9.056 2.547 -6.272 1.00 79.44 169 TYR A N 1
ATOM 1396 C CA . TYR A 1 169 ? 8.479 3.802 -6.770 1.00 79.44 169 TYR A CA 1
ATOM 1397 C C . TYR A 1 169 ? 8.228 4.862 -5.697 1.00 79.44 169 TYR A C 1
ATOM 1399 O O . TYR A 1 169 ? 8.059 6.035 -6.032 1.00 79.44 169 TYR A O 1
ATOM 1407 N N . MET A 1 170 ? 8.159 4.484 -4.416 1.00 78.19 170 MET A N 1
ATOM 1408 C CA . MET A 1 170 ? 7.788 5.416 -3.349 1.00 78.19 170 MET A CA 1
ATOM 1409 C C . MET A 1 170 ? 8.868 5.488 -2.269 1.00 78.19 170 MET A C 1
ATOM 1411 O O . MET A 1 170 ? 9.279 4.446 -1.754 1.00 78.19 170 MET A O 1
ATOM 1415 N N . PRO A 1 171 ? 9.294 6.687 -1.835 1.00 76.56 171 PRO A N 1
ATOM 1416 C CA . PRO A 1 171 ? 10.169 6.836 -0.675 1.00 76.56 171 PRO A CA 1
ATOM 1417 C C . PRO A 1 171 ? 9.462 6.416 0.622 1.00 76.56 171 PRO A C 1
ATOM 1419 O O . PRO A 1 171 ? 8.234 6.348 0.703 1.00 76.56 171 PRO A O 1
ATOM 1422 N N . LEU A 1 172 ? 10.247 6.111 1.658 1.00 73.62 172 LEU A N 1
ATOM 1423 C CA . LEU A 1 172 ? 9.713 5.772 2.977 1.00 73.62 172 LEU A CA 1
ATOM 1424 C C . LEU A 1 172 ? 8.982 6.988 3.569 1.00 73.62 172 LEU A C 1
ATOM 1426 O O . LEU A 1 172 ? 9.542 8.082 3.603 1.00 73.62 172 LEU A O 1
ATOM 1430 N N . GLN A 1 173 ? 7.768 6.793 4.084 1.00 69.69 173 GLN A N 1
ATOM 1431 C CA . GLN A 1 173 ? 7.054 7.838 4.819 1.00 69.69 173 GLN A CA 1
ATOM 1432 C C . GLN A 1 173 ? 7.560 7.877 6.254 1.00 69.69 173 GLN A C 1
ATOM 1434 O O . GLN A 1 173 ? 7.469 6.895 6.986 1.00 69.69 173 GLN A O 1
ATOM 1439 N N . ILE A 1 174 ? 8.094 9.011 6.681 1.00 65.19 174 ILE A N 1
ATOM 1440 C CA . ILE A 1 174 ? 8.695 9.146 8.007 1.00 65.19 174 ILE A CA 1
ATOM 1441 C C . ILE A 1 174 ? 8.026 10.318 8.703 1.00 65.19 174 ILE A C 1
ATOM 1443 O O . ILE A 1 174 ? 7.876 11.382 8.106 1.00 65.19 174 ILE A O 1
ATOM 1447 N N . LEU A 1 175 ? 7.616 10.133 9.960 1.00 58.53 175 LEU A N 1
ATOM 1448 C CA . LEU A 1 175 ? 7.184 11.259 10.783 1.00 58.53 175 LEU A CA 1
ATOM 1449 C C . LEU A 1 175 ? 8.416 12.108 11.118 1.00 58.53 175 LEU A C 1
ATOM 1451 O O . LEU A 1 175 ? 9.407 11.563 11.610 1.00 58.53 175 LEU A O 1
ATOM 1455 N N . PRO A 1 176 ? 8.380 13.426 10.889 1.00 53.75 176 PRO A N 1
ATOM 1456 C CA . PRO A 1 176 ? 9.546 14.262 11.094 1.00 53.75 176 PRO A CA 1
ATOM 1457 C C . PRO A 1 176 ? 9.870 14.280 12.589 1.00 53.75 176 PRO A C 1
ATOM 1459 O O . PRO A 1 176 ? 9.018 14.635 13.408 1.00 53.75 176 PRO A O 1
ATOM 1462 N N . SER A 1 177 ? 11.106 13.960 12.987 1.00 44.06 177 SER A N 1
ATOM 1463 C CA . SER A 1 177 ? 11.593 14.555 14.232 1.00 44.06 177 SER A CA 1
ATOM 1464 C C . SER A 1 177 ? 11.818 16.024 14.009 1.00 44.06 177 SER A C 1
ATOM 1466 O O . SER A 1 177 ? 12.584 16.414 13.131 1.00 44.06 177 SER A O 1
ATOM 1468 N N . MET A 1 178 ? 11.269 16.831 14.901 1.00 40.66 178 MET A N 1
ATOM 1469 C CA . MET A 1 178 ? 11.820 18.152 15.125 1.00 40.66 178 MET A CA 1
ATOM 1470 C C . MET A 1 178 ? 13.136 18.015 15.895 1.00 40.66 178 MET A C 1
ATOM 1472 O O . MET A 1 178 ? 13.168 18.102 17.116 1.00 40.66 178 MET A O 1
ATOM 1476 N N . GLY A 1 179 ? 14.223 17.775 15.168 1.00 35.03 179 GLY A N 1
ATOM 1477 C CA . GLY A 1 179 ? 15.568 18.116 15.609 1.00 35.03 179 GLY A CA 1
ATOM 1478 C C . GLY A 1 179 ? 15.946 19.433 14.943 1.00 35.03 179 GLY A C 1
ATOM 1479 O O . GLY A 1 179 ? 16.208 19.438 13.753 1.00 35.03 179 GLY A O 1
ATOM 1480 N N . MET A 1 180 ? 15.893 20.529 15.704 1.00 30.09 180 MET A N 1
ATOM 1481 C CA . MET A 1 180 ? 16.478 21.850 15.420 1.00 30.09 180 MET A CA 1
ATOM 1482 C C . MET A 1 180 ? 16.318 22.389 13.984 1.00 30.09 180 MET A C 1
ATOM 1484 O O . MET A 1 180 ? 17.097 22.086 13.087 1.00 30.09 180 MET A O 1
ATOM 1488 N N . TYR A 1 181 ? 15.369 23.313 13.805 1.00 35.91 181 TYR A N 1
ATOM 1489 C CA . TYR A 1 181 ? 15.404 24.266 12.693 1.00 35.91 181 TYR A CA 1
ATOM 1490 C C . TYR A 1 181 ? 16.793 24.926 12.610 1.00 35.91 181 TYR A C 1
ATOM 1492 O O . TYR A 1 181 ? 17.147 25.725 13.476 1.00 35.91 181 TYR A O 1
ATOM 1500 N N . SER A 1 182 ? 17.556 24.614 11.563 1.00 34.72 182 SER A N 1
ATOM 1501 C CA . SER A 1 182 ? 18.657 25.445 11.074 1.00 34.72 182 SER A CA 1
ATOM 1502 C C . SER A 1 182 ? 18.988 25.084 9.624 1.00 34.72 182 SER A C 1
ATOM 1504 O O . SER A 1 182 ? 19.581 24.043 9.358 1.00 34.72 182 SER A O 1
ATOM 1506 N N . GLY A 1 183 ? 18.651 25.988 8.701 1.00 34.50 183 GLY A N 1
ATOM 1507 C CA . GLY A 1 183 ? 19.275 26.064 7.379 1.00 34.50 183 GLY A CA 1
ATOM 1508 C C . GLY A 1 183 ? 18.571 25.331 6.234 1.00 34.50 183 GLY A C 1
ATOM 1509 O O . GLY A 1 183 ? 17.949 24.291 6.405 1.00 34.50 183 GLY A O 1
ATOM 1510 N N . THR A 1 184 ? 18.709 25.922 5.048 1.00 40.62 184 THR A N 1
ATOM 1511 C CA . THR A 1 184 ? 18.047 25.692 3.748 1.00 40.62 184 THR A CA 1
ATOM 1512 C C . THR A 1 184 ? 18.267 24.314 3.099 1.00 40.62 184 THR A C 1
ATOM 1514 O O . THR A 1 184 ? 18.106 24.178 1.895 1.00 40.62 184 THR A O 1
ATOM 1517 N N . ASN A 1 185 ? 18.607 23.278 3.862 1.00 37.12 185 ASN A N 1
ATOM 1518 C CA . ASN A 1 185 ? 18.769 21.921 3.350 1.00 37.12 185 ASN A CA 1
ATOM 1519 C C . ASN A 1 185 ? 17.872 20.988 4.163 1.00 37.12 185 ASN A C 1
ATOM 1521 O O . ASN A 1 185 ? 18.203 20.614 5.286 1.00 37.12 185 ASN A O 1
ATOM 1525 N N . HIS A 1 186 ? 16.715 20.638 3.604 1.00 36.88 186 HIS A N 1
ATOM 1526 C CA . HIS A 1 186 ? 15.814 19.646 4.179 1.00 36.88 186 HIS A CA 1
ATOM 1527 C C . HIS A 1 186 ? 16.483 18.265 4.141 1.00 36.88 186 HIS A C 1
ATOM 1529 O O . HIS A 1 186 ? 16.366 17.536 3.161 1.00 36.88 186 HIS A O 1
ATOM 1535 N N . THR A 1 187 ? 17.193 17.881 5.199 1.00 33.19 187 THR A N 1
ATOM 1536 C CA . THR A 1 187 ? 17.521 16.474 5.444 1.00 33.19 187 THR A CA 1
ATOM 1537 C C . THR A 1 187 ? 16.345 15.835 6.186 1.00 33.19 187 THR A C 1
ATOM 1539 O O . THR A 1 187 ? 16.097 16.183 7.343 1.00 33.19 187 THR A O 1
ATOM 1542 N N . PRO A 1 188 ? 15.578 14.917 5.566 1.00 38.12 188 PRO A N 1
ATOM 1543 C CA . PRO A 1 188 ? 14.548 14.183 6.289 1.00 38.12 188 PRO A CA 1
ATOM 1544 C C . PRO A 1 188 ? 15.231 13.325 7.359 1.00 38.12 188 PRO A C 1
ATOM 1546 O O . PRO A 1 188 ? 16.010 12.423 7.056 1.00 38.12 188 PRO A O 1
ATOM 1549 N N . ILE A 1 189 ? 14.985 13.633 8.633 1.00 37.47 189 ILE A N 1
ATOM 1550 C CA . ILE A 1 189 ? 15.507 12.829 9.737 1.00 37.47 189 ILE A CA 1
ATOM 1551 C C . ILE A 1 189 ? 14.678 11.543 9.814 1.00 37.47 189 ILE A C 1
ATOM 1553 O O . ILE A 1 189 ? 13.476 11.570 10.085 1.00 37.47 189 ILE A O 1
ATOM 1557 N N . TYR A 1 190 ? 15.350 10.419 9.563 1.00 43.31 190 TYR A N 1
ATOM 1558 C CA . TYR A 1 190 ? 14.799 9.068 9.540 1.00 43.31 190 TYR A CA 1
ATOM 1559 C C . TYR A 1 190 ? 14.397 8.594 10.935 1.00 43.31 190 TYR A C 1
ATOM 1561 O O . TYR A 1 190 ? 15.147 7.882 11.601 1.00 43.31 190 TYR A O 1
ATOM 1569 N N . ILE A 1 191 ? 13.205 8.953 11.399 1.00 48.16 191 ILE A N 1
ATOM 1570 C CA . ILE A 1 191 ? 12.683 8.379 12.631 1.00 48.16 191 ILE A CA 1
ATOM 1571 C C . ILE A 1 191 ? 11.760 7.205 12.319 1.00 48.16 191 ILE A C 1
ATOM 1573 O O . ILE A 1 191 ? 10.547 7.340 12.192 1.00 48.16 191 ILE A O 1
ATOM 1577 N N . ASN A 1 192 ? 12.356 6.012 12.283 1.00 53.31 192 ASN A N 1
ATOM 1578 C CA . ASN A 1 192 ? 11.612 4.758 12.404 1.00 53.31 192 ASN A CA 1
ATOM 1579 C C . ASN A 1 192 ? 10.999 4.574 13.812 1.00 53.31 192 ASN A C 1
ATOM 1581 O O . ASN A 1 192 ? 10.142 3.714 13.964 1.00 53.31 192 ASN A O 1
ATOM 1585 N N . LYS A 1 193 ? 11.400 5.350 14.838 1.00 59.50 193 LYS A N 1
ATOM 1586 C CA . LYS A 1 193 ? 10.960 5.203 16.245 1.00 59.50 193 LYS A CA 1
ATOM 1587 C C . LYS A 1 193 ? 10.912 6.531 17.011 1.00 59.50 193 LYS A C 1
ATOM 1589 O O . LYS A 1 193 ? 11.943 7.172 17.174 1.00 59.50 193 LYS A O 1
ATOM 1594 N N . ALA A 1 194 ? 9.765 6.937 17.545 1.00 59.75 194 ALA A N 1
ATOM 1595 C CA . ALA A 1 194 ? 9.667 8.187 18.301 1.00 59.75 194 ALA A CA 1
ATOM 1596 C C . ALA A 1 194 ? 10.534 8.181 19.570 1.00 59.75 194 ALA A C 1
ATOM 1598 O O . ALA A 1 194 ? 10.654 7.168 20.253 1.00 59.75 194 ALA A O 1
ATOM 1599 N N . THR A 1 195 ? 11.127 9.321 19.909 1.00 69.25 195 THR A N 1
ATOM 1600 C CA . THR A 1 195 ? 11.900 9.478 21.149 1.00 69.25 195 THR A CA 1
ATOM 1601 C C . THR A 1 195 ? 10.962 9.763 22.321 1.00 69.25 195 THR A C 1
ATOM 1603 O O . THR A 1 195 ? 9.977 10.492 22.160 1.00 69.25 195 THR A O 1
ATOM 1606 N N . LEU A 1 196 ? 11.257 9.205 23.499 1.00 67.12 196 LEU A N 1
ATOM 1607 C CA . LEU A 1 196 ? 10.560 9.556 24.742 1.00 67.12 196 LEU A CA 1
ATOM 1608 C C . LEU A 1 196 ? 10.622 11.065 25.008 1.00 67.12 196 LEU A C 1
ATOM 1610 O O . LEU A 1 196 ? 11.530 11.751 24.541 1.00 67.12 196 LEU A O 1
ATOM 1614 N N . ASN A 1 197 ? 9.640 11.581 25.747 1.00 71.75 197 ASN A N 1
ATOM 1615 C CA . ASN A 1 197 ? 9.491 13.001 26.098 1.00 71.75 197 ASN A CA 1
ATOM 1616 C C . ASN A 1 197 ? 9.300 13.969 24.912 1.00 71.75 197 ASN A C 1
ATOM 1618 O O . ASN A 1 197 ? 9.132 15.170 25.124 1.00 71.75 197 ASN A O 1
ATOM 1622 N N . ASN A 1 198 ? 9.292 13.486 23.664 1.00 78.38 198 ASN A N 1
ATOM 1623 C CA . ASN A 1 198 ? 9.160 14.356 22.503 1.00 78.38 198 ASN A CA 1
ATOM 1624 C C . ASN A 1 198 ? 7.711 14.823 22.284 1.00 78.38 198 ASN A C 1
ATOM 1626 O O . ASN A 1 198 ? 6.755 14.053 22.435 1.00 78.38 198 ASN A O 1
ATOM 1630 N N . ILE A 1 199 ? 7.564 16.083 21.868 1.00 77.62 199 ILE A N 1
ATOM 1631 C CA . ILE A 1 199 ? 6.282 16.714 21.545 1.00 77.62 199 ILE A CA 1
ATOM 1632 C C . ILE A 1 199 ? 6.288 17.116 20.072 1.00 77.62 199 ILE A C 1
ATOM 1634 O O . ILE A 1 199 ? 7.050 17.989 19.662 1.00 77.62 199 ILE A O 1
ATOM 1638 N N . TYR A 1 200 ? 5.386 16.532 19.287 1.00 75.69 200 TYR A N 1
ATOM 1639 C CA . TYR A 1 200 ? 5.225 16.848 17.869 1.00 75.69 200 TYR A CA 1
ATOM 1640 C C . TYR A 1 200 ? 4.105 17.884 17.681 1.00 75.69 200 TYR A C 1
ATOM 1642 O O . TYR A 1 200 ? 2.938 17.551 17.897 1.00 75.69 200 TYR A O 1
ATOM 1650 N N . PRO A 1 201 ? 4.405 19.143 17.315 1.00 78.75 201 PRO A N 1
ATOM 1651 C CA . PRO A 1 201 ? 3.379 20.138 17.029 1.00 78.75 201 PRO A CA 1
ATOM 1652 C C . PRO A 1 201 ? 2.663 19.801 15.714 1.00 78.75 201 PRO A C 1
ATOM 1654 O O . PRO A 1 201 ? 3.293 19.640 14.674 1.00 78.75 201 PRO A O 1
ATOM 1657 N N . THR A 1 202 ? 1.336 19.740 15.761 1.00 76.81 202 THR A N 1
ATOM 1658 C CA . THR A 1 202 ? 0.476 19.359 14.639 1.00 76.81 202 THR A CA 1
ATOM 1659 C C . THR A 1 202 ? -0.560 20.442 14.384 1.00 76.81 202 THR A C 1
ATOM 1661 O O . THR A 1 202 ? -1.463 20.643 15.199 1.00 76.81 202 THR A O 1
ATOM 1664 N N . ASN A 1 203 ? -0.450 21.112 13.237 1.00 81.75 203 ASN A N 1
ATOM 1665 C CA . ASN A 1 203 ? -1.474 22.041 12.785 1.00 81.75 203 ASN A CA 1
ATOM 1666 C C . ASN A 1 203 ? -2.588 21.283 12.052 1.00 81.75 203 ASN A C 1
ATOM 1668 O O . ASN A 1 203 ? -2.348 20.676 11.013 1.00 81.75 203 ASN A O 1
ATOM 1672 N N . LEU A 1 204 ? -3.809 21.322 12.577 1.00 81.19 204 LEU A N 1
ATOM 1673 C CA . LEU A 1 204 ? -4.965 20.673 11.960 1.00 81.19 204 LEU A CA 1
ATOM 1674 C C . LEU A 1 204 ? -5.571 21.495 10.811 1.00 81.19 204 LEU A C 1
ATOM 1676 O O . LEU A 1 204 ? -6.321 20.932 10.013 1.00 81.19 204 LEU A O 1
ATOM 1680 N N . SER A 1 205 ? -5.231 22.786 10.678 1.00 80.00 205 SER A N 1
ATOM 1681 C CA . SER A 1 205 ? -5.775 23.631 9.601 1.00 80.00 205 SER A CA 1
ATOM 1682 C C . SER A 1 205 ? -5.132 23.372 8.236 1.00 80.00 205 SER A C 1
ATOM 1684 O O . SER A 1 205 ? -5.688 23.767 7.216 1.00 80.00 205 SER A O 1
ATOM 1686 N N . THR A 1 206 ? -3.993 22.677 8.199 1.00 75.44 206 THR A N 1
ATOM 1687 C CA . THR A 1 206 ? -3.263 22.322 6.969 1.00 75.44 206 THR A CA 1
ATOM 1688 C C . THR A 1 206 ? -3.667 20.954 6.406 1.00 75.44 206 THR A C 1
ATOM 1690 O O . THR A 1 206 ? -3.062 20.469 5.449 1.00 75.44 206 THR A O 1
ATOM 1693 N N . ILE A 1 207 ? -4.661 20.287 7.001 1.00 76.06 207 ILE A N 1
ATOM 1694 C CA . ILE A 1 207 ? -5.149 18.988 6.524 1.00 76.06 207 ILE A CA 1
ATOM 1695 C C . ILE A 1 207 ? -5.883 19.189 5.197 1.00 76.06 207 ILE A C 1
ATOM 1697 O O . ILE A 1 207 ? -6.872 19.918 5.135 1.00 76.06 207 ILE A O 1
ATOM 1701 N N . SER A 1 208 ? -5.416 18.509 4.147 1.00 72.50 208 SER A N 1
ATOM 1702 C CA . SER A 1 208 ? -6.026 18.575 2.823 1.00 72.50 208 SER A CA 1
ATOM 1703 C C . SER A 1 208 ? -7.457 18.044 2.868 1.00 72.50 208 SER A C 1
ATOM 1705 O O . SER A 1 208 ? -7.783 17.080 3.569 1.00 72.50 208 SER A O 1
ATOM 1707 N N . THR A 1 209 ? -8.323 18.698 2.107 1.00 73.81 209 THR A N 1
ATOM 1708 C CA . THR A 1 209 ? -9.699 18.266 1.861 1.00 73.81 209 THR A CA 1
ATOM 1709 C C . THR A 1 209 ? -9.845 17.577 0.509 1.00 73.81 209 THR A C 1
ATOM 1711 O O . THR A 1 209 ? -10.903 17.019 0.246 1.00 73.81 209 THR A O 1
ATOM 1714 N N . ASP A 1 210 ? -8.820 17.619 -0.348 1.00 73.12 210 ASP A N 1
ATOM 1715 C CA . ASP A 1 210 ? -8.911 17.111 -1.715 1.00 73.12 210 ASP A CA 1
ATOM 1716 C C . ASP A 1 210 ? -8.639 15.592 -1.784 1.00 73.12 210 ASP A C 1
ATOM 1718 O O . ASP A 1 210 ? -7.533 15.162 -1.437 1.00 73.12 210 ASP A O 1
ATOM 1722 N N . PRO A 1 211 ? -9.600 14.771 -2.258 1.00 68.00 211 PRO A N 1
ATOM 1723 C CA . PRO A 1 211 ? -9.395 13.343 -2.505 1.00 68.00 211 PRO A CA 1
ATOM 1724 C C . PRO A 1 211 ? -8.304 12.990 -3.489 1.00 68.00 211 PRO A C 1
ATOM 1726 O O . PRO A 1 211 ? -7.706 11.916 -3.391 1.00 68.00 211 PRO A O 1
ATOM 1729 N N . TYR A 1 212 ? -8.056 13.872 -4.444 1.00 69.81 212 TYR A N 1
ATOM 1730 C CA . TYR A 1 212 ? -7.104 13.639 -5.516 1.00 69.81 212 TYR A CA 1
ATOM 1731 C C . TYR A 1 212 ? -5.686 14.004 -5.111 1.00 69.81 212 TYR A C 1
ATOM 1733 O O . TYR A 1 212 ? -4.747 13.707 -5.839 1.00 69.81 212 TYR A O 1
ATOM 1741 N N . TYR A 1 213 ? -5.508 14.577 -3.920 1.00 67.31 213 TYR A N 1
ATOM 1742 C CA . TYR A 1 213 ? -4.195 14.934 -3.425 1.00 67.31 213 TYR A CA 1
ATOM 1743 C C . TYR A 1 213 ? -3.318 13.681 -3.311 1.00 67.31 213 TYR A C 1
ATOM 1745 O O . TYR A 1 213 ? -3.567 12.786 -2.500 1.00 67.31 213 TYR A O 1
ATOM 1753 N N . THR A 1 214 ? -2.314 13.592 -4.176 1.00 55.72 214 THR A N 1
ATOM 1754 C CA . THR A 1 214 ? -1.240 12.591 -4.131 1.00 55.72 214 THR A CA 1
ATOM 1755 C C . THR A 1 214 ? 0.057 13.185 -3.589 1.00 55.72 214 THR A C 1
ATOM 1757 O O . THR A 1 214 ? 1.044 12.469 -3.516 1.00 55.72 214 THR A O 1
ATOM 1760 N N . GLY A 1 215 ? 0.048 14.474 -3.208 1.00 54.28 215 GLY A N 1
ATOM 1761 C CA . GLY A 1 215 ? 1.238 15.307 -3.014 1.00 54.28 215 GLY A CA 1
ATOM 1762 C C . GLY A 1 215 ? 1.882 15.707 -4.356 1.00 54.28 215 GLY A C 1
ATOM 1763 O O . GLY A 1 215 ? 1.610 15.091 -5.387 1.00 54.28 215 GLY A O 1
ATOM 1764 N N . GLY A 1 216 ? 2.672 16.783 -4.379 1.00 44.62 216 GLY A N 1
ATOM 1765 C CA . GLY A 1 216 ? 3.298 17.304 -5.605 1.00 44.62 216 GLY A CA 1
ATOM 1766 C C . GLY A 1 216 ? 4.667 16.679 -5.881 1.00 44.62 216 GLY A C 1
ATOM 1767 O O . GLY A 1 216 ? 5.468 16.569 -4.967 1.00 44.62 216 GLY A O 1
ATOM 1768 N N . ALA A 1 217 ? 4.948 16.318 -7.137 1.00 40.16 217 ALA A N 1
ATOM 1769 C CA . ALA A 1 217 ? 6.131 15.567 -7.592 1.00 40.16 217 ALA A CA 1
ATOM 1770 C C . ALA A 1 217 ? 7.511 16.243 -7.411 1.00 40.16 217 ALA A C 1
ATOM 1772 O O . ALA A 1 217 ? 8.520 15.684 -7.831 1.00 40.16 217 ALA A O 1
ATOM 1773 N N . THR A 1 218 ? 7.587 17.427 -6.805 1.00 44.88 218 THR A N 1
ATOM 1774 C CA . THR A 1 218 ? 8.865 18.045 -6.437 1.00 44.88 218 THR A CA 1
ATOM 1775 C C . THR A 1 218 ? 9.274 17.571 -5.049 1.00 44.88 218 THR A C 1
ATOM 1777 O O . THR A 1 218 ? 8.519 17.732 -4.090 1.00 44.88 218 THR A O 1
ATOM 1780 N N . ASP A 1 219 ? 10.460 16.965 -4.979 1.00 43.38 219 ASP A N 1
ATOM 1781 C CA . ASP A 1 219 ? 11.100 16.415 -3.788 1.00 43.38 219 ASP A CA 1
ATOM 1782 C C . ASP A 1 219 ? 10.775 17.168 -2.493 1.00 43.38 219 ASP A C 1
ATOM 1784 O O . ASP A 1 219 ? 10.824 18.395 -2.417 1.00 43.38 219 ASP A O 1
ATOM 1788 N N . THR A 1 220 ? 10.503 16.375 -1.457 1.00 43.47 220 THR A N 1
ATOM 1789 C CA . THR A 1 220 ? 10.020 16.699 -0.104 1.00 43.47 220 THR A CA 1
ATOM 1790 C C . THR A 1 220 ? 8.501 16.747 0.102 1.00 43.47 220 THR A C 1
ATOM 1792 O O . THR A 1 220 ? 8.065 16.152 1.074 1.00 43.47 220 THR A O 1
ATOM 1795 N N . ASP A 1 221 ? 7.643 17.251 -0.789 1.00 43.50 221 ASP A N 1
ATOM 1796 C CA . ASP A 1 221 ? 6.234 17.520 -0.400 1.00 43.50 221 ASP A CA 1
ATOM 1797 C C . ASP A 1 221 ? 5.215 16.368 -0.590 1.00 43.50 221 ASP A C 1
ATOM 1799 O O . ASP A 1 221 ? 4.075 16.464 -0.128 1.00 43.50 221 ASP A O 1
ATOM 1803 N N . LEU A 1 222 ? 5.605 15.225 -1.172 1.00 42.53 222 LEU A N 1
ATOM 1804 C CA . LEU A 1 222 ? 4.744 14.026 -1.333 1.00 42.53 222 LEU A CA 1
ATOM 1805 C C . LEU A 1 222 ? 4.390 13.297 -0.014 1.00 42.53 222 LEU A C 1
ATOM 1807 O O . LEU A 1 222 ? 3.678 12.294 -0.013 1.00 42.53 222 LEU A O 1
ATOM 1811 N N . ILE A 1 223 ? 4.904 13.773 1.121 1.00 47.25 223 ILE A N 1
ATOM 1812 C CA . ILE A 1 223 ? 4.948 13.042 2.404 1.00 47.25 223 ILE A CA 1
ATOM 1813 C C . ILE A 1 223 ? 4.287 13.842 3.550 1.00 47.25 223 ILE A C 1
ATOM 1815 O O . ILE A 1 223 ? 3.979 13.303 4.608 1.00 47.25 223 ILE A O 1
ATOM 1819 N N . TYR A 1 224 ? 3.997 15.135 3.363 1.00 48.28 224 TYR A N 1
ATOM 1820 C CA . TYR A 1 224 ? 3.838 16.066 4.495 1.00 48.28 224 TYR A CA 1
ATOM 1821 C C . TYR A 1 224 ? 2.406 16.287 4.991 1.00 48.28 224 TYR A C 1
ATOM 1823 O O . TYR A 1 224 ? 2.194 17.066 5.923 1.00 48.28 224 TYR A O 1
ATOM 1831 N N . ASN A 1 225 ? 1.413 15.564 4.465 1.00 61.16 225 ASN A N 1
ATOM 1832 C CA . ASN A 1 225 ? 0.113 15.493 5.130 1.00 61.16 225 ASN A CA 1
ATOM 1833 C C . ASN A 1 225 ? -0.064 14.169 5.867 1.00 61.16 225 ASN A C 1
ATOM 1835 O O . ASN A 1 225 ? -1.030 13.440 5.648 1.00 61.16 225 ASN A O 1
ATOM 1839 N N . TRP A 1 226 ? 0.847 13.897 6.809 1.00 68.38 226 TRP A N 1
ATOM 1840 C CA . TRP A 1 226 ? 0.775 12.777 7.762 1.00 68.38 226 TRP A CA 1
ATOM 1841 C C . TRP A 1 226 ? -0.559 12.676 8.508 1.00 68.38 226 TRP A C 1
ATOM 1843 O O . TRP A 1 226 ? -0.827 11.684 9.178 1.00 68.38 226 TRP A O 1
ATOM 1853 N N . TYR A 1 227 ? -1.371 13.725 8.441 1.00 77.12 227 TYR A N 1
ATOM 1854 C CA . TYR A 1 227 ? -2.661 13.859 9.093 1.00 77.12 227 TYR A CA 1
ATOM 1855 C C . TYR A 1 227 ? -3.842 13.619 8.139 1.00 77.12 227 TYR A C 1
ATOM 1857 O O . TYR A 1 227 ? -4.991 13.719 8.568 1.00 77.12 227 TYR A O 1
ATOM 1865 N N . THR A 1 228 ? -3.578 13.274 6.877 1.00 81.94 228 THR A N 1
ATOM 1866 C CA . THR A 1 228 ? -4.554 12.740 5.914 1.00 81.94 228 THR A CA 1
ATOM 1867 C C . THR A 1 228 ? -4.437 11.223 5.806 1.00 81.94 228 THR A C 1
ATOM 1869 O O . THR A 1 228 ? -3.448 10.624 6.231 1.00 81.94 228 THR A O 1
ATOM 1872 N N . LEU A 1 229 ? -5.482 10.591 5.280 1.00 86.56 229 LEU A N 1
ATOM 1873 C CA . LEU A 1 229 ? -5.513 9.153 5.038 1.00 86.56 229 LEU A CA 1
ATOM 1874 C C . LEU A 1 229 ? -4.475 8.773 3.974 1.00 86.56 229 LEU A C 1
ATOM 1876 O O . LEU A 1 229 ? -4.504 9.273 2.853 1.00 86.56 229 LEU A O 1
ATOM 1880 N N . GLY A 1 230 ? -3.563 7.870 4.332 1.00 84.56 230 GLY A N 1
ATOM 1881 C CA . GLY A 1 230 ? -2.673 7.222 3.365 1.00 84.56 230 GLY A CA 1
ATOM 1882 C C . GLY A 1 230 ? -3.462 6.424 2.319 1.00 84.56 230 GLY A C 1
ATOM 1883 O O . GLY A 1 230 ? -4.512 5.861 2.631 1.00 84.56 230 GLY A O 1
ATOM 1884 N N . LYS A 1 231 ? -2.942 6.360 1.091 1.00 87.06 231 LYS A N 1
ATOM 1885 C CA . LYS A 1 231 ? -3.539 5.610 -0.024 1.00 87.06 231 LYS A CA 1
ATOM 1886 C C . LYS A 1 231 ? -2.830 4.272 -0.225 1.00 87.06 231 LYS A C 1
ATOM 1888 O O . LYS A 1 231 ? -1.618 4.187 -0.033 1.00 87.06 231 LYS A O 1
ATOM 1893 N N . ALA A 1 232 ? -3.569 3.230 -0.575 1.00 90.50 232 ALA A N 1
ATOM 1894 C CA . ALA A 1 232 ? -3.026 1.934 -0.956 1.00 90.50 232 ALA A CA 1
ATOM 1895 C C . ALA A 1 232 ? -2.610 1.933 -2.433 1.00 90.50 232 ALA A C 1
ATOM 1897 O O . ALA A 1 232 ? -3.143 2.701 -3.234 1.00 90.50 232 ALA A O 1
ATOM 1898 N N . CYS A 1 233 ? -1.678 1.051 -2.792 1.00 89.88 233 CYS A N 1
ATOM 1899 C CA . CYS A 1 233 ? -1.399 0.767 -4.196 1.00 89.88 233 CYS A CA 1
ATOM 1900 C C . CYS A 1 233 ? -2.546 -0.035 -4.829 1.00 89.88 233 CYS A C 1
ATOM 1902 O O . CYS A 1 233 ? -3.264 -0.772 -4.128 1.00 89.88 233 CYS A O 1
ATOM 1904 N N . ARG A 1 234 ? -2.655 0.090 -6.154 1.00 90.06 234 ARG A N 1
ATOM 1905 C CA . ARG A 1 234 ? -3.534 -0.714 -7.011 1.00 90.06 234 ARG A CA 1
ATOM 1906 C C . ARG A 1 234 ? -3.308 -2.212 -6.809 1.00 90.06 234 ARG A C 1
ATOM 1908 O O . ARG A 1 234 ? -2.272 -2.641 -6.288 1.00 90.06 234 ARG A O 1
ATOM 1915 N N . PHE A 1 235 ? -4.274 -3.036 -7.212 1.00 91.50 235 PHE A N 1
ATOM 1916 C CA . PHE A 1 235 ? -4.050 -4.481 -7.232 1.00 91.50 235 PHE A CA 1
ATOM 1917 C C . PHE A 1 235 ? -2.958 -4.876 -8.223 1.00 91.50 235 PHE A C 1
ATOM 1919 O O . PHE A 1 235 ? -2.717 -4.197 -9.218 1.00 91.50 235 PHE A O 1
ATOM 1926 N N . HIS A 1 236 ? -2.288 -5.986 -7.916 1.00 91.12 236 HIS A N 1
ATOM 1927 C CA . HIS A 1 236 ? -1.275 -6.567 -8.783 1.00 91.12 236 HIS A CA 1
ATOM 1928 C C . HIS A 1 236 ? -1.914 -7.040 -10.091 1.00 91.12 236 HIS A C 1
ATOM 1930 O O . HIS A 1 236 ? -2.762 -7.930 -10.068 1.00 91.12 236 HIS A O 1
ATOM 1936 N N . ASP A 1 237 ? -1.476 -6.460 -11.202 1.00 91.00 237 ASP A N 1
ATOM 1937 C CA . ASP A 1 237 ? -1.890 -6.799 -12.557 1.00 91.00 237 ASP A CA 1
ATOM 1938 C C . ASP A 1 237 ? -0.697 -6.725 -13.530 1.00 91.00 237 ASP A C 1
ATOM 1940 O O . ASP A 1 237 ? 0.474 -6.640 -13.121 1.00 91.00 237 ASP A O 1
ATOM 1944 N N . TYR A 1 238 ? -0.985 -6.773 -14.835 1.00 91.75 238 TYR A N 1
ATOM 1945 C CA . TYR A 1 238 ? 0.037 -6.728 -15.872 1.00 91.75 238 TYR A CA 1
ATOM 1946 C C . TYR A 1 238 ? 0.890 -5.439 -15.844 1.00 91.75 238 TYR A C 1
ATOM 1948 O O . TYR A 1 238 ? 2.095 -5.516 -16.075 1.00 91.75 238 TYR A O 1
ATOM 1956 N N . PHE A 1 239 ? 0.321 -4.288 -15.484 1.00 91.56 239 PHE A N 1
ATOM 1957 C CA . PHE A 1 239 ? 0.988 -2.982 -15.545 1.00 91.56 239 PHE A CA 1
ATOM 1958 C C . PHE A 1 239 ? 1.450 -2.448 -14.183 1.00 91.56 239 PHE A C 1
ATOM 1960 O O . PHE A 1 239 ? 2.323 -1.583 -14.143 1.00 91.56 239 PHE A O 1
ATOM 1967 N N . SER A 1 240 ? 0.901 -2.953 -13.077 1.00 89.12 240 SER A N 1
ATOM 1968 C CA . SER A 1 240 ? 1.171 -2.483 -11.714 1.00 89.12 240 SER A CA 1
ATOM 1969 C C . SER A 1 240 ? 2.299 -3.232 -11.006 1.00 89.12 240 SER A C 1
ATOM 1971 O O . SER A 1 240 ? 2.868 -2.715 -10.052 1.00 89.12 240 SER A O 1
ATOM 1973 N N . THR A 1 241 ? 2.672 -4.424 -11.482 1.00 88.62 241 THR A N 1
ATOM 1974 C CA . THR A 1 241 ? 3.762 -5.247 -10.911 1.00 88.62 241 THR A CA 1
ATOM 1975 C C . THR A 1 241 ? 5.101 -5.069 -11.635 1.00 88.62 241 THR A C 1
ATOM 1977 O O . THR A 1 241 ? 5.919 -5.987 -11.706 1.00 88.62 241 THR A O 1
ATOM 1980 N N . ILE A 1 242 ? 5.313 -3.893 -12.218 1.00 89.25 242 ILE A N 1
ATOM 1981 C CA . ILE A 1 242 ? 6.524 -3.558 -12.968 1.00 89.25 242 ILE A CA 1
ATOM 1982 C C . ILE A 1 242 ? 7.687 -3.169 -12.049 1.00 89.25 242 ILE A C 1
ATOM 1984 O O . ILE A 1 242 ? 7.503 -2.709 -10.924 1.00 89.25 242 ILE A O 1
ATOM 1988 N N . ILE A 1 243 ? 8.905 -3.328 -12.557 1.00 89.69 243 ILE A N 1
ATOM 1989 C CA . ILE A 1 243 ? 10.143 -2.842 -11.943 1.00 89.69 243 ILE A CA 1
ATOM 1990 C C . ILE A 1 243 ? 10.626 -1.643 -12.780 1.00 89.69 243 ILE A C 1
ATOM 1992 O O . ILE A 1 243 ? 10.544 -1.705 -14.008 1.00 89.69 243 ILE A O 1
ATOM 1996 N N . PRO A 1 244 ? 11.124 -0.547 -12.179 1.00 87.88 244 PRO A N 1
ATOM 1997 C CA . PRO A 1 244 ? 11.509 0.651 -12.936 1.00 87.88 244 PRO A CA 1
ATOM 1998 C C . PRO A 1 244 ? 12.705 0.429 -13.867 1.00 87.88 244 PRO A C 1
ATOM 2000 O O . PRO A 1 244 ? 12.803 1.058 -14.917 1.00 87.88 244 PRO A O 1
ATOM 2003 N N . GLU A 1 245 ? 13.595 -0.486 -13.498 1.00 88.06 245 GLU A N 1
ATOM 2004 C CA . GLU A 1 245 ? 14.816 -0.824 -14.222 1.00 88.06 245 GLU A CA 1
ATOM 2005 C C . GLU A 1 245 ? 14.957 -2.353 -14.281 1.00 88.06 245 GLU A C 1
ATOM 2007 O O . GLU A 1 245 ? 14.457 -3.046 -13.391 1.00 88.06 245 GLU A O 1
ATOM 2012 N N . PRO A 1 246 ? 15.639 -2.919 -15.292 1.00 87.62 246 PRO A N 1
ATOM 2013 C CA . PRO A 1 246 ? 15.751 -4.374 -15.436 1.00 87.62 246 PRO A CA 1
ATOM 2014 C C . PRO A 1 246 ? 16.556 -5.030 -14.302 1.00 87.62 246 PRO A C 1
ATOM 2016 O O . PRO A 1 246 ? 16.442 -6.230 -14.058 1.00 87.62 246 PRO A O 1
ATOM 2019 N N . GLN A 1 247 ? 17.358 -4.235 -13.603 1.00 86.94 247 GLN A N 1
ATOM 2020 C CA . GLN A 1 247 ? 18.263 -4.614 -12.530 1.00 86.94 247 GLN A CA 1
ATOM 2021 C C . GLN A 1 247 ? 18.362 -3.444 -11.549 1.00 86.94 247 GLN A C 1
ATOM 2023 O O . GLN A 1 247 ? 18.039 -2.309 -11.893 1.00 86.94 247 GLN A O 1
ATOM 2028 N N . LYS A 1 248 ? 18.844 -3.697 -10.334 1.00 84.50 248 LYS A N 1
ATOM 2029 C CA . LYS A 1 248 ? 18.993 -2.642 -9.333 1.00 84.50 248 LYS A CA 1
ATOM 2030 C C . LYS A 1 248 ? 20.392 -2.020 -9.387 1.00 84.50 248 LYS A C 1
ATOM 2032 O O . LYS A 1 248 ? 21.309 -2.554 -8.764 1.00 84.50 248 LYS A O 1
ATOM 2037 N N . GLY A 1 249 ? 20.528 -0.886 -10.078 1.00 81.88 249 GLY A N 1
ATOM 2038 C CA . GLY A 1 249 ? 21.781 -0.131 -10.212 1.00 81.88 249 GLY A CA 1
ATOM 2039 C C . GLY A 1 249 ? 22.453 -0.286 -11.578 1.00 81.88 249 GLY A C 1
ATOM 2040 O O . GLY A 1 249 ? 21.869 -0.821 -12.520 1.00 81.88 249 GLY A O 1
ATOM 2041 N N . ASP A 1 250 ? 23.694 0.190 -11.685 1.00 83.31 250 ASP A N 1
ATOM 2042 C CA . ASP A 1 250 ? 24.421 0.234 -12.955 1.00 83.31 250 ASP A CA 1
ATOM 2043 C C . ASP A 1 250 ? 24.782 -1.165 -13.489 1.00 83.31 250 ASP A C 1
ATOM 2045 O O . ASP A 1 250 ? 25.096 -2.072 -12.714 1.00 83.31 250 ASP A O 1
ATOM 2049 N N . PRO A 1 251 ? 24.768 -1.368 -14.821 1.00 79.44 251 PRO A N 1
ATOM 2050 C CA . PRO A 1 251 ? 25.127 -2.645 -15.430 1.00 79.44 251 PRO A CA 1
ATOM 2051 C C . PRO A 1 251 ? 26.584 -2.983 -15.199 1.00 79.44 251 PRO A C 1
ATOM 2053 O O . PRO A 1 251 ? 27.476 -2.153 -15.386 1.00 79.44 251 PRO A O 1
ATOM 2056 N N . THR A 1 252 ? 26.813 -4.246 -14.841 1.00 81.19 252 THR A N 1
ATOM 2057 C CA . THR A 1 252 ? 28.160 -4.794 -14.740 1.00 81.19 252 THR A CA 1
ATOM 2058 C C . THR A 1 252 ? 28.805 -4.755 -16.124 1.00 81.19 252 THR A C 1
ATOM 2060 O O . THR A 1 252 ? 28.294 -5.294 -17.108 1.00 81.19 252 THR A O 1
ATOM 2063 N N . ARG A 1 253 ? 29.918 -4.029 -16.240 1.00 82.38 253 ARG A N 1
ATOM 2064 C CA . ARG A 1 253 ? 30.641 -3.866 -17.506 1.00 82.38 253 ARG A CA 1
ATOM 2065 C C . ARG A 1 253 ? 31.784 -4.862 -17.547 1.00 82.38 253 ARG A C 1
ATOM 2067 O O . ARG A 1 253 ? 32.487 -5.028 -16.557 1.00 82.38 253 ARG A O 1
ATOM 2074 N N . ILE A 1 254 ? 32.010 -5.474 -18.705 1.00 82.44 254 ILE A N 1
ATOM 2075 C CA . ILE A 1 254 ? 33.199 -6.300 -18.929 1.00 82.44 254 ILE A CA 1
ATOM 2076 C C . ILE A 1 254 ? 34.416 -5.361 -18.912 1.00 82.44 254 ILE A C 1
ATOM 2078 O O . ILE A 1 254 ? 34.509 -4.497 -19.790 1.00 82.44 254 ILE A O 1
ATOM 2082 N N . PRO A 1 255 ? 35.322 -5.468 -17.922 1.00 71.75 255 PRO A N 1
ATOM 2083 C CA . PRO A 1 255 ? 36.474 -4.596 -17.850 1.00 71.75 255 PRO A CA 1
ATOM 2084 C C . PRO A 1 255 ? 37.459 -4.985 -18.950 1.00 71.75 255 PRO A C 1
ATOM 2086 O O . PRO A 1 255 ? 37.780 -6.161 -19.148 1.00 71.75 255 PRO A O 1
ATOM 2089 N N . LEU A 1 256 ? 37.956 -3.972 -19.652 1.00 70.75 256 LEU A N 1
ATOM 2090 C CA . LEU A 1 256 ? 39.166 -4.101 -20.443 1.00 70.75 256 LEU A CA 1
ATOM 2091 C C . LEU A 1 256 ? 40.332 -3.752 -19.520 1.00 70.75 256 LEU A C 1
ATOM 2093 O O . LEU A 1 256 ? 40.438 -2.617 -19.060 1.00 70.75 256 LEU A O 1
ATOM 2097 N N . THR A 1 257 ? 41.151 -4.741 -19.179 1.00 61.56 257 THR A N 1
ATOM 2098 C CA . THR A 1 257 ? 42.274 -4.579 -18.248 1.00 61.56 257 THR A CA 1
ATOM 2099 C C . THR A 1 257 ? 43.596 -4.596 -18.998 1.00 61.56 257 THR A C 1
ATOM 2101 O O . THR A 1 257 ? 43.886 -5.547 -19.717 1.00 61.56 257 THR A O 1
ATOM 2104 N N . GLY A 1 258 ? 44.409 -3.563 -18.777 1.00 62.12 258 GLY A N 1
ATOM 2105 C CA . GLY A 1 258 ? 45.755 -3.420 -19.332 1.00 62.12 258 GLY A CA 1
ATOM 2106 C C . GLY A 1 258 ? 46.031 -1.980 -19.760 1.00 62.12 258 GLY A C 1
ATOM 2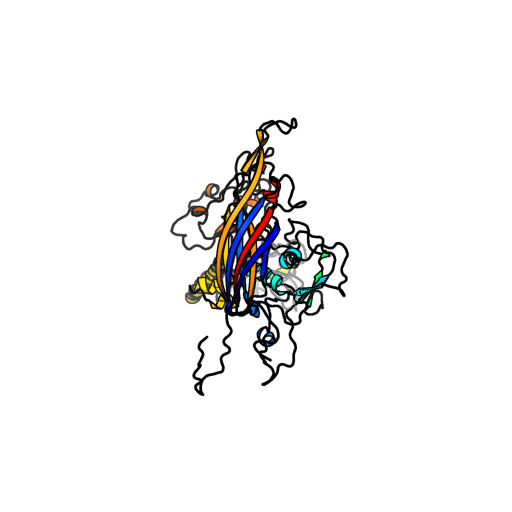107 O O . GLY A 1 258 ? 45.134 -1.297 -20.252 1.00 62.12 258 GLY A O 1
ATOM 2108 N N . GLU A 1 259 ? 47.266 -1.510 -19.574 1.00 57.66 259 GLU A N 1
ATOM 2109 C CA . GLU A 1 259 ? 47.751 -0.367 -20.349 1.00 57.66 259 GLU A CA 1
ATOM 2110 C C . GLU A 1 259 ? 47.855 -0.841 -21.799 1.00 57.66 259 GLU A C 1
ATOM 2112 O O . GLU A 1 259 ? 48.655 -1.721 -22.116 1.00 57.66 259 GLU A O 1
ATOM 2117 N N . VAL A 1 260 ? 46.986 -0.326 -22.668 1.00 61.47 260 VAL A N 1
ATOM 2118 C CA . VAL A 1 260 ? 47.102 -0.583 -24.101 1.00 61.47 260 VAL A CA 1
ATOM 2119 C C . VAL A 1 260 ? 48.085 0.447 -24.639 1.00 61.47 260 VAL A C 1
ATOM 2121 O O . VAL A 1 260 ? 47.749 1.627 -24.753 1.00 61.47 260 VAL A O 1
ATOM 2124 N N . GLU A 1 261 ? 49.310 0.015 -24.938 1.00 63.50 261 GLU A N 1
ATOM 2125 C CA . GLU A 1 261 ? 50.226 0.817 -25.743 1.00 63.50 261 GLU A CA 1
ATOM 2126 C C . GLU A 1 261 ? 49.586 1.007 -27.121 1.00 63.50 261 GLU A C 1
ATOM 2128 O O . GLU A 1 261 ? 49.391 0.056 -27.877 1.00 63.50 261 GLU A O 1
ATOM 2133 N N . LEU A 1 262 ? 49.176 2.240 -27.420 1.00 70.19 262 LEU A N 1
ATOM 2134 C CA . LEU A 1 262 ? 48.607 2.570 -28.718 1.00 70.19 262 LEU A CA 1
ATOM 2135 C C . LEU A 1 262 ? 49.728 2.884 -29.686 1.00 70.19 262 LEU A C 1
ATOM 2137 O O . LEU A 1 262 ? 50.483 3.839 -29.494 1.00 70.19 262 LEU A O 1
ATOM 2141 N N . GLU A 1 263 ? 49.798 2.109 -30.760 1.00 75.75 263 GLU A N 1
ATOM 2142 C CA . GLU A 1 263 ? 50.647 2.461 -31.881 1.00 75.75 263 GLU A CA 1
ATOM 2143 C C . GLU A 1 263 ? 50.076 3.715 -32.553 1.00 75.75 263 GLU A C 1
ATOM 2145 O O . GLU A 1 263 ? 48.924 3.764 -33.005 1.00 75.75 263 GLU A O 1
ATOM 2150 N N . VAL A 1 264 ? 50.889 4.770 -32.568 1.00 77.75 264 VAL A N 1
ATOM 2151 C CA . VAL A 1 264 ? 50.565 6.018 -33.252 1.00 77.75 264 VAL A CA 1
ATOM 2152 C C . VAL A 1 264 ? 51.086 5.917 -34.678 1.00 77.75 264 VAL A C 1
ATOM 2154 O O . VAL A 1 264 ? 52.295 5.855 -34.904 1.00 77.75 264 VAL A O 1
ATOM 2157 N N . TYR A 1 265 ? 50.174 5.941 -35.645 1.00 77.69 265 TYR A N 1
ATOM 2158 C CA . TYR A 1 265 ? 50.505 5.958 -37.065 1.00 77.69 265 TYR A CA 1
ATOM 2159 C C . TYR A 1 265 ? 50.257 7.337 -37.670 1.00 77.69 265 TYR A C 1
ATOM 2161 O O . TYR A 1 265 ? 49.400 8.104 -37.226 1.00 77.69 265 TYR A O 1
ATOM 2169 N N . GLY A 1 266 ? 50.999 7.645 -38.732 1.00 77.06 266 GLY A N 1
ATOM 2170 C CA . GLY A 1 266 ? 50.717 8.813 -39.556 1.00 77.06 266 GLY A CA 1
ATOM 2171 C C . GLY A 1 266 ? 49.511 8.566 -40.464 1.00 77.06 266 GLY A C 1
ATOM 2172 O O . GLY A 1 266 ? 49.435 7.524 -41.110 1.00 77.06 266 GLY A O 1
ATOM 2173 N N . THR A 1 267 ? 48.599 9.531 -40.589 1.00 72.38 267 THR A N 1
ATOM 2174 C CA . THR A 1 267 ? 47.413 9.424 -41.472 1.00 72.38 267 THR A CA 1
ATOM 2175 C C . THR A 1 267 ? 47.722 9.681 -42.955 1.00 72.38 267 THR A C 1
ATOM 2177 O O . THR A 1 267 ? 46.819 9.789 -43.780 1.00 72.38 267 THR A O 1
ATOM 2180 N N . GLY A 1 268 ? 49.002 9.829 -43.318 1.00 68.25 268 GLY A N 1
ATOM 2181 C CA . GLY A 1 268 ? 49.447 10.218 -44.663 1.00 68.25 268 GLY A CA 1
ATOM 2182 C C . GLY A 1 268 ? 49.286 11.713 -44.976 1.00 68.25 268 GLY A C 1
ATOM 2183 O O . GLY A 1 268 ? 49.780 12.177 -46.004 1.00 68.25 268 GLY A O 1
ATOM 2184 N N . LYS A 1 269 ? 48.643 12.479 -44.086 1.00 70.69 269 LYS A N 1
ATOM 2185 C CA . LYS A 1 269 ? 48.599 13.947 -44.105 1.00 70.69 269 LYS A CA 1
ATOM 2186 C C . LYS A 1 269 ? 49.850 14.522 -43.425 1.00 70.69 269 LYS A C 1
ATOM 2188 O O . LYS A 1 269 ? 50.497 13.849 -42.624 1.00 70.69 269 LYS A O 1
ATOM 2193 N N . GLY A 1 270 ? 50.208 15.765 -43.751 1.00 69.31 270 GLY A N 1
ATOM 2194 C CA . GLY A 1 270 ? 51.364 16.434 -43.144 1.00 69.31 270 GLY A CA 1
ATOM 2195 C C . GLY A 1 270 ? 51.207 16.582 -41.628 1.00 69.31 270 GLY A C 1
ATOM 2196 O O . GLY A 1 270 ? 50.145 16.992 -41.162 1.00 69.31 270 GLY A O 1
ATOM 2197 N N . LEU A 1 271 ? 52.265 16.269 -40.871 1.00 73.94 271 LEU A N 1
ATOM 2198 C CA . LEU A 1 271 ? 52.288 16.458 -39.419 1.00 73.94 271 LEU A CA 1
ATOM 2199 C C . LEU A 1 271 ? 52.181 17.952 -39.097 1.00 73.94 271 LEU A C 1
ATOM 2201 O O . LEU A 1 271 ? 52.932 18.760 -39.662 1.00 73.94 271 LEU A O 1
ATOM 2205 N N . MET A 1 272 ? 51.254 18.297 -38.205 1.00 73.38 272 MET A N 1
ATOM 2206 C CA . MET A 1 272 ? 51.052 19.663 -37.734 1.00 73.38 272 MET A CA 1
ATOM 2207 C C . MET A 1 272 ? 51.818 19.939 -36.448 1.00 73.38 272 MET A C 1
ATOM 2209 O O . MET A 1 272 ? 51.927 19.091 -35.563 1.00 73.38 272 MET A O 1
ATOM 2213 N N . PHE A 1 273 ? 52.292 21.170 -36.336 1.00 76.44 273 PHE A N 1
ATOM 2214 C CA . PHE A 1 273 ? 53.027 21.678 -35.193 1.00 76.44 273 PHE A CA 1
ATOM 2215 C C . PHE A 1 273 ? 52.381 22.962 -34.665 1.00 76.44 273 PHE A C 1
ATOM 2217 O O . PHE A 1 273 ? 51.725 23.679 -35.416 1.00 76.44 273 PHE A O 1
ATOM 2224 N N . THR A 1 274 ? 52.572 23.280 -33.388 1.00 71.12 274 THR A N 1
ATOM 2225 C CA . THR A 1 274 ? 52.133 24.541 -32.772 1.00 71.12 274 THR A CA 1
ATOM 2226 C C . THR A 1 274 ? 53.184 25.074 -31.802 1.00 71.12 274 THR A C 1
ATOM 2228 O O . THR A 1 274 ? 53.944 24.304 -31.215 1.00 71.12 274 THR A O 1
ATOM 2231 N N . ASP A 1 275 ? 53.216 26.389 -31.613 1.00 70.56 275 ASP A N 1
ATOM 2232 C CA . ASP A 1 275 ? 53.959 27.070 -30.544 1.00 70.56 275 ASP A CA 1
ATOM 2233 C C . ASP A 1 275 ? 53.033 27.570 -29.415 1.00 70.56 275 ASP A C 1
ATOM 2235 O O . ASP A 1 275 ? 53.451 28.338 -28.549 1.00 70.56 275 ASP A O 1
ATOM 2239 N N . GLY A 1 276 ? 51.760 27.155 -29.436 1.00 67.44 276 GLY A N 1
ATOM 2240 C CA . GLY A 1 276 ? 50.714 27.595 -28.512 1.00 67.44 276 GLY A CA 1
ATOM 2241 C C . GLY A 1 276 ? 49.892 28.788 -29.011 1.00 67.44 276 GLY A C 1
ATOM 2242 O O . GLY A 1 276 ? 48.792 28.997 -28.506 1.00 67.44 276 GLY A O 1
ATOM 2243 N N . THR A 1 277 ? 50.367 29.533 -30.019 1.00 68.25 277 THR A N 1
ATOM 2244 C CA . THR A 1 277 ? 49.660 30.704 -30.582 1.00 68.25 277 THR A CA 1
ATOM 2245 C C . THR A 1 277 ? 49.271 30.506 -32.050 1.00 68.25 277 THR A C 1
ATOM 2247 O O . THR A 1 277 ? 48.212 30.973 -32.467 1.00 68.25 277 THR A O 1
ATOM 2250 N N . GLY A 1 278 ? 50.088 29.800 -32.839 1.00 65.62 278 GLY A N 1
ATOM 2251 C CA . GLY A 1 278 ? 49.816 29.498 -34.248 1.00 65.62 278 GLY A CA 1
ATOM 2252 C C . GLY A 1 278 ? 49.982 28.019 -34.602 1.00 65.62 278 GLY A C 1
ATOM 2253 O O . GLY A 1 278 ? 50.651 27.269 -33.891 1.00 65.62 278 GLY A O 1
ATOM 2254 N N . ASN A 1 279 ? 49.383 27.605 -35.722 1.00 67.06 279 ASN A N 1
ATOM 2255 C CA . ASN A 1 279 ? 49.551 26.268 -36.300 1.00 67.06 279 ASN A CA 1
ATOM 2256 C C . ASN A 1 279 ? 50.519 26.324 -37.494 1.00 67.06 279 ASN A C 1
ATOM 2258 O O . ASN A 1 279 ? 50.480 27.251 -38.309 1.00 67.06 279 ASN A O 1
ATOM 2262 N N . PHE A 1 280 ? 51.370 25.309 -37.610 1.00 67.12 280 PHE A N 1
ATOM 2263 C CA . PHE A 1 280 ? 52.452 25.203 -38.584 1.00 67.12 280 PHE A CA 1
ATOM 2264 C C . PHE A 1 280 ? 52.388 23.847 -39.294 1.00 67.12 280 PHE A C 1
ATOM 2266 O O . PHE A 1 280 ? 52.111 22.821 -38.672 1.00 67.12 280 PHE A O 1
ATOM 2273 N N . GLY A 1 281 ? 52.669 23.832 -40.597 1.00 63.22 281 GLY A N 1
ATOM 2274 C CA . GLY A 1 281 ? 52.723 22.612 -41.409 1.00 63.22 281 GLY A CA 1
ATOM 2275 C C . GLY A 1 281 ? 54.154 22.204 -41.765 1.00 63.22 281 GLY A C 1
ATOM 2276 O O . GLY A 1 281 ? 55.061 23.040 -41.818 1.00 63.22 281 GLY A O 1
ATOM 2277 N N . THR A 1 282 ? 54.352 20.915 -42.045 1.00 60.06 282 THR A N 1
ATOM 2278 C CA . THR A 1 282 ? 55.603 20.361 -42.588 1.00 60.06 282 THR A CA 1
ATOM 2279 C C . THR A 1 282 ? 55.600 20.382 -44.117 1.00 60.06 282 THR A C 1
ATOM 2281 O O . THR A 1 282 ? 54.580 20.137 -44.758 1.00 60.06 282 THR A O 1
ATOM 2284 N N . THR A 1 283 ? 56.733 20.710 -44.746 1.00 58.19 283 THR A N 1
ATOM 2285 C CA . THR A 1 283 ? 56.872 20.697 -46.216 1.00 58.19 283 THR A CA 1
ATOM 2286 C C . THR A 1 283 ? 58.287 20.281 -46.619 1.00 58.19 283 THR A C 1
ATOM 2288 O O . THR A 1 283 ? 59.264 20.701 -45.998 1.00 58.19 283 THR A O 1
ATOM 2291 N N . VAL A 1 284 ? 58.410 19.474 -47.678 1.00 54.06 284 VAL A N 1
ATOM 2292 C CA . VAL A 1 284 ? 59.692 19.094 -48.295 1.00 54.06 284 VAL A CA 1
ATOM 2293 C C . VAL A 1 284 ? 59.790 19.780 -49.656 1.00 54.06 284 VAL A C 1
ATOM 2295 O O . VAL A 1 284 ? 58.927 19.578 -50.505 1.00 54.06 284 VAL A O 1
ATOM 2298 N N . ASN A 1 285 ? 60.826 20.597 -49.871 1.00 51.41 285 ASN A N 1
ATOM 2299 C CA . ASN A 1 285 ? 61.069 21.253 -51.158 1.00 51.41 285 ASN A CA 1
ATOM 2300 C C . ASN A 1 285 ? 62.237 20.567 -51.881 1.00 51.41 285 ASN A C 1
ATOM 2302 O O . ASN A 1 285 ? 63.349 20.518 -51.356 1.00 51.41 285 ASN A O 1
ATOM 2306 N N . GLY A 1 286 ? 61.979 20.019 -53.068 1.00 47.69 286 GLY A N 1
ATOM 2307 C CA . GLY A 1 286 ? 62.997 19.413 -53.917 1.00 47.69 286 GLY A CA 1
ATOM 2308 C C . GLY A 1 286 ? 63.645 20.454 -54.823 1.00 47.69 286 GLY A C 1
ATOM 2309 O O . GLY A 1 286 ? 63.112 20.754 -55.886 1.00 47.69 286 GLY A O 1
ATOM 2310 N N . GLN A 1 287 ? 64.828 20.945 -54.450 1.00 42.50 287 GLN A N 1
ATOM 2311 C CA . GLN A 1 287 ? 65.787 21.434 -55.437 1.00 42.50 287 GLN A CA 1
ATOM 2312 C C . GLN A 1 287 ? 67.192 20.910 -55.115 1.00 42.50 287 GLN A C 1
ATOM 2314 O O . GLN A 1 287 ? 67.646 20.931 -53.973 1.00 42.50 287 GLN A O 1
ATOM 2319 N N . ILE A 1 288 ? 67.802 20.348 -56.156 1.00 48.81 288 ILE A N 1
ATOM 2320 C CA . ILE A 1 288 ? 69.049 19.585 -56.195 1.00 48.81 288 ILE A CA 1
ATOM 2321 C C . ILE A 1 288 ? 70.222 20.491 -55.793 1.00 48.81 288 ILE A C 1
ATOM 2323 O O . ILE A 1 288 ? 70.518 21.436 -56.513 1.00 48.81 288 ILE A O 1
ATOM 2327 N N . ASP A 1 289 ? 70.806 20.246 -54.614 1.00 46.94 289 ASP A N 1
ATOM 2328 C CA . ASP A 1 289 ? 72.252 20.067 -54.376 1.00 46.94 289 ASP A CA 1
ATOM 2329 C C . ASP A 1 289 ? 72.574 20.110 -52.863 1.00 46.94 289 ASP A C 1
ATOM 2331 O O . ASP A 1 289 ? 72.636 21.158 -52.227 1.00 46.94 289 ASP A O 1
ATOM 2335 N N . ASN A 1 290 ? 72.798 18.920 -52.290 1.00 49.31 290 ASN A N 1
ATOM 2336 C CA . ASN A 1 290 ? 73.548 18.655 -51.052 1.00 49.31 290 ASN A CA 1
ATOM 2337 C C . ASN A 1 290 ? 73.141 19.346 -49.730 1.00 49.31 290 ASN A C 1
ATOM 2339 O O . ASN A 1 290 ? 74.012 19.818 -49.002 1.00 49.31 290 ASN A O 1
ATOM 2343 N N . SER A 1 291 ? 71.857 19.297 -49.346 1.00 47.81 291 SER A N 1
ATOM 2344 C CA . SER A 1 291 ? 71.390 18.920 -47.984 1.00 47.81 291 SER A CA 1
ATOM 2345 C C . SER A 1 291 ? 69.884 19.170 -47.840 1.00 47.81 291 SER A C 1
ATOM 2347 O O . SER A 1 291 ? 69.438 20.317 -47.833 1.00 47.81 291 SER A O 1
ATOM 2349 N N . ALA A 1 292 ? 69.084 18.112 -47.687 1.00 47.81 292 ALA A N 1
ATOM 2350 C CA . ALA A 1 292 ? 67.660 18.252 -47.384 1.00 47.81 292 ALA A CA 1
ATOM 2351 C C . ALA A 1 292 ? 67.490 18.788 -45.951 1.00 47.81 292 ALA A C 1
ATOM 2353 O O . ALA A 1 292 ? 67.765 18.083 -44.983 1.00 47.81 292 ALA A O 1
ATOM 2354 N N . THR A 1 293 ? 67.058 20.041 -45.808 1.00 51.66 293 THR A N 1
ATOM 2355 C CA . THR A 1 293 ? 66.705 20.637 -44.510 1.00 51.66 293 THR A CA 1
ATOM 2356 C C . THR A 1 293 ? 65.184 20.636 -44.350 1.00 51.66 293 THR A C 1
ATOM 2358 O O . THR A 1 293 ? 64.465 21.118 -45.224 1.00 51.66 293 THR A O 1
ATOM 2361 N N . LEU A 1 294 ? 64.683 20.065 -43.248 1.00 57.41 294 LEU A N 1
ATOM 2362 C CA . LEU A 1 294 ? 63.262 20.099 -42.884 1.00 57.41 294 LEU A CA 1
ATOM 2363 C C . LEU A 1 294 ? 62.869 21.544 -42.546 1.00 57.41 294 LEU A C 1
ATOM 2365 O O . LEU A 1 294 ? 63.488 22.157 -41.676 1.00 57.41 294 LEU A O 1
ATOM 2369 N N . LYS A 1 295 ? 61.855 22.094 -43.224 1.00 57.47 295 LYS A N 1
ATOM 2370 C CA . LYS A 1 295 ? 61.361 23.460 -42.986 1.00 57.47 295 LYS A CA 1
ATOM 2371 C C . LYS A 1 295 ? 59.956 23.416 -42.376 1.00 57.47 295 LYS A C 1
ATOM 2373 O O . LYS A 1 295 ? 59.085 22.713 -42.884 1.00 57.47 295 LYS A O 1
ATOM 2378 N N . VAL A 1 296 ? 59.749 24.184 -41.305 1.00 57.06 296 VAL A N 1
ATOM 2379 C CA . VAL A 1 296 ? 58.451 24.406 -40.640 1.00 57.06 296 VAL A CA 1
ATOM 2380 C C . VAL A 1 296 ? 58.007 25.836 -40.963 1.00 57.06 296 VAL A C 1
ATOM 2382 O O . VAL A 1 296 ? 58.789 26.765 -40.762 1.00 57.06 296 VAL A O 1
ATOM 2385 N N . ASN A 1 297 ? 56.805 26.023 -41.520 1.00 53.31 297 ASN A N 1
ATOM 2386 C CA . ASN A 1 297 ? 56.334 27.323 -42.032 1.00 53.31 297 ASN A CA 1
ATOM 2387 C C . ASN A 1 297 ? 55.078 27.817 -41.280 1.00 53.31 297 ASN A C 1
ATOM 2389 O O . ASN A 1 297 ? 54.202 27.008 -40.972 1.00 53.31 297 ASN A O 1
ATOM 2393 N N . THR A 1 298 ? 54.975 29.125 -40.993 1.00 50.53 298 THR A N 1
ATOM 2394 C CA . THR A 1 298 ? 53.786 29.755 -40.376 1.00 50.53 298 THR A CA 1
ATOM 2395 C C . THR A 1 298 ? 52.668 29.900 -41.405 1.00 50.53 298 THR A C 1
ATOM 2397 O O . THR A 1 298 ? 52.895 30.453 -42.484 1.00 50.53 298 THR A O 1
ATOM 2400 N N . VAL A 1 299 ? 51.445 29.487 -41.070 1.00 53.22 299 VAL A N 1
ATOM 2401 C CA . VAL A 1 299 ? 50.271 29.693 -41.933 1.00 53.22 299 VAL A CA 1
ATOM 2402 C C . VAL A 1 299 ? 49.697 31.099 -41.702 1.00 53.22 299 VAL A C 1
ATOM 2404 O O . VAL A 1 299 ? 48.946 31.317 -40.755 1.00 53.22 299 VAL A O 1
ATOM 2407 N N . THR A 1 300 ? 50.017 32.067 -42.566 1.00 47.41 300 THR A N 1
ATOM 2408 C CA . THR A 1 300 ? 49.398 33.409 -42.529 1.00 47.41 300 THR A CA 1
ATOM 2409 C C . THR A 1 300 ? 48.260 33.493 -43.554 1.00 47.41 300 THR A C 1
ATOM 2411 O O . THR A 1 300 ? 48.515 33.629 -44.744 1.00 47.41 300 THR A O 1
ATOM 2414 N N . GLN A 1 301 ? 47.024 33.359 -43.054 1.00 43.25 301 GLN A N 1
ATOM 2415 C CA . GLN A 1 301 ? 45.692 33.601 -43.652 1.00 43.25 301 GLN A CA 1
ATOM 2416 C C . GLN A 1 301 ? 45.498 33.478 -45.181 1.00 43.25 301 GLN A C 1
ATOM 2418 O O . GLN A 1 301 ? 45.919 34.327 -45.961 1.00 43.25 301 GLN A O 1
ATOM 2423 N N . GLY A 1 302 ? 44.675 32.494 -45.568 1.00 42.16 302 GLY A N 1
ATOM 2424 C CA . GLY A 1 302 ? 44.066 32.366 -46.897 1.00 42.16 302 GLY A CA 1
ATOM 2425 C C . GLY A 1 302 ? 43.846 30.902 -47.289 1.00 42.16 302 GLY A C 1
ATOM 2426 O O . GLY A 1 302 ? 44.665 30.348 -48.008 1.00 42.16 302 GLY A O 1
ATOM 2427 N N . ASN A 1 303 ? 42.779 30.275 -46.772 1.00 42.62 303 ASN A N 1
ATOM 2428 C CA . ASN A 1 303 ? 42.260 28.932 -47.102 1.00 42.62 303 ASN A CA 1
ATOM 2429 C C . ASN A 1 303 ? 43.279 27.872 -47.577 1.00 42.62 303 ASN A C 1
ATOM 2431 O O . ASN A 1 303 ? 43.152 27.331 -48.676 1.00 42.62 303 ASN A O 1
ATOM 2435 N N . VAL A 1 304 ? 44.238 27.499 -46.727 1.00 45.09 304 VAL A N 1
ATOM 2436 C CA . VAL A 1 304 ? 44.905 26.197 -46.872 1.00 45.09 304 VAL A CA 1
ATOM 2437 C C . VAL A 1 304 ? 44.204 25.228 -45.929 1.00 45.09 304 VAL A C 1
ATOM 2439 O O . VAL A 1 304 ? 44.294 25.366 -44.712 1.00 45.09 304 VAL A O 1
ATOM 2442 N N . GLU A 1 305 ? 43.437 24.303 -46.507 1.00 46.34 305 GLU A N 1
ATOM 2443 C CA . GLU A 1 305 ? 42.710 23.264 -45.773 1.00 46.34 305 GLU A CA 1
ATOM 2444 C C . GLU A 1 305 ? 43.666 22.427 -44.914 1.00 46.34 305 GLU A C 1
ATOM 2446 O O . GLU A 1 305 ? 44.755 22.034 -45.349 1.00 46.34 305 GLU A O 1
ATOM 2451 N N . VAL A 1 306 ? 43.231 22.154 -43.686 1.00 47.56 306 VAL A N 1
ATOM 2452 C CA . VAL A 1 306 ? 43.938 21.331 -42.706 1.00 47.56 306 VAL A CA 1
ATOM 2453 C C . VAL A 1 306 ? 44.231 19.956 -43.329 1.00 47.56 306 VAL A C 1
ATOM 2455 O O . VAL A 1 306 ? 43.333 19.297 -43.844 1.00 47.56 306 VAL A O 1
ATOM 2458 N N . GLY A 1 307 ? 45.502 19.535 -43.340 1.00 48.00 307 GLY A N 1
ATOM 2459 C CA . GLY A 1 307 ? 45.916 18.223 -43.856 1.00 48.00 307 GLY A CA 1
ATOM 2460 C C . GLY A 1 307 ? 46.395 18.162 -45.317 1.00 48.00 307 GLY A C 1
ATOM 2461 O O . GLY A 1 307 ? 46.570 17.059 -45.834 1.00 48.00 307 GLY A O 1
ATOM 2462 N N . LYS A 1 308 ? 46.646 19.294 -45.996 1.00 47.56 308 LYS A N 1
ATOM 2463 C CA . LYS A 1 308 ? 47.248 19.330 -47.350 1.00 47.56 308 LYS A CA 1
ATOM 2464 C C . LYS A 1 308 ? 48.726 19.756 -47.351 1.00 47.56 308 LYS A C 1
ATOM 2466 O O . LYS A 1 308 ? 49.149 20.565 -46.532 1.00 47.56 308 LYS A O 1
ATOM 2471 N N . ASN A 1 309 ? 49.506 19.241 -48.310 1.00 45.56 309 ASN A N 1
ATOM 2472 C CA . ASN A 1 309 ? 50.887 19.682 -48.569 1.00 45.56 309 ASN A CA 1
ATOM 2473 C C . ASN A 1 309 ? 50.894 21.147 -49.050 1.00 45.56 309 ASN A C 1
ATOM 2475 O O . ASN A 1 309 ? 50.234 21.462 -50.043 1.00 45.56 309 ASN A O 1
ATOM 2479 N N . LEU A 1 310 ? 51.634 22.040 -48.378 1.00 48.81 310 LEU A N 1
ATOM 2480 C CA . LEU A 1 310 ? 51.753 23.441 -48.800 1.00 48.81 310 LEU A CA 1
ATOM 2481 C C . LEU A 1 310 ? 52.609 23.562 -50.073 1.00 48.81 310 LEU A C 1
ATOM 2483 O O . LEU A 1 310 ? 53.736 23.071 -50.140 1.00 48.81 310 LEU A O 1
ATOM 2487 N N . GLY A 1 311 ? 52.078 24.264 -51.076 1.00 51.41 311 GLY A N 1
ATOM 2488 C CA . GLY A 1 311 ? 52.835 24.723 -52.240 1.00 51.41 311 GLY A CA 1
ATOM 2489 C C . GLY A 1 311 ? 53.809 25.858 -51.895 1.00 51.41 311 GLY A C 1
ATOM 2490 O O . GLY A 1 311 ? 53.669 26.534 -50.880 1.00 51.41 311 GLY A O 1
ATOM 2491 N N . ASN A 1 312 ? 54.804 26.035 -52.767 1.00 51.16 312 ASN A N 1
ATOM 2492 C CA . ASN A 1 312 ? 56.002 26.873 -52.627 1.00 51.16 312 ASN A CA 1
ATOM 2493 C C . ASN A 1 312 ? 55.762 28.232 -51.917 1.00 51.16 312 ASN A C 1
ATOM 2495 O O . ASN A 1 312 ? 55.191 29.151 -52.501 1.00 51.16 312 ASN A O 1
ATOM 2499 N N . GLY A 1 313 ? 56.238 28.369 -50.673 1.00 49.94 313 GLY A N 1
ATOM 2500 C CA . GLY A 1 313 ? 56.116 29.582 -49.856 1.00 49.94 313 GLY A CA 1
ATOM 2501 C C . GLY A 1 313 ? 57.409 29.915 -49.102 1.00 49.94 313 GLY A C 1
ATOM 2502 O O . GLY A 1 313 ? 58.140 29.017 -48.691 1.00 49.94 313 GLY A O 1
ATOM 2503 N N . SER A 1 314 ? 57.687 31.217 -48.974 1.00 49.19 314 SER A N 1
ATOM 2504 C CA . SER A 1 314 ? 58.931 31.854 -48.505 1.00 49.19 314 SER A CA 1
ATOM 2505 C C . SER A 1 314 ? 59.571 31.242 -47.246 1.00 49.19 314 SER A C 1
ATOM 2507 O O . SER A 1 314 ? 58.889 30.882 -46.293 1.00 49.19 314 SER A O 1
ATOM 2509 N N . THR A 1 315 ? 60.909 31.187 -47.234 1.00 46.06 315 THR A N 1
ATOM 2510 C CA . THR A 1 315 ? 61.738 30.664 -46.131 1.00 46.06 315 THR A CA 1
ATOM 2511 C C . THR A 1 315 ? 61.595 31.528 -44.870 1.00 46.06 315 THR A C 1
ATOM 2513 O O . THR A 1 315 ? 61.805 32.738 -44.941 1.00 46.06 315 THR A O 1
ATOM 2516 N N . ILE A 1 316 ? 61.292 30.914 -43.721 1.00 49.03 316 ILE A N 1
ATOM 2517 C CA . ILE A 1 316 ? 61.296 31.564 -42.399 1.00 49.03 316 ILE A CA 1
ATOM 2518 C C . ILE A 1 316 ? 62.671 31.386 -41.741 1.00 49.03 316 ILE A C 1
ATOM 2520 O O . ILE A 1 316 ? 63.287 30.325 -41.853 1.00 49.03 316 ILE A O 1
ATOM 2524 N N . GLY A 1 317 ? 63.164 32.451 -41.101 1.00 56.28 317 GLY A N 1
ATOM 2525 C CA . GLY A 1 317 ? 64.403 32.463 -40.319 1.00 56.28 317 GLY A CA 1
ATOM 2526 C C . GLY A 1 317 ? 64.337 31.624 -39.035 1.00 56.28 317 GLY A C 1
ATOM 2527 O O . GLY A 1 317 ? 63.317 31.032 -38.701 1.00 56.28 317 GLY A O 1
ATOM 2528 N N . THR A 1 318 ? 65.459 31.564 -38.320 1.00 50.25 318 THR A N 1
ATOM 2529 C CA . THR A 1 318 ? 65.689 30.724 -37.135 1.00 50.25 318 THR A CA 1
ATOM 2530 C C . THR A 1 318 ? 64.603 30.899 -36.060 1.00 50.25 318 THR A C 1
ATOM 2532 O O . THR A 1 318 ? 64.420 31.995 -35.533 1.00 50.25 318 THR A O 1
ATOM 2535 N N . LEU A 1 319 ? 63.894 29.817 -35.721 1.00 53.88 319 LEU A N 1
ATOM 2536 C CA . LEU A 1 319 ? 62.891 29.772 -34.649 1.00 53.88 319 LEU A CA 1
ATOM 2537 C C . LEU A 1 319 ? 63.582 29.506 -33.298 1.00 53.88 319 LEU A C 1
ATOM 2539 O O . LEU A 1 319 ? 64.384 28.581 -33.196 1.00 53.88 319 LEU A O 1
ATOM 2543 N N . TYR A 1 320 ? 63.263 30.294 -32.265 1.00 53.41 320 TYR A N 1
ATOM 2544 C CA . TYR A 1 320 ? 63.809 30.158 -30.899 1.00 53.41 320 TYR A CA 1
ATOM 2545 C C . TYR A 1 320 ? 62.817 29.540 -29.888 1.00 53.41 320 TYR A C 1
ATOM 2547 O O . TYR A 1 320 ? 63.079 29.556 -28.687 1.00 53.41 320 TYR A O 1
ATOM 2555 N N . ASN A 1 321 ? 61.692 28.982 -30.350 1.00 57.22 321 ASN A N 1
ATOM 2556 C CA . ASN A 1 321 ? 60.615 28.465 -29.494 1.00 57.22 321 ASN A CA 1
ATOM 2557 C C . ASN A 1 321 ? 60.572 26.928 -29.474 1.00 57.22 321 ASN A C 1
ATOM 2559 O O . ASN A 1 321 ? 60.930 26.276 -30.456 1.00 57.22 321 ASN A O 1
ATOM 2563 N N . VAL A 1 322 ? 60.095 26.349 -28.365 1.00 59.97 322 VAL A N 1
ATOM 2564 C CA . VAL A 1 322 ? 59.742 24.921 -28.284 1.00 59.97 322 VAL A CA 1
ATOM 2565 C C . VAL A 1 322 ? 58.484 24.688 -29.123 1.00 59.97 322 VAL A C 1
ATOM 2567 O O . VAL A 1 322 ? 57.509 25.421 -28.989 1.00 59.97 322 VAL A O 1
ATOM 2570 N N . ILE A 1 323 ? 58.517 23.680 -29.991 1.00 68.19 323 ILE A N 1
ATOM 2571 C CA . ILE A 1 323 ? 57.432 23.338 -30.916 1.00 68.19 323 ILE A CA 1
ATOM 2572 C C . ILE A 1 323 ? 56.768 22.040 -30.429 1.00 68.19 323 ILE A C 1
ATOM 2574 O O . ILE A 1 323 ? 57.471 21.083 -30.105 1.00 68.19 323 ILE A O 1
ATOM 2578 N N . GLY A 1 324 ? 55.433 22.006 -30.370 1.00 70.50 324 GLY A N 1
ATOM 2579 C CA . GLY A 1 324 ? 54.630 20.858 -29.924 1.00 70.50 324 GLY A CA 1
ATOM 2580 C C . GLY A 1 324 ? 53.593 20.396 -30.954 1.00 70.50 324 GLY A C 1
ATOM 2581 O O . GLY A 1 324 ? 53.500 20.952 -32.046 1.00 70.50 324 GLY A O 1
ATOM 2582 N N . VAL A 1 325 ? 52.807 19.373 -30.604 1.00 76.81 325 VAL A N 1
ATOM 2583 C CA . VAL A 1 325 ? 51.661 18.885 -31.400 1.00 76.81 325 VAL A CA 1
ATOM 2584 C C . VAL A 1 325 ? 50.399 19.649 -30.968 1.00 76.81 325 VAL A C 1
ATOM 2586 O O . VAL A 1 325 ? 50.205 19.824 -29.763 1.00 76.81 325 VAL A O 1
ATOM 2589 N N . PRO A 1 326 ? 49.553 20.129 -31.901 1.00 74.62 326 PRO A N 1
ATOM 2590 C CA . PRO A 1 326 ? 48.370 20.920 -31.560 1.00 74.62 326 PRO A CA 1
ATOM 2591 C C . PRO A 1 326 ? 47.323 20.135 -30.759 1.00 74.62 326 PRO A C 1
ATOM 2593 O O . PRO A 1 326 ? 47.133 18.935 -30.966 1.00 74.62 326 PRO A O 1
ATOM 2596 N N . THR A 1 327 ? 46.625 20.824 -29.851 1.00 72.31 327 THR A N 1
ATOM 2597 C CA . THR A 1 327 ? 45.502 20.260 -29.084 1.00 72.31 327 THR A CA 1
ATOM 2598 C C . THR A 1 327 ? 44.235 20.169 -29.940 1.00 72.31 327 THR A C 1
ATOM 2600 O O . THR A 1 327 ? 44.117 20.826 -30.976 1.00 72.31 327 THR A O 1
ATOM 2603 N N . LYS A 1 328 ? 43.238 19.389 -29.492 1.00 70.56 328 LYS A N 1
ATOM 2604 C CA . LYS A 1 328 ? 41.943 19.255 -30.188 1.00 70.56 328 LYS A CA 1
ATOM 2605 C C . LYS A 1 328 ? 41.278 20.615 -30.459 1.00 70.56 328 LYS A C 1
ATOM 2607 O O . LYS A 1 328 ? 40.766 20.848 -31.550 1.00 70.56 328 LYS A O 1
ATOM 2612 N N . GLU A 1 329 ? 41.354 21.533 -29.499 1.00 72.31 329 GLU A N 1
ATOM 2613 C CA . GLU A 1 329 ? 40.787 22.884 -29.601 1.00 72.31 329 GLU A CA 1
ATOM 2614 C C . GLU A 1 329 ? 41.465 23.735 -30.686 1.00 72.31 329 GLU A C 1
ATOM 2616 O O . GLU A 1 329 ? 40.812 24.553 -31.328 1.00 72.31 329 GLU A O 1
ATOM 2621 N N . GLN A 1 330 ? 42.761 23.519 -30.936 1.00 70.56 330 GLN A N 1
ATOM 2622 C CA . GLN A 1 330 ? 43.528 24.245 -31.954 1.00 70.56 330 GLN A CA 1
ATOM 2623 C C . GLN A 1 330 ? 43.314 23.700 -33.378 1.00 70.56 330 GLN A C 1
ATOM 2625 O O . GLN A 1 330 ? 43.616 24.402 -34.344 1.00 70.56 330 GLN A O 1
ATOM 2630 N N . ILE A 1 331 ? 42.817 22.465 -33.522 1.00 67.19 331 ILE A N 1
ATOM 2631 C CA . ILE A 1 331 ? 42.574 21.784 -34.809 1.00 67.19 331 ILE A CA 1
ATOM 2632 C C . ILE A 1 331 ? 41.134 22.016 -35.309 1.00 67.19 331 ILE A C 1
ATOM 2634 O O . ILE A 1 331 ? 40.911 22.121 -36.518 1.00 67.19 331 ILE A O 1
ATOM 2638 N N . GLY A 1 332 ? 40.169 22.165 -34.395 1.00 66.25 332 GLY A N 1
ATOM 2639 C CA . GLY A 1 332 ? 38.745 22.359 -34.701 1.00 66.25 332 GLY A CA 1
ATOM 2640 C C . GLY A 1 332 ? 38.013 21.062 -35.083 1.00 66.25 332 GLY A C 1
ATOM 2641 O O . GLY A 1 332 ? 38.604 20.156 -35.661 1.00 66.25 332 GLY A O 1
ATOM 2642 N N . ASP A 1 333 ? 36.712 20.978 -34.784 1.00 62.62 333 ASP A N 1
ATOM 2643 C CA . ASP A 1 333 ? 35.895 19.744 -34.826 1.00 62.62 333 ASP A CA 1
ATOM 2644 C C . ASP A 1 333 ? 35.4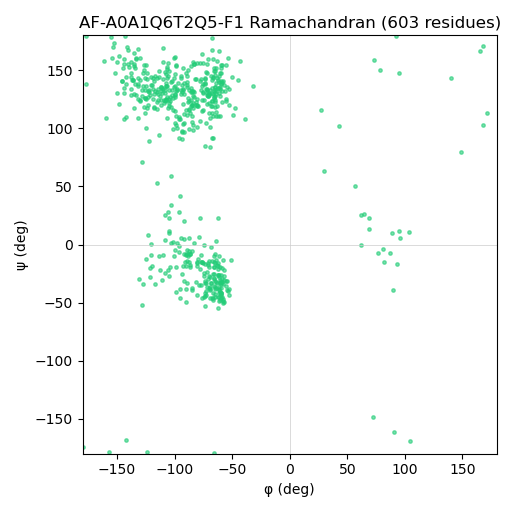39 19.276 -36.234 1.00 62.62 333 ASP A C 1
ATOM 2646 O O . ASP A 1 333 ? 34.452 18.556 -36.368 1.00 62.62 333 ASP A O 1
ATOM 2650 N N . ASN A 1 334 ? 36.128 19.659 -37.313 1.00 64.06 334 ASN A N 1
ATOM 2651 C CA . ASN A 1 334 ? 35.760 19.210 -38.662 1.00 64.06 334 ASN A CA 1
ATOM 2652 C C . ASN A 1 334 ? 36.433 17.871 -39.005 1.00 64.06 334 ASN A C 1
ATOM 2654 O O . ASN A 1 334 ? 37.648 17.760 -38.901 1.00 64.06 334 ASN A O 1
ATOM 2658 N N . GLU A 1 335 ? 35.683 16.899 -39.539 1.00 58.28 335 GLU A N 1
ATOM 2659 C CA . GLU A 1 335 ? 36.175 15.550 -39.917 1.00 58.28 335 GLU A CA 1
ATOM 2660 C C . GLU A 1 335 ? 37.336 15.539 -40.938 1.00 58.28 335 GLU A C 1
ATOM 2662 O O . GLU A 1 335 ? 37.981 14.520 -41.160 1.00 58.28 335 GLU A O 1
ATOM 2667 N N . SER A 1 336 ? 37.617 16.670 -41.588 1.00 60.81 336 SER A N 1
ATOM 2668 C CA . SER A 1 336 ? 38.747 16.818 -42.517 1.00 60.81 336 SER A CA 1
ATOM 2669 C C . SER A 1 336 ? 40.061 17.221 -41.828 1.00 60.81 336 SER A C 1
ATOM 2671 O O . SER A 1 336 ? 41.130 17.089 -42.435 1.00 60.81 336 SER A O 1
ATOM 2673 N N . ASN A 1 337 ? 39.989 17.683 -40.576 1.00 62.84 337 ASN A N 1
ATOM 2674 C CA . ASN A 1 337 ? 41.083 18.280 -39.825 1.00 62.84 337 ASN A CA 1
ATOM 2675 C C . ASN A 1 337 ? 41.805 17.229 -38.963 1.00 62.84 337 ASN A C 1
ATOM 2677 O O . ASN A 1 337 ? 41.404 16.962 -37.836 1.00 62.84 337 ASN A O 1
ATOM 2681 N N . ASP A 1 338 ? 42.912 16.681 -39.471 1.00 65.00 338 ASP A N 1
ATOM 2682 C CA . ASP A 1 338 ? 43.774 15.762 -38.715 1.00 65.00 338 ASP A CA 1
ATOM 2683 C C . ASP A 1 338 ? 45.109 16.430 -38.375 1.00 65.00 338 ASP A C 1
ATOM 2685 O O . ASP A 1 338 ? 45.703 17.107 -39.217 1.00 65.00 338 ASP A O 1
ATOM 2689 N N . SER A 1 339 ? 45.646 16.153 -37.183 1.00 70.88 339 SER A N 1
ATOM 2690 C CA . SER A 1 339 ? 47.015 16.538 -36.789 1.00 70.88 339 SER A CA 1
ATOM 2691 C C . SER A 1 339 ? 48.106 15.836 -37.613 1.00 70.88 339 SER A C 1
ATOM 2693 O O . SER A 1 339 ? 49.287 16.155 -37.475 1.00 70.88 339 SER A O 1
ATOM 2695 N N . GLY A 1 340 ? 47.720 14.863 -38.447 1.00 71.00 340 GLY A N 1
ATOM 2696 C CA . GLY A 1 340 ? 48.615 13.939 -39.141 1.00 71.00 340 GLY A CA 1
ATOM 2697 C C . GLY A 1 340 ? 48.964 12.699 -38.313 1.00 71.00 340 GLY A C 1
ATOM 2698 O O . GLY A 1 340 ? 49.569 11.779 -38.856 1.00 71.00 340 GLY A O 1
ATOM 2699 N N . LEU A 1 341 ? 48.561 12.645 -37.036 1.00 77.25 341 LEU A N 1
ATOM 2700 C CA . LEU A 1 341 ? 48.734 11.499 -36.142 1.00 77.25 341 LEU A CA 1
ATOM 2701 C C . LEU A 1 341 ? 47.378 10.874 -35.818 1.00 77.25 341 LEU A C 1
ATOM 2703 O O . LEU A 1 341 ? 46.428 11.575 -35.477 1.00 77.25 341 LEU A O 1
ATOM 2707 N N . MET A 1 342 ? 47.317 9.550 -35.869 1.00 74.75 342 MET A N 1
ATOM 2708 C CA . MET A 1 342 ? 46.184 8.761 -35.410 1.00 74.75 342 MET A CA 1
ATOM 2709 C C . MET A 1 342 ? 46.702 7.684 -34.468 1.00 74.75 342 MET A C 1
ATOM 2711 O O . MET A 1 342 ? 47.613 6.935 -34.812 1.00 74.75 342 MET A O 1
ATOM 2715 N N . ALA A 1 343 ? 46.109 7.597 -33.284 1.00 77.88 343 ALA A N 1
ATOM 2716 C CA . ALA A 1 343 ? 46.259 6.428 -32.435 1.00 77.88 343 ALA A CA 1
ATOM 2717 C C . ALA A 1 343 ? 45.182 5.422 -32.848 1.00 77.88 343 ALA A C 1
ATOM 2719 O O . ALA A 1 343 ? 43.999 5.769 -32.849 1.00 77.88 343 ALA A O 1
ATOM 2720 N N . THR A 1 344 ? 45.574 4.204 -33.224 1.00 69.56 344 THR A N 1
ATOM 2721 C CA . THR A 1 344 ? 44.602 3.130 -33.459 1.00 69.56 344 THR A CA 1
ATOM 2722 C C . THR A 1 344 ? 44.564 2.206 -32.250 1.00 69.56 344 THR A C 1
ATOM 2724 O O . THR A 1 344 ? 45.599 1.819 -31.713 1.00 69.56 344 THR A O 1
ATOM 2727 N N . LEU A 1 345 ? 43.359 1.843 -31.821 1.00 70.38 345 LEU A N 1
ATOM 2728 C CA . LEU A 1 345 ? 43.133 0.792 -30.836 1.00 70.38 345 LEU A CA 1
ATOM 2729 C C . LEU A 1 345 ? 42.927 -0.520 -31.597 1.00 70.38 345 LEU A C 1
ATOM 2731 O O . LEU A 1 345 ? 41.866 -0.734 -32.184 1.00 70.38 345 LEU A O 1
ATOM 2735 N N . ASN A 1 346 ? 43.933 -1.399 -31.605 1.00 68.75 346 ASN A N 1
ATOM 2736 C CA . ASN A 1 346 ? 43.749 -2.756 -32.112 1.00 68.75 346 ASN A CA 1
ATOM 2737 C C . ASN A 1 346 ? 43.079 -3.623 -31.035 1.00 68.75 346 ASN A C 1
ATOM 2739 O O . ASN A 1 346 ? 43.727 -4.098 -30.105 1.00 68.75 346 ASN A O 1
ATOM 2743 N N . PHE A 1 347 ? 41.772 -3.855 -31.166 1.00 63.19 347 PHE A N 1
ATOM 2744 C CA . PHE A 1 347 ? 41.013 -4.701 -30.236 1.00 63.19 347 PHE A CA 1
ATOM 2745 C C . PHE A 1 347 ? 41.431 -6.182 -30.253 1.00 63.19 347 PHE A C 1
ATOM 2747 O O . PHE A 1 347 ? 40.987 -6.931 -29.387 1.00 63.19 347 PHE A O 1
ATOM 2754 N N . ALA A 1 348 ? 42.263 -6.619 -31.206 1.00 64.38 348 ALA A N 1
ATOM 2755 C CA . ALA A 1 348 ? 42.744 -7.999 -31.267 1.00 64.38 348 ALA A CA 1
ATOM 2756 C C . ALA A 1 348 ? 43.756 -8.341 -30.156 1.00 64.38 348 ALA A C 1
ATOM 2758 O O . ALA A 1 348 ? 43.788 -9.486 -29.711 1.00 64.38 348 ALA A O 1
ATOM 2759 N N . ASP A 1 349 ? 44.534 -7.358 -29.691 1.00 56.56 349 ASP A N 1
ATOM 2760 C CA . ASP A 1 349 ? 45.589 -7.548 -28.680 1.00 56.56 349 ASP A CA 1
ATOM 2761 C C . ASP A 1 349 ? 45.140 -7.144 -27.266 1.00 56.56 349 ASP A C 1
ATOM 2763 O O . ASP A 1 349 ? 45.862 -7.325 -26.283 1.00 56.56 349 ASP A O 1
ATOM 2767 N N . ALA A 1 350 ? 43.929 -6.599 -27.142 1.00 58.00 350 ALA A N 1
ATOM 2768 C CA . ALA A 1 350 ? 43.391 -6.157 -25.871 1.00 58.00 350 ALA A CA 1
ATOM 2769 C C . ALA A 1 350 ? 42.939 -7.373 -25.042 1.00 58.00 350 ALA A C 1
ATOM 2771 O O . ALA A 1 350 ? 42.012 -8.097 -25.413 1.00 58.00 350 ALA A O 1
ATOM 2772 N N . ILE A 1 351 ? 43.600 -7.607 -23.905 1.00 64.00 351 ILE A N 1
ATOM 2773 C CA . ILE A 1 351 ? 43.261 -8.699 -22.988 1.00 64.00 351 ILE A CA 1
ATOM 2774 C C . ILE A 1 351 ? 41.911 -8.378 -22.334 1.00 64.00 351 ILE A C 1
ATOM 2776 O O . ILE A 1 351 ? 41.806 -7.581 -21.401 1.00 64.00 351 ILE A O 1
ATOM 2780 N N . ILE A 1 352 ? 40.856 -9.010 -22.846 1.00 64.62 352 ILE A N 1
ATOM 2781 C CA . ILE A 1 352 ? 39.539 -9.058 -22.205 1.00 64.62 352 ILE A CA 1
ATOM 2782 C C . ILE A 1 352 ? 39.728 -9.751 -20.844 1.00 64.62 352 ILE A C 1
ATOM 2784 O O . ILE A 1 352 ? 40.474 -10.729 -20.772 1.00 64.62 352 ILE A O 1
ATOM 2788 N N . GLY A 1 353 ? 39.118 -9.213 -19.777 1.00 69.19 353 GLY A N 1
ATOM 2789 C CA . GLY A 1 353 ? 39.317 -9.639 -18.382 1.00 69.19 353 GLY A CA 1
ATOM 2790 C C . GLY A 1 353 ? 39.357 -11.158 -18.157 1.00 69.19 353 GLY A C 1
ATOM 2791 O O . GLY A 1 353 ? 38.864 -11.958 -18.954 1.00 69.19 353 GLY A O 1
ATOM 2792 N N . THR A 1 354 ? 39.966 -11.589 -17.053 1.00 81.38 354 THR A N 1
ATOM 2793 C CA . THR A 1 354 ? 40.202 -13.016 -16.815 1.00 81.38 354 THR A CA 1
ATOM 2794 C C . THR A 1 354 ? 38.886 -13.796 -16.707 1.00 81.38 354 THR A C 1
ATOM 2796 O O . THR A 1 354 ? 37.836 -13.268 -16.344 1.00 81.38 354 THR A O 1
ATOM 2799 N N . MET A 1 355 ? 38.925 -15.111 -16.940 1.00 82.38 355 MET A N 1
ATOM 2800 C CA . MET A 1 355 ? 37.753 -15.979 -16.737 1.00 82.38 355 MET A CA 1
ATOM 2801 C C . MET A 1 355 ? 37.200 -15.903 -15.298 1.00 82.38 355 MET A C 1
ATOM 2803 O O . MET A 1 355 ? 36.015 -16.135 -15.067 1.00 82.38 355 MET A O 1
ATOM 2807 N N . ASN A 1 356 ? 38.044 -15.588 -14.312 1.00 86.31 356 ASN A N 1
ATOM 2808 C CA . ASN A 1 356 ? 37.590 -15.371 -12.942 1.00 86.31 356 ASN A CA 1
ATOM 2809 C C . ASN A 1 356 ? 36.780 -14.072 -12.806 1.00 86.31 356 ASN A C 1
ATOM 2811 O O . ASN A 1 356 ? 35.762 -14.056 -12.112 1.00 86.31 356 ASN A O 1
ATOM 2815 N N . ASP A 1 357 ? 37.183 -13.025 -13.524 1.00 86.00 357 ASP A N 1
ATOM 2816 C CA . ASP A 1 357 ? 36.444 -11.764 -13.588 1.00 86.00 357 ASP A CA 1
ATOM 2817 C C . ASP A 1 357 ? 35.091 -11.989 -14.264 1.00 86.00 357 ASP A C 1
ATOM 2819 O O . ASP A 1 357 ? 34.071 -11.584 -13.722 1.00 86.00 357 ASP A O 1
ATOM 2823 N N . MET A 1 358 ? 35.036 -12.761 -15.356 1.00 86.25 358 MET A N 1
ATOM 2824 C CA . MET A 1 358 ? 33.762 -13.120 -15.997 1.00 86.25 358 MET A CA 1
ATOM 2825 C C . MET A 1 358 ? 32.809 -13.883 -15.063 1.00 86.25 358 MET A C 1
ATOM 2827 O O . MET A 1 358 ? 31.615 -13.593 -15.038 1.00 86.25 358 MET A O 1
ATOM 2831 N N . ARG A 1 359 ? 33.305 -14.834 -14.258 1.00 89.06 359 ARG A N 1
ATOM 2832 C CA . ARG A 1 359 ? 32.468 -15.537 -13.262 1.00 89.06 359 ARG A CA 1
ATOM 2833 C C . ARG A 1 359 ? 31.958 -14.596 -12.174 1.00 89.06 359 ARG A C 1
ATOM 2835 O O . ARG A 1 359 ? 30.819 -14.740 -11.729 1.00 89.06 359 ARG A O 1
ATOM 2842 N N . THR A 1 360 ? 32.798 -13.653 -11.755 1.00 89.25 360 THR A N 1
ATOM 2843 C CA . 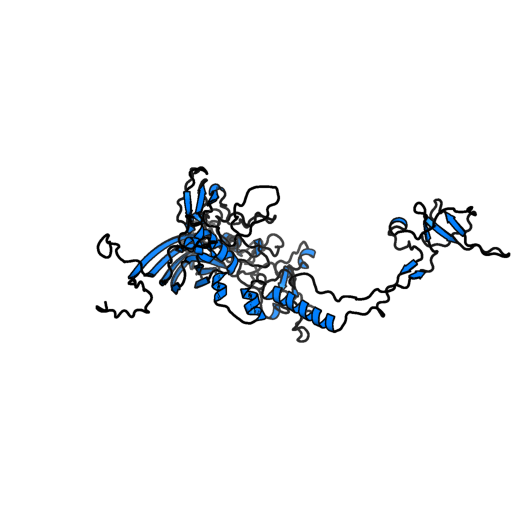THR A 1 360 ? 32.442 -12.650 -10.748 1.00 89.25 360 THR A CA 1
ATOM 2844 C C . THR A 1 360 ? 31.383 -11.697 -11.298 1.00 89.25 360 THR A C 1
ATOM 2846 O O . THR A 1 360 ? 30.360 -11.518 -10.650 1.00 89.25 360 THR A O 1
ATOM 2849 N N . LEU A 1 361 ? 31.551 -11.205 -12.529 1.00 89.94 361 LEU A N 1
ATOM 2850 C CA . LEU A 1 361 ? 30.602 -10.322 -13.215 1.00 89.94 361 LEU A CA 1
ATOM 2851 C C . LEU A 1 361 ? 29.232 -10.971 -13.403 1.00 89.94 361 LEU A C 1
ATOM 2853 O O . LEU A 1 361 ? 28.221 -10.372 -13.061 1.00 89.94 361 LEU A O 1
ATOM 2857 N N . VAL A 1 362 ? 29.178 -12.219 -13.882 1.00 89.19 362 VAL A N 1
ATOM 2858 C CA . VAL A 1 362 ? 27.898 -12.938 -14.027 1.00 89.19 362 VAL A CA 1
ATOM 2859 C C . VAL A 1 362 ? 27.216 -13.121 -12.668 1.00 89.19 362 VAL A C 1
ATOM 2861 O O . VAL A 1 362 ? 26.001 -12.982 -12.552 1.00 89.19 362 VAL A O 1
ATOM 2864 N N . SER A 1 363 ? 27.989 -13.401 -11.617 1.00 89.75 363 SER A N 1
ATOM 2865 C CA . SER A 1 363 ? 27.441 -13.549 -10.263 1.00 89.75 363 SER A CA 1
ATOM 2866 C C . SER A 1 363 ? 26.935 -12.219 -9.695 1.00 89.75 363 SER A C 1
ATOM 2868 O O . SER A 1 363 ? 25.899 -12.189 -9.033 1.00 89.75 363 SER A O 1
ATOM 2870 N N . GLU A 1 364 ? 27.643 -11.122 -9.961 1.00 90.38 364 GLU A N 1
ATOM 2871 C CA . GLU A 1 364 ? 27.249 -9.766 -9.578 1.00 90.38 364 GLU A CA 1
ATOM 2872 C C . GLU A 1 364 ? 25.986 -9.320 -10.322 1.00 90.38 364 GLU A C 1
ATOM 2874 O O . GLU A 1 364 ? 25.057 -8.814 -9.694 1.00 90.38 364 GLU A O 1
ATOM 2879 N N . GLN A 1 365 ? 25.890 -9.619 -11.619 1.00 89.75 365 GLN A N 1
ATOM 2880 C CA . GLN A 1 365 ? 24.697 -9.377 -12.424 1.00 89.75 365 GLN A CA 1
ATOM 2881 C C . GLN A 1 365 ? 23.473 -10.100 -11.844 1.00 89.75 365 GLN A C 1
ATOM 2883 O O . GLN A 1 365 ? 22.454 -9.475 -11.548 1.00 89.75 365 GLN A O 1
ATOM 2888 N N . HIS A 1 366 ? 23.595 -11.399 -11.554 1.00 88.69 366 HIS A N 1
ATOM 2889 C CA . HIS A 1 366 ? 22.521 -12.145 -10.894 1.00 88.69 366 HIS A CA 1
ATOM 2890 C C . HIS A 1 366 ? 22.175 -11.575 -9.508 1.00 88.69 366 HIS A C 1
ATOM 2892 O O . HIS A 1 366 ? 21.026 -11.653 -9.071 1.00 88.69 366 HIS A O 1
ATOM 2898 N N . PHE A 1 367 ? 23.144 -11.015 -8.778 1.00 89.25 367 PHE A N 1
ATOM 2899 C CA . PHE A 1 367 ? 22.894 -10.395 -7.477 1.00 89.25 367 PHE A CA 1
ATOM 2900 C C . PHE A 1 367 ? 22.038 -9.127 -7.603 1.00 89.25 367 PHE A C 1
ATOM 2902 O O . PHE A 1 367 ? 21.083 -8.968 -6.838 1.00 89.25 367 PHE A O 1
ATOM 2909 N N . ILE A 1 368 ? 22.346 -8.242 -8.555 1.00 90.06 368 ILE A N 1
ATOM 2910 C CA . ILE A 1 368 ? 21.590 -6.997 -8.761 1.00 90.06 368 ILE A CA 1
ATOM 2911 C C . ILE A 1 368 ? 20.214 -7.237 -9.396 1.00 90.06 368 ILE A C 1
ATOM 2913 O O . ILE A 1 368 ? 19.256 -6.559 -9.022 1.00 90.06 368 ILE A O 1
ATOM 2917 N N . GLU A 1 369 ? 20.074 -8.236 -10.270 1.00 89.56 369 GLU A N 1
ATOM 2918 C CA . GLU A 1 369 ? 18.784 -8.652 -10.841 1.00 89.56 369 GLU A CA 1
ATOM 2919 C C . GLU A 1 369 ? 17.863 -9.244 -9.768 1.00 89.56 369 GLU A C 1
ATOM 2921 O O . GLU A 1 369 ? 16.719 -8.812 -9.613 1.00 89.56 369 GLU A O 1
ATOM 2926 N N . ASN A 1 370 ? 18.379 -10.156 -8.934 1.00 87.31 370 ASN A N 1
ATOM 2927 C CA . ASN A 1 370 ? 17.608 -10.721 -7.823 1.00 87.31 370 ASN A CA 1
ATOM 2928 C C . ASN A 1 370 ? 17.135 -9.641 -6.839 1.00 87.31 370 ASN A C 1
ATOM 2930 O O . ASN A 1 370 ? 16.017 -9.714 -6.331 1.00 87.31 370 ASN A O 1
ATOM 2934 N N . ASN A 1 371 ? 17.953 -8.618 -6.580 1.00 87.69 371 ASN A N 1
ATOM 2935 C CA . ASN A 1 371 ? 17.557 -7.502 -5.717 1.00 87.69 371 ASN A CA 1
ATOM 2936 C C . ASN A 1 371 ? 16.473 -6.612 -6.342 1.00 87.69 371 ASN A C 1
ATOM 2938 O O . ASN A 1 371 ? 15.715 -5.985 -5.600 1.00 87.69 371 ASN A O 1
ATOM 2942 N N . GLY A 1 372 ? 16.410 -6.533 -7.674 1.00 85.62 372 GLY A N 1
ATOM 2943 C CA . GLY A 1 372 ? 15.338 -5.846 -8.394 1.00 85.62 372 GLY A CA 1
ATOM 2944 C C . GLY A 1 372 ? 14.006 -6.587 -8.274 1.00 85.62 372 GLY A C 1
ATOM 2945 O O . GLY A 1 372 ? 12.994 -5.976 -7.944 1.00 85.62 372 GLY A O 1
ATOM 2946 N N . ILE A 1 373 ? 14.030 -7.912 -8.459 1.00 84.81 373 ILE A N 1
ATOM 2947 C CA . ILE A 1 373 ? 12.833 -8.769 -8.448 1.00 84.81 373 ILE A CA 1
ATOM 2948 C C . ILE A 1 373 ? 12.281 -8.974 -7.033 1.00 84.81 373 ILE A C 1
ATOM 2950 O O . ILE A 1 373 ? 11.094 -8.780 -6.784 1.00 84.81 373 ILE A O 1
ATOM 2954 N N . PHE A 1 374 ? 13.127 -9.416 -6.100 1.00 84.06 374 PHE A N 1
ATOM 2955 C CA . PHE A 1 374 ? 12.679 -9.821 -4.764 1.00 84.06 374 PHE A CA 1
ATOM 2956 C C . PHE A 1 374 ? 12.695 -8.682 -3.750 1.00 84.06 374 PHE A C 1
ATOM 2958 O O . PHE A 1 374 ? 12.089 -8.811 -2.687 1.00 84.06 374 PHE A O 1
ATOM 2965 N N . GLY A 1 375 ? 13.382 -7.585 -4.069 1.00 83.56 375 GLY A N 1
ATOM 2966 C CA . GLY A 1 375 ? 13.531 -6.444 -3.186 1.00 83.56 375 GLY A CA 1
ATOM 2967 C C . GLY A 1 375 ? 14.775 -6.479 -2.304 1.00 83.56 375 GLY A C 1
ATOM 2968 O O . GLY A 1 375 ? 15.606 -7.386 -2.353 1.00 83.56 375 GLY A O 1
ATOM 2969 N N . THR A 1 376 ? 14.924 -5.432 -1.492 1.00 84.31 376 THR A N 1
ATOM 2970 C CA . THR A 1 376 ? 16.125 -5.200 -0.668 1.00 84.31 376 THR A CA 1
ATOM 2971 C C . THR A 1 376 ? 15.836 -5.072 0.822 1.00 84.31 376 THR A C 1
ATOM 2973 O O . THR A 1 376 ? 16.733 -4.712 1.585 1.00 84.31 376 THR A O 1
ATOM 2976 N N . ARG A 1 377 ? 14.607 -5.342 1.279 1.00 80.94 377 ARG A N 1
ATOM 2977 C CA . ARG A 1 377 ? 14.332 -5.375 2.723 1.00 80.94 377 ARG A CA 1
ATOM 2978 C C . ARG A 1 377 ? 14.964 -6.616 3.327 1.00 80.94 377 ARG A C 1
ATOM 2980 O O . ARG A 1 377 ? 14.976 -7.671 2.707 1.00 80.94 377 ARG A O 1
ATOM 2987 N N . GLU A 1 378 ? 15.415 -6.528 4.572 1.00 82.56 378 GLU A N 1
ATOM 2988 C CA . GLU A 1 378 ? 16.047 -7.661 5.258 1.00 82.56 378 GLU A CA 1
ATOM 2989 C C . GLU A 1 378 ? 15.169 -8.922 5.217 1.00 82.56 378 GLU A C 1
ATOM 2991 O O . GLU A 1 378 ? 15.643 -9.998 4.865 1.00 82.56 378 GLU A O 1
ATOM 2996 N N . LYS A 1 379 ? 13.859 -8.781 5.463 1.00 82.06 379 LYS A N 1
ATOM 2997 C CA . LYS A 1 379 ? 12.898 -9.894 5.387 1.00 82.06 379 LYS A CA 1
ATOM 2998 C C . LYS A 1 379 ? 12.797 -10.525 3.993 1.00 82.06 379 LYS A C 1
ATOM 3000 O O . LYS A 1 379 ? 12.631 -11.736 3.876 1.00 82.06 379 LYS A O 1
ATOM 3005 N N . GLU A 1 380 ? 12.894 -9.705 2.950 1.00 85.38 380 GLU A N 1
ATOM 3006 C CA . GLU A 1 380 ? 12.838 -10.128 1.549 1.00 85.38 380 GLU A CA 1
ATOM 3007 C C . GLU A 1 380 ? 14.142 -10.808 1.150 1.00 85.38 380 GLU A C 1
ATOM 3009 O O . GLU A 1 380 ? 14.107 -11.904 0.608 1.00 85.38 380 GLU A O 1
ATOM 3014 N N . ILE A 1 381 ? 15.287 -10.232 1.523 1.00 87.38 381 ILE A N 1
ATOM 3015 C CA . ILE A 1 381 ? 16.616 -10.811 1.303 1.00 87.38 381 ILE A CA 1
ATOM 3016 C C . ILE A 1 381 ? 16.736 -12.168 2.003 1.00 87.38 381 ILE A C 1
ATOM 3018 O O . ILE A 1 381 ? 17.190 -13.136 1.392 1.00 87.38 381 ILE A O 1
ATOM 3022 N N . LEU A 1 382 ? 16.305 -12.265 3.266 1.00 88.31 382 LEU A N 1
ATOM 3023 C CA . LEU A 1 382 ? 16.324 -13.517 4.025 1.00 88.31 382 LEU A CA 1
ATOM 3024 C C . LEU A 1 382 ? 15.477 -14.601 3.354 1.00 88.31 382 LEU A C 1
ATOM 3026 O O . LEU A 1 382 ? 15.907 -15.752 3.246 1.00 88.31 382 LEU A O 1
ATOM 3030 N N . ARG A 1 383 ? 14.303 -14.228 2.844 1.00 87.62 383 ARG A N 1
ATOM 3031 C CA . ARG A 1 383 ? 13.409 -15.157 2.156 1.00 87.62 383 ARG A CA 1
ATOM 3032 C C . ARG A 1 383 ? 13.909 -15.535 0.763 1.00 87.62 383 ARG A C 1
ATOM 3034 O O . ARG A 1 383 ? 13.872 -16.711 0.424 1.00 87.62 383 ARG A O 1
ATOM 3041 N N . ALA A 1 384 ? 14.380 -14.573 -0.021 1.00 86.94 384 ALA A N 1
ATOM 3042 C CA . ALA A 1 384 ? 14.794 -14.775 -1.405 1.00 86.94 384 ALA A CA 1
ATOM 3043 C C . ALA A 1 384 ? 16.130 -15.516 -1.516 1.00 86.94 384 ALA A C 1
ATOM 3045 O O . ALA A 1 384 ? 16.265 -16.412 -2.341 1.00 86.94 384 ALA A O 1
ATOM 3046 N N . ARG A 1 385 ? 17.113 -15.175 -0.672 1.00 88.56 385 ARG A N 1
ATOM 3047 C CA . ARG A 1 385 ? 18.460 -15.765 -0.745 1.00 88.56 385 ARG A CA 1
ATOM 3048 C C . ARG A 1 385 ? 18.618 -17.019 0.101 1.00 88.56 385 ARG A C 1
ATOM 3050 O O . ARG A 1 385 ? 19.316 -17.939 -0.309 1.00 88.56 385 ARG A O 1
ATOM 3057 N N . TYR A 1 386 ? 18.002 -17.048 1.283 1.00 89.56 386 TYR A N 1
ATOM 3058 C CA . TYR A 1 386 ? 18.209 -18.125 2.258 1.00 89.56 386 TYR A CA 1
ATOM 3059 C C . TYR A 1 386 ? 16.966 -18.991 2.488 1.00 89.56 386 TYR A C 1
ATOM 3061 O O . TYR A 1 386 ? 17.068 -20.023 3.144 1.00 89.56 386 TYR A O 1
ATOM 3069 N N . GLY A 1 387 ? 15.792 -18.603 1.977 1.00 89.06 387 GLY A N 1
ATOM 3070 C CA . GLY A 1 387 ? 14.551 -19.362 2.161 1.00 89.06 387 GLY A CA 1
ATOM 3071 C C . GLY A 1 387 ? 14.017 -19.368 3.599 1.00 89.06 387 GLY A C 1
ATOM 3072 O O . GLY A 1 387 ? 13.143 -20.172 3.918 1.00 89.06 387 GLY A O 1
ATOM 3073 N N . VAL A 1 388 ? 14.521 -18.495 4.481 1.00 88.38 388 VAL A N 1
ATOM 3074 C CA . VAL A 1 388 ? 14.171 -18.489 5.910 1.00 88.38 388 VAL A CA 1
ATOM 3075 C C . VAL A 1 388 ? 13.177 -17.374 6.223 1.00 88.38 388 VAL A C 1
ATOM 3077 O O . VAL A 1 388 ? 13.417 -16.205 5.925 1.00 88.38 388 VAL A O 1
ATOM 3080 N N . ILE A 1 389 ? 12.079 -17.726 6.898 1.00 82.94 389 ILE A N 1
ATOM 3081 C CA . ILE A 1 389 ? 11.143 -16.768 7.499 1.00 82.94 389 ILE A CA 1
ATOM 3082 C C . ILE A 1 389 ? 11.475 -16.671 8.992 1.00 82.94 389 ILE A C 1
ATOM 3084 O O . ILE A 1 389 ? 11.173 -17.579 9.764 1.00 82.94 389 ILE A O 1
ATOM 3088 N N . SER A 1 390 ? 12.129 -15.583 9.400 1.00 79.19 390 SER A N 1
ATOM 3089 C CA . SER A 1 390 ? 12.519 -15.366 10.798 1.00 79.19 390 SER A CA 1
ATOM 3090 C C . SER A 1 390 ? 11.372 -14.765 11.614 1.00 79.19 390 SER A C 1
ATOM 3092 O O . SER A 1 390 ? 10.775 -13.762 11.225 1.00 79.19 390 SER A O 1
ATOM 3094 N N . SER A 1 391 ? 11.101 -15.335 12.791 1.00 74.00 391 SER A N 1
ATOM 3095 C CA . SER A 1 391 ? 10.140 -14.777 13.752 1.00 74.00 391 SER A CA 1
ATOM 3096 C C . SER A 1 391 ? 10.609 -13.443 14.343 1.00 74.00 391 SER A C 1
ATOM 3098 O O . SER A 1 391 ? 9.780 -12.611 14.711 1.00 74.00 391 SER A O 1
ATOM 3100 N N . ALA A 1 392 ? 11.924 -13.196 14.380 1.00 71.12 392 ALA A N 1
ATOM 3101 C CA . ALA A 1 392 ? 12.511 -11.965 14.908 1.00 71.12 392 ALA A CA 1
ATOM 3102 C C . ALA A 1 392 ? 12.254 -10.742 14.011 1.00 71.12 392 ALA A C 1
ATOM 3104 O O . ALA A 1 392 ? 12.356 -9.613 14.480 1.00 71.12 392 ALA A O 1
ATOM 3105 N N . VAL A 1 393 ? 11.846 -10.944 12.753 1.00 66.19 393 VAL A N 1
ATOM 3106 C CA . VAL A 1 393 ? 11.451 -9.855 11.840 1.00 66.19 393 VAL A CA 1
ATOM 3107 C C . VAL A 1 393 ? 10.229 -9.091 12.370 1.00 66.19 393 VAL A C 1
ATOM 3109 O O . VAL A 1 393 ? 10.091 -7.894 12.111 1.00 66.19 393 VAL A O 1
ATOM 3112 N N . THR A 1 394 ? 9.385 -9.733 13.187 1.00 63.09 394 THR A N 1
ATOM 3113 C CA . THR A 1 394 ? 8.268 -9.068 13.891 1.00 63.09 394 THR A CA 1
ATOM 3114 C C . THR A 1 394 ? 8.742 -8.027 14.916 1.00 63.09 394 THR A C 1
ATOM 3116 O O . THR A 1 394 ? 7.979 -7.158 15.329 1.00 63.09 394 THR A O 1
ATOM 3119 N N . THR A 1 395 ? 10.023 -8.054 15.296 1.00 66.62 395 THR A N 1
ATOM 3120 C CA . THR A 1 395 ? 10.661 -7.015 16.116 1.00 66.62 395 THR A CA 1
ATOM 3121 C C . THR A 1 395 ? 11.002 -5.765 15.305 1.00 66.62 395 THR A C 1
ATOM 3123 O O . THR A 1 395 ? 11.262 -4.723 15.884 1.00 66.62 395 THR A O 1
ATOM 3126 N N . HIS A 1 396 ? 11.003 -5.807 13.977 1.00 67.44 396 HIS A N 1
ATOM 3127 C CA . HIS A 1 396 ? 11.376 -4.643 13.162 1.00 67.44 396 HIS A CA 1
ATOM 3128 C C . HIS A 1 396 ? 10.269 -4.183 12.217 1.00 67.44 396 HIS A C 1
ATOM 3130 O O . HIS A 1 396 ? 10.378 -3.106 11.645 1.00 67.44 396 HIS A O 1
ATOM 3136 N N . THR A 1 397 ? 9.193 -4.960 12.091 1.00 78.38 397 THR A N 1
ATOM 3137 C CA . THR A 1 397 ? 8.083 -4.688 11.174 1.00 78.38 397 THR A CA 1
ATOM 3138 C C . THR A 1 397 ? 6.746 -4.896 11.861 1.00 78.38 397 THR A C 1
ATOM 3140 O O . THR A 1 397 ? 6.645 -5.641 12.836 1.00 78.38 397 THR A O 1
ATOM 3143 N N . VAL A 1 398 ? 5.715 -4.229 11.353 1.00 87.94 398 VAL A N 1
ATOM 3144 C CA . VAL A 1 398 ? 4.352 -4.382 11.863 1.00 87.94 398 VAL A CA 1
ATOM 3145 C C . VAL A 1 398 ? 3.846 -5.798 11.579 1.00 87.94 398 VAL A C 1
ATOM 3147 O O . VAL A 1 398 ? 3.896 -6.277 10.446 1.00 87.94 398 VAL A O 1
ATOM 3150 N N . GLU A 1 399 ? 3.322 -6.465 12.604 1.00 89.69 399 GLU A N 1
ATOM 3151 C CA . GLU A 1 399 ? 2.810 -7.827 12.507 1.00 89.69 399 GLU A CA 1
ATOM 3152 C C . GLU A 1 399 ? 1.347 -7.841 12.038 1.00 89.69 399 GLU A C 1
ATOM 3154 O O . GLU A 1 399 ? 0.494 -7.152 12.600 1.00 89.69 399 GLU A O 1
ATOM 3159 N N . TYR A 1 400 ? 1.041 -8.674 11.043 1.00 92.44 400 TYR A N 1
ATOM 3160 C CA . TYR A 1 400 ? -0.327 -8.944 10.602 1.00 92.44 400 TYR A CA 1
ATOM 3161 C C . TYR A 1 400 ? -1.010 -9.961 11.529 1.00 92.44 400 TYR A C 1
ATOM 3163 O O . TYR A 1 400 ? -0.487 -11.052 11.744 1.00 92.44 400 TYR A O 1
ATOM 3171 N N . LEU A 1 401 ? -2.173 -9.607 12.085 1.00 92.25 401 LEU A N 1
ATOM 3172 C CA . LEU A 1 401 ? -2.929 -10.464 13.007 1.00 92.25 401 LEU A CA 1
ATOM 3173 C C . LEU A 1 401 ? -4.016 -11.279 12.307 1.00 92.25 401 LEU A C 1
ATOM 3175 O O . LEU A 1 401 ? -4.259 -12.421 12.688 1.00 92.25 401 LEU A O 1
ATOM 3179 N N . GLY A 1 402 ? -4.692 -10.677 11.332 1.00 93.50 402 GLY A N 1
ATOM 3180 C CA . GLY A 1 402 ? -5.847 -11.264 10.664 1.00 93.50 402 GLY A CA 1
ATOM 3181 C C . GLY A 1 402 ? -6.619 -10.226 9.859 1.00 93.50 402 GLY A C 1
ATOM 3182 O O . GLY A 1 402 ? -6.397 -9.022 9.995 1.00 93.50 402 GLY A O 1
ATOM 3183 N N . GLY A 1 403 ? -7.518 -10.693 9.004 1.00 92.12 403 GLY A N 1
ATOM 3184 C CA . GLY A 1 403 ? -8.186 -9.854 8.022 1.00 92.12 403 GLY A CA 1
ATOM 3185 C C . GLY A 1 403 ? -8.933 -10.678 6.984 1.00 92.12 403 GLY A C 1
ATOM 3186 O O . GLY A 1 403 ? -8.801 -11.902 6.945 1.00 92.12 403 GLY A O 1
ATOM 3187 N N . LYS A 1 404 ? -9.735 -10.003 6.162 1.00 93.12 404 LYS A N 1
ATOM 3188 C CA . LYS A 1 404 ? -10.623 -10.629 5.180 1.00 93.12 404 LYS A CA 1
ATOM 3189 C C . LYS A 1 404 ? -10.853 -9.706 3.989 1.00 93.12 404 LYS A C 1
ATOM 3191 O O . LYS A 1 404 ? -10.904 -8.490 4.155 1.00 93.12 404 LYS A O 1
ATOM 3196 N N . ARG A 1 405 ? -11.026 -10.310 2.812 1.00 93.44 405 ARG A N 1
ATOM 3197 C CA . ARG A 1 405 ? -11.497 -9.653 1.590 1.00 93.44 405 ARG A CA 1
ATOM 3198 C C . ARG A 1 405 ? -12.980 -9.935 1.396 1.00 93.44 405 ARG A C 1
ATOM 3200 O O . ARG A 1 405 ? -13.387 -11.095 1.429 1.00 93.44 405 ARG A O 1
ATOM 3207 N N . ILE A 1 406 ? -13.765 -8.891 1.169 1.00 93.62 406 ILE A N 1
ATOM 3208 C CA . ILE A 1 406 ? -15.209 -8.956 0.952 1.00 93.62 406 ILE A CA 1
ATOM 3209 C C . ILE A 1 406 ? -15.510 -8.309 -0.409 1.00 93.62 406 ILE A C 1
ATOM 3211 O O . ILE A 1 406 ? -15.190 -7.134 -0.586 1.00 93.62 406 ILE A O 1
ATOM 3215 N N . PRO A 1 407 ? -16.100 -9.026 -1.380 1.00 92.94 407 PRO A N 1
ATOM 3216 C CA . PRO A 1 407 ? -16.590 -8.400 -2.605 1.00 92.94 407 PRO A CA 1
ATOM 3217 C C . PRO A 1 407 ? -17.811 -7.528 -2.288 1.00 92.94 407 PRO A C 1
ATOM 3219 O O . PRO A 1 407 ? -18.720 -7.966 -1.582 1.00 92.94 407 PRO A O 1
ATOM 3222 N N . LEU A 1 408 ? -17.833 -6.297 -2.793 1.00 90.12 408 LEU A N 1
ATOM 3223 C CA . LEU A 1 408 ? -18.975 -5.398 -2.670 1.00 90.12 408 LEU A CA 1
ATOM 3224 C C . LEU A 1 408 ? -19.951 -5.677 -3.811 1.00 90.12 408 LEU A C 1
ATOM 3226 O O . LEU A 1 408 ? -19.601 -5.534 -4.978 1.00 90.12 408 LEU A O 1
ATOM 3230 N N . ASN A 1 409 ? -21.175 -6.072 -3.468 1.00 86.12 409 ASN A N 1
ATOM 3231 C CA . ASN A 1 409 ? -22.208 -6.347 -4.462 1.00 86.12 409 ASN A CA 1
ATOM 3232 C C . ASN A 1 409 ? -22.881 -5.049 -4.934 1.00 86.12 409 ASN A C 1
ATOM 3234 O O . ASN A 1 409 ? -23.130 -4.160 -4.114 1.00 86.12 409 ASN A O 1
ATOM 3238 N N . MET A 1 410 ? -23.217 -4.961 -6.221 1.00 87.88 410 MET A N 1
ATOM 3239 C CA . MET A 1 410 ? -23.997 -3.865 -6.802 1.00 87.88 410 MET A CA 1
ATOM 3240 C C . MET A 1 410 ? -25.397 -4.366 -7.166 1.00 87.88 410 MET A C 1
ATOM 3242 O O . MET A 1 410 ? -25.535 -5.298 -7.954 1.00 87.88 410 MET A O 1
ATOM 3246 N N . ASP A 1 411 ? -26.434 -3.727 -6.623 1.00 87.31 411 ASP A N 1
ATOM 3247 C CA . ASP A 1 411 ? -27.829 -4.041 -6.929 1.00 87.31 411 ASP A CA 1
ATOM 3248 C C . ASP A 1 411 ? -28.460 -2.949 -7.805 1.00 87.31 411 ASP A C 1
ATOM 3250 O O . ASP A 1 411 ? -28.162 -1.755 -7.684 1.00 87.31 411 ASP A O 1
ATOM 3254 N N . THR A 1 412 ? -29.374 -3.359 -8.689 1.00 86.62 412 THR A N 1
ATOM 3255 C CA . THR A 1 412 ? -30.072 -2.463 -9.621 1.00 86.62 412 THR A CA 1
ATOM 3256 C C . THR A 1 412 ? -31.449 -2.079 -9.080 1.00 86.62 412 THR A C 1
ATOM 3258 O O . THR A 1 412 ? -32.227 -2.959 -8.702 1.00 86.62 412 THR A O 1
ATOM 3261 N N . ILE A 1 413 ? -31.812 -0.799 -9.127 1.00 81.75 413 ILE A N 1
ATOM 3262 C CA . ILE A 1 413 ? -33.186 -0.330 -8.905 1.00 81.75 413 ILE A CA 1
ATOM 3263 C C . ILE A 1 413 ? -33.697 0.293 -10.200 1.00 81.75 413 ILE A C 1
ATOM 3265 O O . ILE A 1 413 ? -33.125 1.259 -10.693 1.00 81.75 413 ILE A O 1
ATOM 3269 N N . LEU A 1 414 ? -34.806 -0.226 -10.725 1.00 83.75 414 LEU A N 1
ATOM 3270 C CA . LEU A 1 414 ? -35.465 0.320 -11.910 1.00 83.75 414 LEU A CA 1
ATOM 3271 C C . LEU A 1 414 ? -36.554 1.321 -11.513 1.00 83.75 414 LEU A C 1
ATOM 3273 O O . LEU A 1 414 ? -37.398 1.042 -10.658 1.00 83.75 414 LEU A O 1
ATOM 3277 N N . GLN A 1 415 ? -36.574 2.474 -12.172 1.00 81.25 415 GLN A N 1
ATOM 3278 C CA . GLN A 1 415 ? -37.618 3.477 -12.008 1.00 81.25 415 GLN A CA 1
ATOM 3279 C C . GLN A 1 415 ? -38.935 2.995 -12.645 1.00 81.25 415 GLN A C 1
ATOM 3281 O O . GLN A 1 415 ? -39.011 2.751 -13.850 1.00 81.25 415 GLN A O 1
ATOM 3286 N N . THR A 1 416 ? -40.003 2.894 -11.846 1.00 81.06 416 THR A N 1
ATOM 3287 C CA . THR A 1 416 ? -41.310 2.355 -12.275 1.00 81.06 416 THR A CA 1
ATOM 3288 C C . THR A 1 416 ? -42.269 3.394 -12.866 1.00 81.06 416 THR A C 1
ATOM 3290 O O . THR A 1 416 ? -43.294 3.013 -13.429 1.00 81.06 416 THR A O 1
ATOM 3293 N N . SER A 1 417 ? -41.943 4.690 -12.810 1.00 77.06 417 SER A N 1
ATOM 3294 C CA . SER A 1 417 ? -42.730 5.791 -13.395 1.00 77.06 417 SER A CA 1
ATOM 3295 C C . SER A 1 417 ? -41.816 6.884 -13.950 1.00 77.06 417 SER A C 1
ATOM 3297 O O . SER A 1 417 ? -40.895 7.291 -13.251 1.00 77.06 417 SER A O 1
ATOM 3299 N N . SER A 1 418 ? -42.057 7.402 -15.159 1.00 77.56 418 SER A N 1
ATOM 3300 C CA . SER A 1 418 ? -41.252 8.491 -15.744 1.00 77.56 418 SER A CA 1
ATOM 3301 C C . SER A 1 418 ? -41.447 9.810 -14.986 1.00 77.56 418 SER A C 1
ATOM 3303 O O . SER A 1 418 ? -42.589 10.225 -14.781 1.00 77.56 418 SER A O 1
ATOM 3305 N N . THR A 1 419 ? -40.355 10.484 -14.616 1.00 68.25 419 THR A N 1
ATOM 3306 C CA . THR A 1 419 ? -40.408 11.763 -13.871 1.00 68.25 419 THR A CA 1
ATOM 3307 C C . THR A 1 419 ? -40.059 12.965 -14.762 1.00 68.25 419 THR A C 1
ATOM 3309 O O . THR A 1 419 ? -40.478 14.084 -14.475 1.00 68.25 419 THR A O 1
ATOM 3312 N N . SER A 1 420 ? -39.343 12.746 -15.872 1.00 67.75 420 SER A N 1
ATOM 3313 C CA . SER A 1 420 ? -38.980 13.758 -16.879 1.00 67.75 420 SER A CA 1
ATOM 3314 C C . SER A 1 420 ? -38.770 13.121 -18.266 1.00 67.75 420 SER A C 1
ATOM 3316 O O . SER A 1 420 ? -38.702 11.897 -18.370 1.00 67.75 420 SER A O 1
ATOM 3318 N N . SER A 1 421 ? -38.638 13.933 -19.328 1.00 64.75 421 SER A N 1
ATOM 3319 C CA . SER A 1 421 ? -38.237 13.464 -20.673 1.00 64.75 421 SER A CA 1
ATOM 3320 C C . SER A 1 421 ? -36.843 12.825 -20.693 1.00 64.75 421 SER A C 1
ATOM 3322 O O . SER A 1 421 ? -36.601 11.927 -21.489 1.00 64.75 421 SER A O 1
ATOM 3324 N N . GLU A 1 422 ? -35.973 13.249 -19.773 1.00 64.12 422 GLU A N 1
ATOM 3325 C CA . GLU A 1 422 ? -34.596 12.765 -19.597 1.00 64.12 422 GLU A CA 1
ATOM 3326 C C . GLU A 1 422 ? -34.494 11.521 -18.686 1.00 64.12 422 GLU A C 1
ATOM 3328 O O . GLU A 1 422 ? -33.425 10.937 -18.555 1.00 64.12 422 GLU A O 1
ATOM 3333 N N . SER A 1 423 ? -35.588 11.109 -18.027 1.00 69.31 423 SER A N 1
ATOM 3334 C CA . SER A 1 423 ? -35.659 9.896 -17.189 1.00 69.31 423 SER A CA 1
ATOM 3335 C C . SER A 1 423 ? -36.848 9.017 -17.603 1.00 69.31 423 SER A C 1
ATOM 3337 O O . SER A 1 423 ? -37.864 8.940 -16.892 1.00 69.31 423 SER A O 1
ATOM 3339 N N . PRO A 1 424 ? -36.770 8.375 -18.787 1.00 70.94 424 PRO A N 1
ATOM 3340 C CA . PRO A 1 424 ? -37.824 7.488 -19.257 1.00 70.94 424 PRO A CA 1
ATOM 3341 C C . PRO A 1 424 ? -38.057 6.334 -18.270 1.00 70.94 424 PRO A C 1
ATOM 3343 O O . PRO A 1 424 ? -37.184 5.949 -17.489 1.00 70.94 424 PRO A O 1
ATOM 3346 N N . GLN A 1 425 ? -39.274 5.786 -18.283 1.00 66.62 425 GLN A N 1
ATOM 3347 C CA . GLN A 1 425 ? -39.629 4.634 -17.453 1.00 66.62 425 GLN A CA 1
ATOM 3348 C C . GLN A 1 425 ? -38.665 3.470 -17.735 1.00 66.62 425 GLN A C 1
ATOM 3350 O O . GLN A 1 425 ? -38.419 3.146 -18.895 1.00 66.62 425 GLN A O 1
ATOM 3355 N N . GLY A 1 426 ? -38.132 2.848 -16.680 1.00 70.00 426 GLY A N 1
ATOM 3356 C CA . GLY A 1 426 ? -37.103 1.812 -16.793 1.00 70.00 426 GLY A CA 1
ATOM 3357 C C . GLY A 1 426 ? -35.660 2.304 -16.638 1.00 70.00 426 GLY A C 1
ATOM 3358 O O . GLY A 1 426 ? -34.754 1.490 -16.786 1.00 70.00 426 GLY A O 1
ATOM 3359 N N . ASN A 1 427 ? -35.425 3.580 -16.302 1.00 81.06 427 ASN A N 1
ATOM 3360 C CA . ASN A 1 427 ? -34.081 4.046 -15.950 1.00 81.06 427 ASN A CA 1
ATOM 3361 C C . ASN A 1 427 ? -33.550 3.306 -14.706 1.00 81.06 427 ASN A C 1
ATOM 3363 O O . ASN A 1 427 ? -34.262 3.196 -13.702 1.00 81.06 427 ASN A O 1
ATOM 3367 N N . ALA A 1 428 ? -32.327 2.781 -14.780 1.00 80.50 428 ALA A N 1
ATOM 3368 C CA . ALA A 1 428 ? -31.718 1.974 -13.727 1.00 80.50 428 ALA A CA 1
ATOM 3369 C C . ALA A 1 428 ? -30.767 2.827 -12.887 1.00 80.50 428 ALA A C 1
ATOM 3371 O O . ALA A 1 428 ? -29.883 3.455 -13.446 1.00 80.50 428 ALA A O 1
ATOM 3372 N N . ALA A 1 429 ? -30.910 2.797 -11.565 1.00 84.50 429 ALA A N 1
ATOM 3373 C CA . ALA A 1 429 ? -29.936 3.337 -10.622 1.00 84.50 429 ALA A CA 1
ATOM 3374 C C . ALA A 1 429 ? -29.222 2.194 -9.888 1.00 84.50 429 ALA A C 1
ATOM 3376 O O . ALA A 1 429 ? -29.816 1.139 -9.647 1.00 84.50 429 ALA A O 1
ATOM 3377 N N . GLY A 1 430 ? -27.960 2.407 -9.522 1.00 82.25 430 GLY A N 1
ATOM 3378 C CA . GLY A 1 430 ? -27.165 1.448 -8.758 1.00 82.25 430 GLY A CA 1
ATOM 3379 C C . GLY A 1 430 ? -27.107 1.813 -7.277 1.00 82.25 430 GLY A C 1
ATOM 3380 O O . GLY A 1 430 ? -26.889 2.974 -6.917 1.00 82.25 430 GLY A O 1
ATOM 3381 N N . TYR A 1 431 ? -27.257 0.825 -6.397 1.00 84.00 431 TYR A N 1
ATOM 3382 C CA . TYR A 1 431 ? -26.842 0.971 -5.004 1.00 84.00 431 TYR A CA 1
ATOM 3383 C C . TYR A 1 431 ? -26.108 -0.284 -4.531 1.00 84.00 431 TYR A C 1
ATOM 3385 O O . TYR A 1 431 ? -26.482 -1.405 -4.860 1.00 84.00 431 TYR A O 1
ATOM 3393 N N . SER A 1 432 ? -25.061 -0.091 -3.731 1.00 86.81 432 SER A N 1
ATOM 3394 C CA . SER A 1 432 ? -24.300 -1.189 -3.135 1.00 86.81 432 SER A CA 1
ATOM 3395 C C . SER A 1 432 ? -24.516 -1.201 -1.630 1.00 86.81 432 SER A C 1
ATOM 3397 O O . SER A 1 432 ? -24.276 -0.192 -0.958 1.00 86.81 432 SER A O 1
ATOM 3399 N N . VAL A 1 433 ? -24.972 -2.336 -1.098 1.00 90.31 433 VAL A N 1
ATOM 3400 C CA . VAL A 1 433 ? -25.049 -2.607 0.342 1.00 90.31 433 VAL A CA 1
ATOM 3401 C C . VAL A 1 433 ? -24.534 -4.015 0.589 1.00 90.31 433 VAL A C 1
ATOM 3403 O O . VAL A 1 433 ? -25.118 -4.987 0.125 1.00 90.31 433 VAL A O 1
ATOM 3406 N N . THR A 1 434 ? -23.451 -4.127 1.352 1.00 92.31 434 THR A N 1
ATOM 3407 C CA . THR A 1 434 ? -22.817 -5.413 1.659 1.00 92.31 434 THR A CA 1
ATOM 3408 C C . THR A 1 434 ? -22.623 -5.559 3.164 1.00 92.31 434 THR A C 1
ATOM 3410 O O . THR A 1 434 ? -22.137 -4.642 3.836 1.00 92.31 434 THR A O 1
ATOM 3413 N N . PHE A 1 435 ? -23.004 -6.720 3.696 1.00 91.88 435 PHE A N 1
ATOM 3414 C CA . PHE A 1 435 ? -22.827 -7.105 5.094 1.00 91.88 435 PHE A CA 1
ATOM 3415 C C . PHE A 1 435 ? -21.978 -8.371 5.180 1.00 91.88 435 PHE A C 1
ATOM 3417 O O . PHE A 1 435 ? -22.216 -9.323 4.442 1.00 91.88 435 PHE A O 1
ATOM 3424 N N . ASP A 1 436 ? -21.047 -8.397 6.127 1.00 93.44 436 ASP A N 1
ATOM 3425 C CA . ASP A 1 436 ? -20.262 -9.582 6.455 1.00 93.44 436 ASP A CA 1
ATOM 3426 C C . ASP A 1 436 ? -19.980 -9.637 7.961 1.00 93.44 436 ASP A C 1
ATOM 3428 O O . ASP A 1 436 ? -19.927 -8.606 8.645 1.00 93.44 436 ASP A O 1
ATOM 3432 N N . ALA A 1 437 ? -19.819 -10.846 8.494 1.00 91.94 437 ALA A N 1
ATOM 3433 C CA . ALA A 1 437 ? -19.388 -11.053 9.867 1.00 91.94 437 ALA A CA 1
ATOM 3434 C C . ALA A 1 437 ? -18.480 -12.278 9.963 1.00 91.94 437 ALA A C 1
ATOM 3436 O O . ALA A 1 437 ? -18.841 -13.351 9.482 1.00 91.94 437 ALA A O 1
ATOM 3437 N N . ASP A 1 438 ? -17.327 -12.118 10.607 1.00 91.31 438 ASP A N 1
ATOM 3438 C CA . ASP A 1 438 ? -16.333 -13.179 10.734 1.00 91.31 438 ASP A CA 1
ATOM 3439 C C . ASP A 1 438 ? -15.440 -13.022 11.974 1.00 91.31 438 ASP A C 1
ATOM 3441 O O . ASP A 1 438 ? -15.298 -11.937 12.550 1.00 91.31 438 ASP A O 1
ATOM 3445 N N . GLU A 1 439 ? -14.812 -14.122 12.378 1.00 92.31 439 GLU A N 1
ATOM 3446 C CA . GLU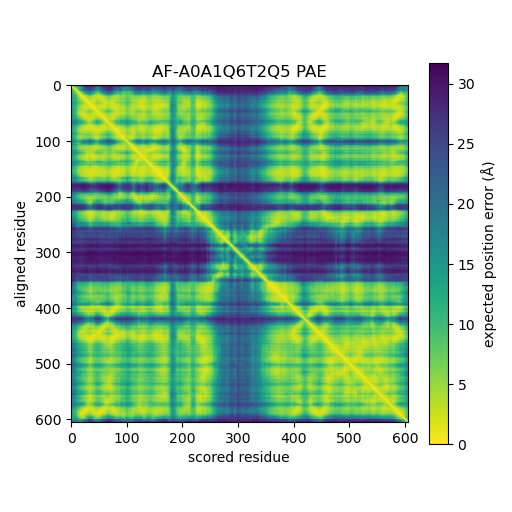 A 1 439 ? -13.752 -14.133 13.384 1.00 92.31 439 GLU A CA 1
ATOM 3447 C C . GLU A 1 439 ? -12.426 -13.741 12.727 1.00 92.31 439 GLU A C 1
ATOM 3449 O O . GLU A 1 439 ? -11.975 -14.384 11.784 1.00 92.31 439 GLU A O 1
ATOM 3454 N N . LEU A 1 440 ? -11.773 -12.687 13.226 1.00 91.06 440 LEU A N 1
ATOM 3455 C CA . LEU A 1 440 ? -10.554 -12.183 12.590 1.00 91.06 440 LEU A CA 1
ATOM 3456 C C . LEU A 1 440 ? -9.292 -12.837 13.138 1.00 91.06 440 LEU A C 1
ATOM 3458 O O . LEU A 1 440 ? -8.439 -13.264 12.365 1.00 91.06 440 LEU A O 1
ATOM 3462 N N . PHE A 1 441 ? -9.142 -12.887 14.466 1.00 94.38 441 PHE A N 1
ATOM 3463 C CA . PHE A 1 441 ? -7.997 -13.549 15.090 1.00 94.38 441 PHE A CA 1
ATOM 3464 C C . PHE A 1 441 ? -8.227 -13.882 16.568 1.00 94.38 441 PHE A C 1
ATOM 3466 O O . PHE A 1 441 ? -8.994 -13.221 17.281 1.00 94.38 441 PHE A O 1
ATOM 3473 N N . VAL A 1 442 ? -7.446 -14.856 17.045 1.00 94.81 442 VAL A N 1
ATOM 3474 C CA . VAL A 1 442 ? -7.214 -15.128 18.467 1.00 94.81 442 VAL A CA 1
ATOM 3475 C C . VAL A 1 442 ? -5.716 -15.160 18.714 1.00 94.81 442 VAL A C 1
ATOM 3477 O O . VAL A 1 442 ? -5.012 -16.002 18.162 1.00 94.81 442 VAL A O 1
ATOM 3480 N N . LYS A 1 443 ? -5.210 -14.252 19.552 1.00 92.88 443 LYS A N 1
ATOM 3481 C CA . LYS A 1 443 ? -3.779 -14.190 19.866 1.00 92.88 443 LYS A CA 1
ATOM 3482 C C . LYS A 1 443 ? -3.525 -13.759 21.306 1.00 92.88 443 LYS A C 1
ATOM 3484 O O . LYS A 1 443 ? -4.199 -12.875 21.834 1.00 92.88 443 LYS A O 1
ATOM 3489 N N . SER A 1 444 ? -2.524 -14.384 21.922 1.00 92.94 444 SER A N 1
ATOM 3490 C CA . SER A 1 444 ? -1.920 -13.929 23.177 1.00 92.94 444 SER A CA 1
ATOM 3491 C C . SER A 1 444 ? -0.697 -13.075 22.880 1.00 92.94 444 SER A C 1
ATOM 3493 O O . SER A 1 444 ? 0.140 -13.455 22.062 1.00 92.94 444 SER A O 1
ATOM 3495 N N . PHE A 1 445 ? -0.601 -11.930 23.542 1.00 91.44 445 PHE A N 1
ATOM 3496 C CA . PHE A 1 445 ? 0.507 -11.004 23.381 1.00 91.44 445 PHE A CA 1
ATOM 3497 C C . PHE A 1 445 ? 1.590 -11.259 24.424 1.00 91.44 445 PHE A C 1
ATOM 3499 O O . PHE A 1 445 ? 1.318 -11.477 25.600 1.00 91.44 445 PHE A O 1
ATOM 3506 N N . ASP A 1 446 ? 2.828 -11.222 23.966 1.00 89.94 446 ASP A N 1
ATOM 3507 C CA . ASP A 1 446 ? 4.069 -11.391 24.718 1.00 89.94 446 ASP A CA 1
ATOM 3508 C C . ASP A 1 446 ? 4.672 -10.056 25.178 1.00 89.94 446 ASP A C 1
ATOM 3510 O O . ASP A 1 446 ? 5.363 -10.003 26.191 1.00 89.94 446 ASP A O 1
ATOM 3514 N N . TYR A 1 447 ? 4.365 -8.968 24.469 1.00 88.75 447 TYR A N 1
ATOM 3515 C CA . TYR A 1 447 ? 4.863 -7.622 24.743 1.00 88.75 447 TYR A CA 1
ATOM 3516 C C . TYR A 1 447 ? 3.733 -6.579 24.686 1.00 88.75 447 TYR A C 1
ATOM 3518 O O . TYR A 1 447 ? 2.767 -6.775 23.937 1.00 88.75 447 TYR A O 1
ATOM 3526 N N . PRO A 1 448 ? 3.828 -5.449 25.420 1.00 91.00 448 PRO A N 1
ATOM 3527 C CA . PRO A 1 448 ? 2.891 -4.343 25.263 1.00 91.00 448 PRO A CA 1
ATOM 3528 C C . PRO A 1 448 ? 2.884 -3.807 23.831 1.00 91.00 448 PRO A C 1
ATOM 3530 O O . PRO A 1 448 ? 3.932 -3.530 23.244 1.00 91.00 448 PRO A O 1
ATOM 3533 N N . ALA A 1 449 ? 1.693 -3.627 23.273 1.00 92.06 449 ALA A N 1
ATOM 3534 C CA . ALA A 1 449 ? 1.529 -3.356 21.851 1.00 92.06 449 ALA A CA 1
ATOM 3535 C C . ALA A 1 449 ? 0.422 -2.335 21.572 1.00 92.06 449 ALA A C 1
ATOM 3537 O O . ALA A 1 449 ? -0.346 -1.951 22.456 1.00 92.06 449 ALA A O 1
ATOM 3538 N N . VAL A 1 450 ? 0.359 -1.898 20.320 1.00 92.94 450 VAL A N 1
ATOM 3539 C CA . VAL A 1 450 ? -0.761 -1.156 19.747 1.00 92.94 450 VAL A CA 1
ATOM 3540 C C . VAL A 1 450 ? -1.408 -2.048 18.696 1.00 92.94 450 VAL A C 1
ATOM 3542 O O . VAL A 1 450 ? -0.714 -2.565 17.821 1.00 92.94 450 VAL A O 1
ATOM 3545 N N . ILE A 1 451 ? -2.724 -2.245 18.796 1.00 94.81 451 ILE A N 1
ATOM 3546 C CA . ILE A 1 451 ? -3.519 -2.907 17.755 1.00 94.81 451 ILE A CA 1
ATOM 3547 C C . ILE A 1 451 ? -4.197 -1.831 16.917 1.00 94.81 451 ILE A C 1
ATOM 3549 O O . ILE A 1 451 ? -4.835 -0.925 17.463 1.00 94.81 451 ILE A O 1
ATOM 3553 N N . LEU A 1 452 ? -4.089 -1.973 15.602 1.00 95.31 452 LEU A N 1
ATOM 3554 C CA . LEU A 1 452 ? -4.691 -1.097 14.609 1.00 95.31 452 LEU A CA 1
ATOM 3555 C C . LEU A 1 452 ? -5.527 -1.942 13.641 1.00 95.31 452 LEU A C 1
ATOM 3557 O O . LEU A 1 452 ? -5.028 -2.910 13.082 1.00 95.31 452 LEU A O 1
ATOM 3561 N N . GLY A 1 453 ? -6.796 -1.587 13.459 1.00 95.38 453 GLY A N 1
ATOM 3562 C CA . GLY A 1 453 ? -7.679 -2.145 12.439 1.00 95.38 453 GLY A CA 1
ATOM 3563 C C . GLY A 1 453 ? -7.948 -1.112 11.357 1.00 95.38 453 GLY A C 1
ATOM 3564 O O . GLY A 1 453 ? -8.408 -0.006 11.665 1.00 95.38 453 GLY A O 1
ATOM 3565 N N . VAL A 1 454 ? -7.660 -1.484 10.113 1.00 95.69 454 VAL A N 1
ATOM 3566 C CA . VAL A 1 454 ? -7.838 -0.650 8.924 1.00 95.69 454 VAL A CA 1
ATOM 3567 C C . VAL A 1 454 ? -8.673 -1.363 7.871 1.00 95.69 454 VAL A C 1
ATOM 3569 O O . VAL A 1 454 ? -8.664 -2.590 7.779 1.00 95.69 454 VAL A O 1
ATOM 3572 N N . ALA A 1 455 ? -9.397 -0.581 7.085 1.00 95.38 455 ALA A N 1
ATOM 3573 C CA . ALA A 1 455 ? -10.185 -1.039 5.956 1.00 95.38 455 ALA A CA 1
ATOM 3574 C C . ALA A 1 455 ? -9.788 -0.256 4.702 1.00 95.38 455 ALA A C 1
ATOM 3576 O O . ALA A 1 455 ? -9.505 0.937 4.792 1.00 95.38 455 ALA A O 1
ATOM 3577 N N . VAL A 1 456 ? -9.762 -0.916 3.549 1.00 94.75 456 VAL A N 1
ATOM 3578 C CA . VAL A 1 456 ? -9.416 -0.317 2.254 1.00 94.75 456 VAL A CA 1
ATOM 3579 C C . VAL A 1 456 ? -10.380 -0.853 1.211 1.00 94.75 456 VAL A C 1
ATOM 3581 O O . VAL A 1 456 ? -10.592 -2.063 1.156 1.00 94.75 456 VAL A O 1
ATOM 3584 N N . VAL A 1 457 ? -10.937 0.016 0.371 1.00 94.44 457 VAL A N 1
ATOM 3585 C CA . VAL A 1 457 ? -11.671 -0.422 -0.824 1.00 94.44 457 VAL A CA 1
ATOM 3586 C C . VAL A 1 457 ? -10.783 -0.239 -2.043 1.00 94.44 457 VAL A C 1
ATOM 3588 O O . VAL A 1 457 ? -10.167 0.815 -2.194 1.00 94.44 457 VAL A O 1
ATOM 3591 N N . ARG A 1 458 ? -10.711 -1.259 -2.895 1.00 93.81 458 ARG A N 1
ATOM 3592 C CA . ARG A 1 458 ? -9.960 -1.257 -4.157 1.00 93.81 458 ARG A CA 1
ATOM 3593 C C . ARG A 1 458 ? -10.778 -1.916 -5.260 1.00 93.81 458 ARG A C 1
ATOM 3595 O O . ARG A 1 458 ? -11.659 -2.728 -4.968 1.00 93.81 458 ARG A O 1
ATOM 3602 N N . GLN A 1 459 ? -10.471 -1.578 -6.503 1.00 92.12 459 GLN A N 1
ATOM 3603 C CA . GLN A 1 459 ? -11.090 -2.163 -7.688 1.00 92.12 459 GLN A CA 1
ATOM 3604 C C . GLN A 1 459 ? -10.094 -3.045 -8.437 1.00 92.12 459 GLN A C 1
ATOM 3606 O O . GLN A 1 459 ? -8.883 -2.861 -8.316 1.00 92.12 459 GLN A O 1
ATOM 3611 N N . ASN A 1 460 ? -10.602 -3.993 -9.221 1.00 91.06 460 ASN A N 1
ATOM 3612 C CA . ASN A 1 460 ? -9.800 -4.554 -10.305 1.00 91.06 460 ASN A CA 1
ATOM 3613 C C . ASN A 1 460 ? -9.797 -3.546 -11.457 1.00 91.06 460 ASN A C 1
ATOM 3615 O O . ASN A 1 460 ? -10.852 -3.011 -11.797 1.00 91.06 460 ASN A O 1
ATOM 3619 N N . HIS A 1 461 ? -8.626 -3.270 -12.025 1.00 91.56 461 HIS A N 1
ATOM 3620 C CA . HIS A 1 461 ? -8.512 -2.333 -13.137 1.00 91.56 461 HIS A CA 1
ATOM 3621 C C . HIS A 1 461 ? -8.763 -3.038 -14.460 1.00 91.56 461 HIS A C 1
ATOM 3623 O O . HIS A 1 461 ? -8.193 -4.095 -14.723 1.00 91.56 461 HIS A O 1
ATOM 3629 N N . SER A 1 462 ? -9.569 -2.390 -15.294 1.00 92.00 462 SER A N 1
ATOM 3630 C CA . SER A 1 462 ? -9.748 -2.747 -16.696 1.00 92.00 462 SER A CA 1
ATOM 3631 C C . SER A 1 462 ? -9.238 -1.601 -17.567 1.00 92.00 462 SER A C 1
ATOM 3633 O O . SER A 1 462 ? -9.409 -0.428 -17.228 1.00 92.00 462 SER A O 1
ATOM 3635 N N . TYR A 1 463 ? -8.623 -1.932 -18.697 1.00 92.81 463 TYR A N 1
ATOM 3636 C CA . TYR A 1 463 ? -7.927 -0.988 -19.571 1.00 92.81 463 TYR A CA 1
ATOM 3637 C C . TYR A 1 463 ? -8.640 -0.845 -20.921 1.00 92.81 463 TYR A C 1
ATOM 3639 O O . TYR A 1 463 ? -9.264 -1.786 -21.400 1.00 92.81 463 TYR A O 1
ATOM 3647 N N . SER A 1 464 ? -8.567 0.329 -21.551 1.00 91.12 464 SER A N 1
ATOM 3648 C CA . SER A 1 464 ? -9.299 0.605 -22.804 1.00 91.12 464 SER A CA 1
ATOM 3649 C C . SER A 1 464 ? -8.448 1.213 -23.926 1.00 91.12 464 SER A C 1
ATOM 3651 O O . SER A 1 464 ? -8.704 0.952 -25.096 1.00 91.12 464 SER A O 1
ATOM 3653 N N . GLN A 1 465 ? -7.403 1.973 -23.586 1.00 91.81 465 GLN A N 1
ATOM 3654 C CA . GLN A 1 465 ? -6.643 2.800 -24.538 1.00 91.81 465 GLN A CA 1
ATOM 3655 C C . GLN A 1 465 ? -5.338 2.153 -25.045 1.00 91.81 465 GLN A C 1
ATOM 3657 O O . GLN A 1 465 ? -4.593 2.774 -25.803 1.00 91.81 465 GLN A O 1
ATOM 3662 N N . GLY A 1 466 ? -5.024 0.929 -24.615 1.00 90.31 466 GLY A N 1
ATOM 3663 C CA . GLY A 1 466 ? -3.770 0.236 -24.924 1.00 90.31 466 GLY A CA 1
ATOM 3664 C C . GLY A 1 466 ? -3.878 -0.766 -26.075 1.00 90.31 466 GLY A C 1
ATOM 3665 O O . GLY A 1 466 ? -4.937 -1.346 -26.319 1.00 90.31 466 GLY A O 1
ATOM 3666 N N . LEU A 1 467 ? -2.762 -1.016 -26.766 1.00 91.00 467 LEU A N 1
ATOM 3667 C CA . LEU A 1 467 ? -2.647 -2.073 -27.773 1.00 91.00 467 LEU A CA 1
ATOM 3668 C C . LEU A 1 467 ? -1.880 -3.272 -27.204 1.00 91.00 467 LEU A C 1
ATOM 3670 O O . LEU A 1 467 ? -0.699 -3.157 -26.897 1.00 91.00 467 LEU A O 1
ATOM 3674 N N . SER A 1 468 ? -2.514 -4.446 -27.133 1.00 89.81 468 SER A N 1
ATOM 3675 C CA . SER A 1 468 ? -1.863 -5.664 -26.621 1.00 89.81 468 SER A CA 1
ATOM 3676 C C . SER A 1 468 ? -0.559 -5.984 -27.363 1.00 89.81 468 SER A C 1
ATOM 3678 O O . SER A 1 468 ? -0.514 -5.985 -28.600 1.00 89.81 468 SER A O 1
ATOM 3680 N N . CYS A 1 469 ? 0.490 -6.336 -26.612 1.00 87.62 469 CYS A N 1
ATOM 3681 C CA . CYS A 1 469 ? 1.792 -6.713 -27.166 1.00 87.62 469 CYS A CA 1
ATOM 3682 C C . CYS A 1 469 ? 1.724 -7.946 -28.077 1.00 87.62 469 CYS A C 1
ATOM 3684 O O . CYS A 1 469 ? 2.585 -8.146 -28.930 1.00 87.62 469 CYS A O 1
ATOM 3686 N N . GLN A 1 470 ? 0.669 -8.760 -27.972 1.00 89.62 470 GLN A N 1
ATOM 3687 C CA . GLN A 1 470 ? 0.433 -9.884 -28.879 1.00 89.62 470 GLN A CA 1
ATOM 3688 C C . GLN A 1 470 ? 0.310 -9.431 -30.342 1.00 89.62 470 GLN A C 1
ATOM 3690 O O . GLN A 1 470 ? 0.708 -10.158 -31.253 1.00 89.62 470 GLN A O 1
ATOM 3695 N N . HIS A 1 471 ? -0.214 -8.225 -30.575 1.00 90.31 471 HIS A N 1
ATOM 3696 C CA . HIS A 1 471 ? -0.427 -7.668 -31.911 1.00 90.31 471 HIS A CA 1
ATOM 3697 C C . HIS A 1 471 ? 0.791 -6.922 -32.466 1.00 90.31 471 HIS A C 1
ATOM 3699 O O . HIS A 1 471 ? 0.777 -6.517 -33.628 1.00 90.31 471 HIS A O 1
ATOM 3705 N N . THR A 1 472 ? 1.846 -6.750 -31.667 1.00 88.00 472 THR A N 1
ATOM 3706 C CA . THR A 1 472 ? 3.075 -6.043 -32.059 1.00 88.00 472 THR A CA 1
ATOM 3707 C C . THR A 1 472 ? 4.271 -6.979 -32.261 1.00 88.00 472 THR A C 1
ATOM 3709 O O . THR A 1 472 ? 5.369 -6.517 -32.573 1.00 88.00 472 THR A O 1
ATOM 3712 N N . LYS A 1 473 ? 4.065 -8.298 -32.152 1.00 89.50 473 LYS A N 1
ATOM 3713 C CA . LYS A 1 473 ? 5.073 -9.326 -32.452 1.00 89.50 473 LYS A CA 1
ATOM 3714 C C . LYS A 1 473 ? 5.089 -9.632 -33.943 1.00 89.50 473 LYS A C 1
ATOM 3716 O O . LYS A 1 473 ? 4.080 -10.058 -34.502 1.00 89.50 473 LYS A O 1
ATOM 3721 N N . PHE A 1 474 ? 6.242 -9.451 -34.584 1.00 92.44 474 PHE A N 1
ATOM 3722 C CA . PHE A 1 474 ? 6.378 -9.648 -36.032 1.00 92.44 474 PHE A CA 1
ATOM 3723 C C . PHE A 1 474 ? 7.529 -10.580 -36.406 1.00 92.44 474 PHE A C 1
ATOM 3725 O O . PHE A 1 474 ? 7.448 -11.305 -37.398 1.00 92.44 474 PHE A O 1
ATOM 3732 N N . LYS A 1 475 ? 8.627 -10.551 -35.649 1.00 93.31 475 LYS A N 1
ATOM 3733 C CA . LYS A 1 475 ? 9.844 -11.313 -35.939 1.00 93.31 475 LYS A CA 1
ATOM 3734 C C . LYS A 1 475 ? 9.886 -12.592 -35.106 1.00 93.31 475 LYS A C 1
ATOM 3736 O O . LYS A 1 475 ? 9.364 -12.607 -33.997 1.00 93.31 475 LYS A O 1
ATOM 3741 N N . PRO A 1 476 ? 10.595 -13.642 -35.562 1.00 89.38 476 PRO A N 1
ATOM 3742 C CA . PRO A 1 476 ? 10.766 -14.870 -34.783 1.00 89.38 476 PRO A CA 1
ATOM 3743 C C . PRO A 1 476 ? 11.327 -14.654 -33.368 1.00 89.38 476 PRO A C 1
ATOM 3745 O O . PRO A 1 476 ? 10.969 -15.398 -32.466 1.00 89.38 476 PRO A O 1
ATOM 3748 N N . LEU A 1 477 ? 12.168 -13.629 -33.169 1.00 88.69 477 LEU A N 1
ATOM 3749 C CA . LEU A 1 477 ? 12.753 -13.284 -31.864 1.00 88.69 477 LEU A CA 1
ATOM 3750 C C . LEU A 1 477 ? 11.775 -12.585 -30.907 1.00 88.69 477 LEU A C 1
ATOM 3752 O O . LEU A 1 477 ? 12.052 -12.525 -29.714 1.00 88.69 477 LEU A O 1
ATOM 3756 N N . ASP A 1 478 ? 10.647 -12.077 -31.408 1.00 89.06 478 ASP A N 1
ATOM 3757 C CA . ASP A 1 478 ? 9.609 -11.456 -30.575 1.00 89.06 478 ASP A CA 1
ATOM 3758 C C . ASP A 1 478 ? 8.712 -12.533 -29.921 1.00 89.06 478 ASP A C 1
ATOM 3760 O O . ASP A 1 478 ? 7.964 -12.271 -28.974 1.00 89.06 478 ASP A O 1
ATOM 3764 N N . TYR A 1 479 ? 8.770 -13.768 -30.431 1.00 91.00 479 TYR A N 1
ATOM 3765 C CA . TYR A 1 479 ? 8.054 -14.918 -29.890 1.00 91.00 479 TYR A CA 1
ATOM 3766 C C . TYR A 1 479 ? 8.921 -15.694 -28.900 1.00 91.00 479 TYR A C 1
ATOM 3768 O O . TYR A 1 479 ? 10.148 -15.732 -29.002 1.00 91.00 479 TYR A O 1
ATOM 3776 N N . TRP A 1 480 ? 8.260 -16.352 -27.946 1.00 91.75 480 TRP A N 1
ATOM 3777 C CA . TRP A 1 480 ? 8.959 -17.154 -26.953 1.00 91.75 480 TRP A CA 1
ATOM 3778 C C . TRP A 1 480 ? 9.635 -18.352 -27.618 1.00 91.75 480 TRP A C 1
ATOM 3780 O O . TRP A 1 480 ? 9.015 -19.091 -28.386 1.00 91.75 480 TRP A O 1
ATOM 3790 N N . THR A 1 481 ? 10.903 -18.554 -27.274 1.00 90.19 481 THR A N 1
ATOM 3791 C CA . THR A 1 481 ? 11.680 -19.737 -27.639 1.00 90.19 481 THR A CA 1
ATOM 3792 C C . THR A 1 481 ? 12.477 -20.211 -26.417 1.00 90.19 481 THR A C 1
ATOM 3794 O O . THR A 1 481 ? 12.939 -19.387 -25.618 1.00 90.19 481 THR A O 1
ATOM 3797 N N . PRO A 1 482 ? 12.603 -21.534 -26.205 1.00 92.06 482 PRO A N 1
ATOM 3798 C CA . PRO A 1 482 ? 13.166 -22.101 -24.978 1.00 92.06 482 PRO A CA 1
ATOM 3799 C C . PRO A 1 482 ? 14.633 -21.713 -24.729 1.00 92.06 482 PRO A C 1
ATOM 3801 O O . PRO A 1 482 ? 15.087 -21.743 -23.584 1.00 92.06 482 PRO A O 1
ATOM 3804 N N . GLU A 1 483 ? 15.363 -21.315 -25.769 1.00 90.88 483 GLU A N 1
ATOM 3805 C CA . GLU A 1 483 ? 16.741 -20.829 -25.704 1.00 90.88 483 GLU A CA 1
ATOM 3806 C C . GLU A 1 483 ? 16.882 -19.548 -24.859 1.00 90.88 483 GLU A C 1
ATOM 3808 O O . GLU A 1 483 ? 17.934 -19.330 -24.260 1.00 90.88 483 GLU A O 1
ATOM 3813 N N . PHE A 1 484 ? 15.825 -18.733 -24.742 1.00 88.56 484 PHE A N 1
ATOM 3814 C CA . PHE A 1 484 ? 15.834 -17.452 -24.019 1.00 88.56 484 PHE A CA 1
ATOM 3815 C C . PHE A 1 484 ? 15.131 -17.495 -22.653 1.00 88.56 484 PHE A C 1
ATOM 3817 O O . PHE A 1 484 ? 14.705 -16.461 -22.141 1.00 88.56 484 PHE A O 1
ATOM 3824 N N . ASN A 1 485 ? 14.998 -18.664 -22.024 1.00 87.38 485 ASN A N 1
ATOM 3825 C CA . ASN A 1 485 ? 14.329 -18.767 -20.718 1.00 87.38 485 ASN A CA 1
ATOM 3826 C C . ASN A 1 485 ? 15.065 -18.052 -19.568 1.00 87.38 485 ASN A C 1
ATOM 3828 O O . ASN A 1 485 ? 14.425 -17.670 -18.594 1.00 87.38 485 ASN A O 1
ATOM 3832 N N . ASN A 1 486 ? 16.385 -17.868 -19.678 1.00 86.25 486 ASN A N 1
ATOM 3833 C CA . ASN A 1 486 ? 17.231 -17.274 -18.631 1.00 86.25 486 ASN A CA 1
ATOM 3834 C C . ASN A 1 486 ? 17.720 -15.860 -18.991 1.00 86.25 486 ASN A C 1
ATOM 3836 O O . ASN A 1 486 ? 18.794 -15.450 -18.557 1.00 86.25 486 ASN A O 1
ATOM 3840 N N . VAL A 1 487 ? 16.985 -15.142 -19.842 1.00 88.38 487 VAL A N 1
ATOM 3841 C CA . VAL A 1 487 ? 17.275 -13.732 -20.135 1.00 88.38 487 VAL A CA 1
ATOM 3842 C C . VAL A 1 487 ? 16.776 -12.837 -18.993 1.00 88.38 487 VAL A C 1
ATOM 3844 O O . VAL A 1 487 ? 15.887 -13.227 -18.239 1.00 88.38 487 VAL A O 1
ATOM 3847 N N . GLY A 1 488 ? 17.360 -11.646 -18.851 1.00 87.88 488 GLY A N 1
ATOM 3848 C CA . GLY A 1 488 ? 16.917 -10.649 -17.874 1.00 87.88 488 GLY A CA 1
ATOM 3849 C C . GLY A 1 488 ? 15.514 -10.096 -18.160 1.00 87.88 488 GLY A C 1
ATOM 3850 O O . GLY A 1 488 ? 14.845 -10.482 -19.123 1.00 87.88 488 GLY A O 1
ATOM 3851 N N . CYS A 1 489 ? 15.065 -9.169 -17.313 1.00 90.56 489 CYS A N 1
ATOM 3852 C CA . CYS A 1 489 ? 13.752 -8.540 -17.445 1.00 90.56 489 CYS A CA 1
ATOM 3853 C C . CYS A 1 489 ? 13.585 -7.818 -18.795 1.00 90.56 489 CYS A C 1
ATOM 3855 O O . CYS A 1 489 ? 14.498 -7.142 -19.271 1.00 90.56 489 CYS A O 1
ATOM 3857 N N . GLN A 1 490 ? 12.398 -7.926 -19.391 1.00 90.81 490 GLN A N 1
ATOM 3858 C CA . GLN A 1 490 ? 12.047 -7.294 -20.663 1.00 90.81 490 GLN A CA 1
ATOM 3859 C C . GLN A 1 490 ? 11.249 -6.003 -20.434 1.00 90.81 490 GLN A C 1
ATOM 3861 O O . GLN A 1 490 ? 10.496 -5.922 -19.457 1.00 90.81 490 GLN A O 1
ATOM 3866 N N . PRO A 1 491 ? 11.416 -4.989 -21.302 1.00 92.25 491 PRO A N 1
ATOM 3867 C CA . PRO A 1 491 ? 10.641 -3.762 -21.221 1.00 92.25 491 PRO A CA 1
ATOM 3868 C C . PRO A 1 491 ? 9.200 -3.997 -21.682 1.00 92.25 491 PRO A C 1
ATOM 3870 O O . PRO A 1 491 ? 8.965 -4.645 -22.698 1.00 92.25 491 PRO A O 1
ATOM 3873 N N . ILE A 1 492 ? 8.263 -3.400 -20.956 1.00 92.38 492 ILE A N 1
ATOM 3874 C CA . ILE A 1 492 ? 6.886 -3.161 -21.384 1.00 92.38 492 ILE A CA 1
ATOM 3875 C C . ILE A 1 492 ? 6.849 -1.761 -21.979 1.00 92.38 492 ILE A C 1
ATOM 3877 O O . ILE A 1 492 ? 7.360 -0.809 -21.376 1.00 92.38 492 ILE A O 1
ATOM 3881 N N . TYR A 1 493 ? 6.266 -1.620 -23.161 1.00 92.25 493 TYR A N 1
ATOM 3882 C CA . TYR A 1 493 ? 6.175 -0.329 -23.832 1.00 92.25 493 TYR A CA 1
ATOM 3883 C C . TYR A 1 493 ? 4.916 0.432 -23.420 1.00 92.25 493 TYR A C 1
ATOM 3885 O O . TYR A 1 493 ? 3.878 -0.156 -23.133 1.00 92.25 493 TYR A O 1
ATOM 3893 N N . MET A 1 494 ? 4.984 1.766 -23.439 1.00 92.50 494 MET A N 1
ATOM 3894 C CA . MET A 1 494 ? 3.836 2.628 -23.132 1.00 92.50 494 MET A CA 1
ATOM 3895 C C . MET A 1 494 ? 2.628 2.324 -24.021 1.00 92.50 494 MET A C 1
ATOM 3897 O O . MET A 1 494 ? 1.501 2.355 -23.542 1.00 92.50 494 MET A O 1
ATOM 3901 N N . SER A 1 495 ? 2.867 1.983 -25.291 1.00 91.19 495 SER A N 1
ATOM 3902 C CA . SER A 1 495 ? 1.815 1.633 -26.255 1.00 91.19 495 SER A CA 1
ATOM 3903 C C . SER A 1 495 ? 0.923 0.470 -25.811 1.00 91.19 495 SER A C 1
ATOM 3905 O O . SER A 1 495 ? -0.211 0.369 -26.278 1.00 91.19 495 SER A O 1
ATOM 3907 N N . GLU A 1 496 ? 1.401 -0.373 -24.894 1.00 91.75 496 GLU A N 1
ATOM 3908 C CA . GLU A 1 496 ? 0.621 -1.473 -24.328 1.00 91.75 496 GLU A CA 1
ATOM 3909 C C . GLU A 1 496 ? -0.449 -0.992 -23.343 1.00 91.75 496 GLU A C 1
ATOM 3911 O O . GLU A 1 496 ? -1.515 -1.597 -23.262 1.00 91.75 496 GLU A O 1
ATOM 3916 N N . LEU A 1 497 ? -0.190 0.112 -22.636 1.00 91.44 497 LEU A N 1
ATOM 3917 C CA . LEU A 1 497 ? -1.117 0.727 -21.683 1.00 91.44 497 LEU A CA 1
ATOM 3918 C C . LEU A 1 497 ? -1.942 1.851 -22.328 1.00 91.44 497 LEU A C 1
ATOM 3920 O O . LEU A 1 497 ? -3.153 1.929 -22.132 1.00 91.44 497 LEU A O 1
ATOM 3924 N N . PHE A 1 498 ? -1.277 2.727 -23.080 1.00 92.19 498 PHE A N 1
ATOM 3925 C CA . PHE 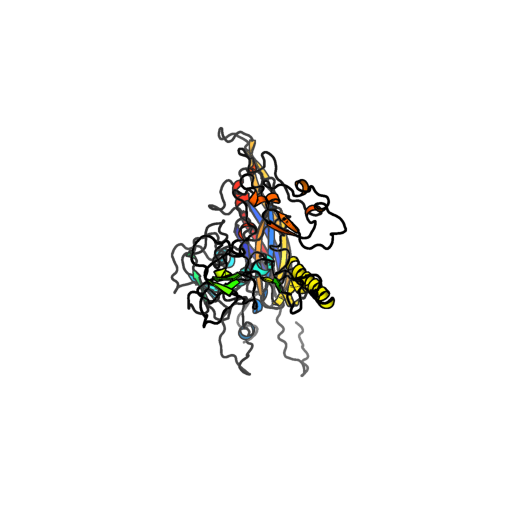A 1 498 ? -1.852 3.897 -23.734 1.00 92.19 498 PHE A CA 1
ATOM 3926 C C . PHE A 1 498 ? -1.193 4.090 -25.103 1.00 92.19 498 PHE A C 1
ATOM 3928 O O . PHE A 1 498 ? -0.018 4.458 -25.201 1.00 92.19 498 PHE A O 1
ATOM 3935 N N . LEU A 1 499 ? -1.955 3.839 -26.167 1.00 91.06 499 LEU A N 1
ATOM 3936 C CA . LEU A 1 499 ? -1.520 4.073 -27.536 1.00 91.06 499 LEU A CA 1
ATOM 3937 C C . LEU A 1 499 ? -1.751 5.541 -27.906 1.00 91.06 499 LEU A C 1
ATOM 3939 O O . LEU A 1 499 ? -2.859 5.956 -28.239 1.00 91.06 499 LEU A O 1
ATOM 3943 N N . ASP A 1 500 ? -0.677 6.322 -27.904 1.00 89.69 500 ASP A N 1
ATOM 3944 C CA . ASP A 1 500 ? -0.708 7.717 -28.322 1.00 89.69 500 ASP A CA 1
ATOM 3945 C C . ASP A 1 500 ? -0.723 7.797 -29.856 1.00 89.69 500 ASP A C 1
ATOM 3947 O O . ASP A 1 500 ? 0.273 7.516 -30.535 1.00 89.69 500 ASP A O 1
ATOM 3951 N N . VAL A 1 501 ? -1.875 8.147 -30.428 1.00 86.31 501 VAL A N 1
ATOM 3952 C CA . VAL A 1 501 ? -2.020 8.300 -31.882 1.00 86.31 501 VAL A CA 1
ATOM 3953 C C . VAL A 1 501 ? -1.367 9.583 -32.401 1.00 86.31 501 VAL A C 1
ATOM 3955 O O . VAL A 1 501 ? -0.910 9.603 -33.546 1.00 86.31 501 VAL A O 1
ATOM 3958 N N . GLU A 1 502 ? -1.264 10.623 -31.568 1.00 86.88 502 GLU A N 1
ATOM 3959 C CA . GLU A 1 502 ? -0.741 11.938 -31.950 1.00 86.88 502 GLU A CA 1
ATOM 3960 C C . GLU A 1 502 ? 0.788 11.994 -31.860 1.00 86.88 502 GLU A C 1
ATOM 3962 O O . GLU A 1 502 ? 1.445 12.563 -32.735 1.00 86.88 502 GLU A O 1
ATOM 3967 N N . ASN A 1 503 ? 1.374 11.367 -30.835 1.00 87.00 503 ASN A N 1
ATOM 3968 C CA . ASN A 1 503 ? 2.813 11.368 -30.594 1.00 87.00 503 ASN A CA 1
ATOM 3969 C C . ASN A 1 503 ? 3.401 9.949 -30.540 1.00 87.00 503 ASN A C 1
ATOM 3971 O O . ASN A 1 503 ? 3.591 9.347 -29.484 1.00 87.00 503 ASN A O 1
ATOM 3975 N N . GLN A 1 504 ? 3.804 9.453 -31.710 1.00 85.44 504 GLN A N 1
ATOM 3976 C CA . GLN A 1 504 ? 4.371 8.111 -31.885 1.00 85.44 504 GLN A CA 1
ATOM 3977 C C . GLN A 1 504 ? 5.686 7.866 -31.122 1.00 85.44 504 GLN A C 1
ATOM 3979 O O . GLN A 1 504 ? 6.063 6.714 -30.904 1.00 85.44 504 GLN A O 1
ATOM 3984 N N . GLU A 1 505 ? 6.395 8.913 -30.691 1.00 87.06 505 GLU A N 1
ATOM 3985 C CA . GLU A 1 505 ? 7.600 8.745 -29.872 1.00 87.06 505 GLU A CA 1
ATOM 3986 C C . GLU A 1 505 ? 7.262 8.347 -28.429 1.00 87.06 505 GLU A C 1
ATOM 3988 O O . GLU A 1 505 ? 8.062 7.672 -27.781 1.00 87.06 505 GLU A O 1
ATOM 3993 N N . ASN A 1 506 ? 6.062 8.674 -27.932 1.00 86.62 506 ASN A N 1
ATOM 3994 C CA . ASN A 1 506 ? 5.598 8.181 -26.634 1.00 86.62 506 ASN A CA 1
ATOM 3995 C C . ASN A 1 506 ? 5.390 6.661 -26.648 1.00 86.62 506 ASN A C 1
ATOM 3997 O O . ASN A 1 506 ? 5.743 5.999 -25.677 1.00 86.62 506 ASN A O 1
ATOM 4001 N N . ASN A 1 507 ? 4.929 6.097 -27.767 1.00 87.94 507 ASN A N 1
ATOM 4002 C CA . ASN A 1 507 ? 4.625 4.667 -27.902 1.00 87.94 507 ASN A CA 1
ATOM 4003 C C . ASN A 1 507 ? 5.841 3.749 -27.717 1.00 87.94 507 ASN A C 1
ATOM 4005 O O . ASN A 1 507 ? 5.677 2.593 -27.326 1.00 87.94 507 ASN A O 1
ATOM 4009 N N . LYS A 1 508 ? 7.050 4.261 -27.985 1.00 88.75 508 LYS A N 1
ATOM 4010 C CA . LYS A 1 508 ? 8.325 3.537 -27.840 1.00 88.75 508 LYS A CA 1
ATOM 4011 C C . LYS A 1 508 ? 8.955 3.692 -26.455 1.00 88.75 508 LYS A C 1
ATOM 4013 O O . LYS A 1 508 ? 9.964 3.044 -26.176 1.00 88.75 508 LYS A O 1
ATOM 4018 N N . LYS A 1 509 ? 8.419 4.570 -25.600 1.00 91.00 509 LYS A N 1
ATOM 4019 C CA . LYS A 1 509 ? 8.941 4.752 -24.242 1.00 91.00 509 LYS A CA 1
ATOM 4020 C C . LYS A 1 509 ? 8.676 3.499 -23.420 1.00 91.00 509 LYS A C 1
ATOM 4022 O O . LYS A 1 509 ? 7.620 2.881 -23.537 1.00 91.00 509 LYS A O 1
ATOM 4027 N N . VAL A 1 510 ? 9.645 3.143 -22.584 1.00 91.81 510 VAL A N 1
ATOM 4028 C CA . VAL A 1 510 ? 9.516 2.026 -21.649 1.00 91.81 510 VAL A CA 1
ATOM 4029 C C . VAL A 1 510 ? 8.644 2.473 -20.478 1.00 91.81 510 VAL A C 1
ATOM 4031 O O . VAL A 1 510 ? 8.934 3.484 -19.842 1.00 91.81 510 VAL A O 1
ATOM 4034 N N . TRP A 1 511 ? 7.574 1.726 -20.223 1.00 91.19 511 TRP A N 1
ATOM 4035 C CA . TRP A 1 511 ? 6.697 1.888 -19.065 1.00 91.19 511 TRP A CA 1
ATOM 4036 C C . TRP A 1 511 ? 7.353 1.331 -17.798 1.00 91.19 511 TRP A C 1
ATOM 4038 O O . TRP A 1 511 ? 7.393 1.978 -16.755 1.00 91.19 511 TRP A O 1
ATOM 4048 N N . GLY A 1 512 ? 7.922 0.136 -17.915 1.00 91.44 512 GLY A N 1
ATOM 4049 C CA . GLY A 1 512 ? 8.642 -0.558 -16.859 1.00 91.44 512 GLY A CA 1
ATOM 4050 C C . GLY A 1 512 ? 9.153 -1.898 -17.366 1.00 91.44 512 GLY A C 1
ATOM 4051 O O . GLY A 1 512 ? 9.028 -2.208 -18.548 1.00 91.44 512 GLY A O 1
ATOM 4052 N N . TYR A 1 513 ? 9.726 -2.694 -16.476 1.00 92.38 513 TYR A N 1
ATOM 4053 C CA . TYR A 1 513 ? 10.312 -3.988 -16.798 1.00 92.38 513 TYR A CA 1
ATOM 4054 C C . TYR A 1 513 ? 9.600 -5.102 -16.042 1.00 92.38 513 TYR A C 1
ATOM 4056 O O . TYR A 1 513 ? 9.224 -4.943 -14.879 1.00 92.38 513 TYR A O 1
ATOM 4064 N N . LYS A 1 514 ? 9.450 -6.254 -16.690 1.00 90.38 514 LYS A N 1
ATOM 4065 C CA . LYS A 1 514 ? 8.926 -7.476 -16.076 1.00 90.38 514 LYS A CA 1
ATOM 4066 C C . LYS A 1 514 ? 9.803 -8.673 -16.384 1.00 90.38 514 LYS A C 1
ATOM 4068 O O . LYS A 1 514 ? 10.685 -8.615 -17.237 1.00 90.38 514 LYS A O 1
ATOM 4073 N N . MET A 1 515 ? 9.544 -9.771 -15.674 1.00 89.00 515 MET A N 1
ATOM 4074 C CA . MET A 1 515 ? 10.139 -11.066 -15.994 1.00 89.00 515 MET A CA 1
ATOM 4075 C C . MET A 1 515 ? 9.954 -11.385 -17.482 1.00 89.00 515 MET A C 1
ATOM 4077 O O . MET A 1 515 ? 8.915 -11.041 -18.052 1.00 89.00 515 MET A O 1
ATOM 4081 N N . PRO A 1 516 ? 10.941 -12.036 -18.112 1.00 88.25 516 PRO A N 1
ATOM 4082 C CA . PRO A 1 516 ? 10.866 -12.325 -19.532 1.00 88.25 516 PRO A CA 1
ATOM 4083 C C . PRO A 1 516 ? 9.648 -13.194 -19.843 1.00 88.25 516 PRO A C 1
ATOM 4085 O O . PRO A 1 516 ? 9.337 -14.137 -19.103 1.00 88.25 516 PRO A O 1
ATOM 4088 N N . TRP A 1 517 ? 8.994 -12.888 -20.962 1.00 89.44 517 TRP A N 1
ATOM 4089 C CA . TRP A 1 517 ? 7.857 -13.647 -21.488 1.00 89.44 517 TRP A CA 1
ATOM 4090 C C . TRP A 1 517 ? 6.610 -13.640 -20.589 1.00 89.44 517 TRP A C 1
ATOM 4092 O O . TRP A 1 517 ? 5.808 -14.581 -20.625 1.00 89.44 517 TRP A O 1
ATOM 4102 N N . GLN A 1 518 ? 6.439 -12.607 -19.758 1.00 89.38 518 GLN A N 1
ATOM 4103 C CA . GLN A 1 518 ? 5.284 -12.485 -18.865 1.00 89.38 518 GLN A CA 1
ATOM 4104 C C . GLN A 1 518 ? 3.953 -12.426 -19.625 1.00 89.38 518 GLN A C 1
ATOM 4106 O O . GLN A 1 518 ? 2.943 -12.923 -19.137 1.00 89.38 518 GLN A O 1
ATOM 4111 N N . GLU A 1 519 ? 3.951 -11.888 -20.837 1.00 88.06 519 GLU A N 1
ATOM 4112 C CA . GLU A 1 519 ? 2.778 -11.777 -21.703 1.00 88.06 519 GLU A CA 1
ATOM 4113 C C . GLU A 1 519 ? 2.167 -13.126 -22.122 1.00 88.06 519 GLU A C 1
ATOM 4115 O O . GLU A 1 519 ? 1.033 -13.174 -22.582 1.00 88.06 519 GLU A O 1
ATOM 4120 N N . TYR A 1 520 ? 2.890 -14.240 -21.958 1.00 90.75 520 TYR A N 1
ATOM 4121 C CA . TYR A 1 520 ? 2.333 -15.588 -22.138 1.00 90.75 520 TYR A CA 1
ATOM 4122 C C . TYR A 1 520 ? 1.679 -16.148 -20.864 1.00 90.75 520 TYR A C 1
ATOM 4124 O O . TYR A 1 520 ? 1.092 -17.230 -20.898 1.00 90.75 520 TYR A O 1
ATOM 4132 N N . ARG A 1 521 ? 1.829 -15.464 -19.725 1.00 90.31 521 ARG A N 1
ATOM 4133 C CA . ARG A 1 521 ? 1.343 -15.896 -18.405 1.00 90.31 521 ARG A CA 1
ATOM 4134 C C . ARG A 1 521 ? 0.191 -15.038 -17.896 1.00 90.31 521 ARG A C 1
ATOM 4136 O O . ARG A 1 521 ? -0.636 -15.543 -17.144 1.00 90.31 521 ARG A O 1
ATOM 4143 N N . GLU A 1 522 ? 0.165 -13.765 -18.275 1.00 90.38 522 GLU A N 1
ATOM 4144 C CA . GLU A 1 522 ? -0.790 -12.764 -17.805 1.00 90.38 522 GLU A CA 1
ATOM 4145 C C . GLU A 1 522 ? -1.271 -11.907 -18.979 1.00 90.38 522 GLU A C 1
ATOM 4147 O O . GLU A 1 522 ? -0.477 -11.533 -19.841 1.00 90.38 522 GLU A O 1
ATOM 4152 N N . GLU A 1 523 ? -2.557 -11.564 -18.974 1.00 89.50 523 GLU A N 1
ATOM 4153 C CA . GLU A 1 523 ? -3.184 -10.646 -19.926 1.00 89.50 523 GLU A CA 1
ATOM 4154 C C . GLU A 1 523 ? -4.030 -9.630 -19.139 1.00 89.50 523 GLU A C 1
ATOM 4156 O O . GLU A 1 523 ? -4.651 -10.022 -18.145 1.00 89.50 523 GLU A O 1
ATOM 4161 N N . PRO A 1 524 ? -4.015 -8.331 -19.500 1.00 91.12 524 PRO A N 1
ATOM 4162 C CA . PRO A 1 524 ? -4.826 -7.327 -18.820 1.00 91.12 524 PRO A CA 1
ATOM 4163 C C . PRO A 1 524 ? -6.314 -7.454 -19.173 1.00 91.12 524 PRO A C 1
ATOM 4165 O O . PRO A 1 524 ? -6.668 -7.776 -20.307 1.00 91.12 524 PRO A O 1
ATOM 4168 N N . ASP A 1 525 ? -7.184 -7.111 -18.222 1.00 92.00 525 ASP A N 1
ATOM 4169 C CA . ASP A 1 525 ? -8.620 -6.974 -18.472 1.00 92.00 525 ASP A CA 1
ATOM 4170 C C . ASP A 1 525 ? -8.870 -5.774 -19.403 1.00 92.00 525 ASP A C 1
ATOM 4172 O O . ASP A 1 525 ? -8.297 -4.698 -19.208 1.00 92.00 525 ASP A O 1
ATOM 4176 N N . GLN A 1 526 ? -9.717 -5.946 -20.425 1.00 90.56 526 GLN A N 1
ATOM 4177 C CA . GLN A 1 526 ? -9.959 -4.928 -21.453 1.00 90.56 526 GLN A CA 1
ATOM 4178 C C . GLN A 1 526 ? -11.434 -4.536 -21.585 1.00 90.56 526 GLN A C 1
ATOM 4180 O O . GLN A 1 526 ? -12.328 -5.382 -21.553 1.00 90.56 526 GLN A O 1
ATOM 4185 N N . VAL A 1 527 ? -11.681 -3.246 -21.823 1.00 92.88 527 VAL A N 1
ATOM 4186 C CA . VAL A 1 527 ? -12.996 -2.684 -22.159 1.00 92.88 527 VAL A CA 1
ATOM 4187 C C . VAL A 1 527 ? -12.966 -2.126 -23.576 1.00 92.88 527 VAL A C 1
ATOM 4189 O O . VAL A 1 527 ? -12.083 -1.352 -23.927 1.00 92.88 527 VAL A O 1
ATOM 4192 N N . THR A 1 528 ? -13.944 -2.515 -24.398 1.00 91.38 528 THR A N 1
ATOM 4193 C CA . THR A 1 528 ? -13.989 -2.180 -25.830 1.00 91.38 528 THR A CA 1
ATOM 4194 C C . THR A 1 528 ? -15.380 -1.722 -26.280 1.00 91.38 528 THR A C 1
ATOM 4196 O O . THR A 1 528 ? -16.387 -1.923 -25.595 1.00 91.38 528 THR A O 1
ATOM 4199 N N . GLY A 1 529 ? -15.450 -1.110 -27.466 1.00 90.56 529 GLY A N 1
ATOM 4200 C CA . GLY A 1 529 ? -16.698 -0.626 -28.059 1.00 90.56 529 GLY A CA 1
ATOM 4201 C C . GLY A 1 529 ? -17.236 0.619 -27.354 1.00 90.56 529 GLY A C 1
ATOM 4202 O O . GLY A 1 529 ? -16.472 1.417 -26.829 1.00 90.56 529 GLY A O 1
ATOM 4203 N N . MET A 1 530 ? -18.561 0.787 -27.315 1.00 91.50 530 MET A N 1
ATOM 4204 C CA . MET A 1 530 ? -19.184 1.951 -26.662 1.00 91.50 530 MET A CA 1
ATOM 4205 C C . MET A 1 530 ? -18.967 1.989 -25.144 1.00 91.50 530 MET A C 1
ATOM 4207 O O . MET A 1 530 ? -19.201 3.024 -24.542 1.00 91.50 530 MET A O 1
ATOM 4211 N N . LEU A 1 531 ? -18.543 0.890 -24.513 1.00 90.69 531 LEU A N 1
ATOM 4212 C CA . LEU A 1 531 ? -18.198 0.874 -23.087 1.00 90.69 531 LEU A CA 1
ATOM 4213 C C . LEU A 1 531 ? -16.837 1.524 -22.804 1.00 90.69 531 LEU A C 1
ATOM 4215 O O . LEU A 1 531 ? -16.540 1.803 -21.644 1.00 90.69 531 LEU A O 1
ATOM 4219 N N . ALA A 1 532 ? -16.012 1.737 -23.831 1.00 90.50 532 ALA A N 1
ATOM 4220 C CA . ALA A 1 532 ? -14.722 2.381 -23.675 1.00 90.50 532 ALA A CA 1
ATOM 4221 C C . ALA A 1 532 ? -14.908 3.896 -23.421 1.00 90.50 532 ALA A C 1
ATOM 4223 O O . ALA A 1 532 ? -15.720 4.534 -24.101 1.00 90.50 532 ALA A O 1
ATOM 4224 N N . PRO A 1 533 ? -14.206 4.470 -22.426 1.00 88.38 533 PRO A N 1
ATOM 4225 C CA . PRO A 1 533 ? -14.369 5.866 -22.014 1.00 88.38 533 PRO A CA 1
ATOM 4226 C C . PRO A 1 533 ? -13.848 6.890 -23.025 1.00 88.38 533 PRO A C 1
ATOM 4228 O O . PRO A 1 533 ? -14.271 8.039 -22.998 1.00 88.38 533 PRO A O 1
ATOM 4231 N N . ASP A 1 534 ? -12.972 6.481 -23.939 1.00 87.19 534 ASP A N 1
ATOM 4232 C CA . ASP A 1 534 ? -12.409 7.334 -24.987 1.00 87.19 534 ASP A CA 1
ATOM 4233 C C . ASP A 1 534 ? -13.406 7.653 -26.116 1.00 87.19 534 ASP A C 1
ATOM 4235 O O . ASP A 1 534 ? -13.197 8.587 -26.894 1.00 87.19 534 ASP A O 1
ATOM 4239 N N . TYR A 1 535 ? -14.501 6.895 -26.223 1.00 90.12 535 TYR A N 1
ATOM 4240 C CA . TYR A 1 535 ? -15.514 7.110 -27.249 1.00 90.12 535 TYR A CA 1
ATOM 4241 C C . TYR A 1 535 ? -16.401 8.331 -26.947 1.00 90.12 535 TYR A C 1
ATOM 4243 O O . TYR A 1 535 ? -16.889 8.508 -25.838 1.00 90.12 535 TYR A O 1
ATOM 4251 N N . GLU A 1 536 ? -16.705 9.144 -27.967 1.00 86.56 536 GLU A N 1
ATOM 4252 C CA . GLU A 1 536 ? -17.456 10.407 -27.813 1.00 86.56 536 GLU A CA 1
ATOM 4253 C C . GLU A 1 536 ? -18.848 10.239 -27.168 1.00 86.56 536 GLU A C 1
ATOM 4255 O O . GLU A 1 536 ? -19.291 11.105 -26.419 1.00 86.56 536 GLU A O 1
ATOM 4260 N N . ASN A 1 537 ? -19.537 9.123 -27.434 1.00 88.19 537 ASN A N 1
ATOM 4261 C CA . ASN A 1 537 ? -20.822 8.785 -26.810 1.00 88.19 537 ASN A CA 1
ATOM 4262 C C . ASN A 1 537 ? -20.677 7.525 -25.946 1.00 88.19 537 ASN A C 1
ATOM 4264 O O . ASN A 1 537 ? -21.371 6.526 -26.169 1.00 88.19 537 ASN A O 1
ATOM 4268 N N . SER A 1 538 ? -19.706 7.540 -25.032 1.00 87.00 538 SER A N 1
ATOM 4269 C CA . SER A 1 538 ? -19.371 6.400 -24.183 1.00 87.00 538 SER A CA 1
ATOM 4270 C C . SER A 1 538 ? -20.502 6.024 -23.212 1.00 87.00 538 SER A C 1
ATOM 4272 O O . SER A 1 538 ? -21.299 6.837 -22.743 1.00 87.00 538 SER A O 1
ATOM 4274 N N . LEU A 1 539 ? -20.563 4.730 -22.906 1.00 88.06 539 LEU A N 1
ATOM 4275 C CA . LEU A 1 539 ? -21.343 4.097 -21.841 1.00 88.06 539 LEU A CA 1
ATOM 4276 C C . LEU A 1 539 ? -20.416 3.741 -20.667 1.00 88.06 539 LEU A C 1
ATOM 4278 O O . LEU A 1 539 ? -20.585 2.726 -19.993 1.00 88.06 539 LEU A O 1
ATOM 4282 N N . ASP A 1 540 ? -19.410 4.572 -20.434 1.00 85.06 540 ASP A N 1
ATOM 4283 C CA . ASP A 1 540 ? -18.350 4.369 -19.446 1.00 85.06 540 ASP A CA 1
ATOM 4284 C C . ASP A 1 540 ? -18.817 4.482 -17.989 1.00 85.06 540 ASP A C 1
ATOM 4286 O O . ASP A 1 540 ? -18.135 4.041 -17.070 1.00 85.06 540 ASP A O 1
ATOM 4290 N N . VAL A 1 541 ? -20.014 5.019 -17.763 1.00 87.50 541 VAL A N 1
ATOM 4291 C CA . VAL A 1 541 ? -20.695 5.040 -16.462 1.00 87.50 541 VAL A CA 1
ATOM 4292 C C . VAL A 1 541 ? -21.047 3.639 -15.944 1.00 87.50 541 VAL A C 1
ATOM 4294 O O . VAL A 1 541 ? -21.394 3.494 -14.772 1.00 87.50 541 VAL A O 1
ATOM 4297 N N . TRP A 1 542 ? -20.966 2.610 -16.796 1.00 88.81 542 TRP A N 1
ATOM 4298 C CA . TRP A 1 542 ? -21.236 1.210 -16.452 1.00 88.81 542 TRP A CA 1
ATOM 4299 C C . TRP A 1 542 ? -20.000 0.441 -15.973 1.00 88.81 542 TRP A C 1
ATOM 4301 O O . TRP A 1 542 ? -20.142 -0.687 -15.502 1.00 88.81 542 TRP A O 1
ATOM 4311 N N . ASN A 1 543 ? -18.802 1.014 -16.077 1.00 90.94 543 ASN A N 1
ATOM 4312 C CA . ASN A 1 543 ? -17.552 0.370 -15.678 1.00 90.94 543 ASN A CA 1
ATOM 4313 C C . ASN A 1 543 ? -16.602 1.361 -14.987 1.00 90.94 543 ASN A C 1
ATOM 4315 O O . ASN A 1 543 ? -16.786 2.578 -15.012 1.00 90.94 543 ASN A O 1
ATOM 4319 N N . TYR A 1 544 ? -15.565 0.823 -14.365 1.00 90.38 544 TYR A N 1
ATOM 4320 C CA . TYR A 1 544 ? -14.492 1.559 -13.710 1.00 90.38 544 TYR A CA 1
ATOM 4321 C C . TYR A 1 544 ? -13.202 1.519 -14.530 1.00 90.38 544 TYR A C 1
ATOM 4323 O O . TYR A 1 544 ? -12.112 1.608 -13.965 1.00 90.38 544 TYR A O 1
ATOM 4331 N N . ALA A 1 545 ? -13.325 1.378 -15.855 1.00 91.94 545 ALA A N 1
ATOM 4332 C CA . ALA A 1 545 ? -12.178 1.315 -16.743 1.00 91.94 545 ALA A CA 1
ATOM 4333 C C . ALA A 1 545 ? -11.342 2.590 -16.649 1.00 91.94 545 ALA A C 1
ATOM 4335 O O . ALA A 1 545 ? -11.884 3.707 -16.605 1.00 91.94 545 ALA A O 1
ATOM 4336 N N . ASP A 1 546 ? -10.029 2.396 -16.662 1.00 90.50 546 ASP A N 1
ATOM 4337 C CA . ASP A 1 546 ? -9.066 3.477 -16.631 1.00 90.50 546 ASP A CA 1
ATOM 4338 C C . ASP A 1 546 ? -9.175 4.326 -17.902 1.00 90.50 546 ASP A C 1
ATOM 4340 O O . ASP A 1 546 ? -9.260 3.807 -19.019 1.00 90.50 546 ASP A O 1
ATOM 4344 N N . ASP A 1 547 ? -9.145 5.639 -17.701 1.00 90.00 547 ASP A N 1
ATOM 4345 C CA . ASP A 1 547 ? -9.151 6.648 -18.754 1.00 90.00 547 ASP A CA 1
ATOM 4346 C C . ASP A 1 547 ? -8.027 7.665 -18.519 1.00 90.00 547 ASP A C 1
ATOM 4348 O O . ASP A 1 547 ? -7.919 8.266 -17.440 1.00 90.00 547 ASP A O 1
ATOM 4352 N N . TYR A 1 548 ? -7.175 7.833 -19.528 1.00 89.69 548 TYR A N 1
ATOM 4353 C CA . TYR A 1 548 ? -6.018 8.712 -19.523 1.00 89.69 548 TYR A CA 1
ATOM 4354 C C . TYR A 1 548 ? -6.189 9.829 -20.556 1.00 89.69 548 TYR A C 1
ATOM 4356 O O . TYR A 1 548 ? -6.172 9.600 -21.760 1.00 89.69 548 TYR A O 1
ATOM 4364 N N . ALA A 1 549 ? -6.255 11.077 -20.087 1.00 87.25 549 ALA A N 1
ATOM 4365 C CA . ALA A 1 549 ? -6.268 12.246 -20.973 1.00 87.25 549 ALA A CA 1
ATOM 4366 C C . ALA A 1 549 ? -4.901 12.516 -21.635 1.00 87.25 549 ALA A C 1
ATOM 4368 O O . ALA A 1 549 ? -4.815 13.181 -22.663 1.00 87.25 549 ALA A O 1
ATOM 4369 N N . THR A 1 550 ? -3.817 12.043 -21.016 1.00 87.56 550 THR A N 1
ATOM 4370 C CA . THR A 1 550 ? -2.433 12.186 -21.485 1.00 87.56 550 THR A CA 1
ATOM 4371 C C . THR A 1 550 ? -1.659 10.923 -21.146 1.00 87.56 550 THR A C 1
ATOM 4373 O O . THR A 1 550 ? -1.982 10.282 -20.145 1.00 87.56 550 THR A O 1
ATOM 4376 N N . ALA A 1 551 ? -0.588 10.633 -21.893 1.00 86.31 551 ALA A N 1
ATOM 4377 C CA . ALA A 1 551 ? 0.296 9.504 -21.608 1.00 86.31 551 ALA A CA 1
ATOM 4378 C C . ALA A 1 551 ? 0.693 9.468 -20.110 1.00 86.31 551 ALA A C 1
ATOM 4380 O O . ALA A 1 551 ? 1.302 10.431 -19.623 1.00 86.31 551 ALA A O 1
ATOM 4381 N N . PRO A 1 552 ? 0.323 8.407 -19.364 1.00 87.75 552 PRO A N 1
ATOM 4382 C CA . PRO A 1 552 ? 0.614 8.312 -17.938 1.00 87.75 552 PRO A CA 1
ATOM 4383 C C . PRO A 1 552 ? 2.121 8.168 -17.698 1.00 87.75 552 PRO A C 1
ATOM 4385 O O . PRO A 1 552 ? 2.891 7.901 -18.611 1.00 87.75 552 PRO A O 1
ATOM 4388 N N . VAL A 1 553 ? 2.573 8.331 -16.457 1.00 84.94 553 VAL A N 1
ATOM 4389 C CA . VAL A 1 553 ? 3.969 8.064 -16.073 1.00 84.94 553 VAL A CA 1
ATOM 4390 C C . VAL A 1 553 ? 3.970 7.017 -14.971 1.00 84.94 553 VAL A C 1
ATOM 4392 O O . VAL A 1 553 ? 3.213 7.145 -14.006 1.00 84.94 553 VAL A O 1
ATOM 4395 N N . ALA A 1 554 ? 4.830 6.004 -15.103 1.00 79.94 554 ALA A N 1
ATOM 4396 C CA . ALA A 1 554 ? 5.036 4.978 -14.089 1.00 79.94 554 ALA A CA 1
ATOM 4397 C C . ALA A 1 554 ? 5.687 5.611 -12.852 1.00 79.94 554 ALA A C 1
ATOM 4399 O O . ALA A 1 554 ? 6.904 5.767 -12.761 1.00 79.94 554 ALA A O 1
ATOM 4400 N N . GLY A 1 555 ? 4.852 6.049 -11.916 1.00 81.06 555 GLY A N 1
ATOM 4401 C CA . GLY A 1 555 ? 5.269 6.755 -10.715 1.00 81.06 555 GLY A CA 1
ATOM 4402 C C . GLY A 1 555 ? 4.234 6.646 -9.603 1.00 81.06 555 GLY A C 1
ATOM 4403 O O . GLY A 1 555 ? 3.190 6.009 -9.750 1.00 81.06 555 GLY A O 1
ATOM 4404 N N . ILE A 1 556 ? 4.520 7.299 -8.476 1.00 77.56 556 ILE A N 1
ATOM 4405 C CA . ILE A 1 556 ? 3.700 7.225 -7.260 1.00 77.56 556 ILE A CA 1
ATOM 4406 C C . ILE A 1 556 ? 2.226 7.590 -7.487 1.00 77.56 556 ILE A C 1
ATOM 4408 O O . ILE A 1 556 ? 1.347 6.943 -6.928 1.00 77.56 556 ILE A O 1
ATOM 4412 N N . SER A 1 557 ? 1.942 8.596 -8.315 1.00 79.25 557 SER A N 1
ATOM 4413 C CA . SER A 1 557 ? 0.575 9.061 -8.576 1.00 79.25 557 SER A CA 1
ATOM 4414 C C . SER A 1 557 ? -0.261 8.049 -9.352 1.00 79.25 557 SER A C 1
ATOM 4416 O O . SER A 1 557 ? -1.466 7.983 -9.136 1.00 79.25 557 SER A O 1
ATOM 4418 N N . TRP A 1 558 ? 0.368 7.277 -10.241 1.00 85.75 558 TRP A N 1
ATOM 4419 C CA . TRP A 1 558 ? -0.312 6.244 -11.011 1.00 85.75 558 TRP A CA 1
ATOM 4420 C C . TRP A 1 558 ? -0.484 4.970 -10.185 1.00 85.75 558 TRP A C 1
ATOM 4422 O O . TRP A 1 558 ? -1.570 4.406 -10.160 1.00 85.75 558 TRP A O 1
ATOM 4432 N N . LEU A 1 559 ? 0.556 4.547 -9.457 1.00 86.56 559 LEU A N 1
ATOM 4433 C CA . LEU A 1 559 ? 0.543 3.293 -8.699 1.00 86.56 559 LEU A CA 1
ATOM 4434 C C . LEU A 1 559 ? -0.379 3.330 -7.469 1.00 86.56 559 LEU A C 1
ATOM 4436 O O . LEU A 1 559 ? -0.878 2.289 -7.037 1.00 86.56 559 LEU A O 1
ATOM 4440 N N . LEU A 1 560 ? -0.605 4.514 -6.894 1.00 87.12 560 LEU A N 1
ATOM 4441 C CA . LEU A 1 560 ? -1.608 4.703 -5.852 1.00 87.12 560 LEU A CA 1
ATOM 4442 C C . LEU A 1 560 ? -3.016 4.662 -6.444 1.00 87.12 560 LEU A C 1
ATOM 4444 O O . LEU A 1 560 ? -3.304 5.267 -7.472 1.00 87.12 560 LEU A O 1
ATOM 4448 N N . GLU A 1 561 ? -3.909 3.987 -5.735 1.00 88.31 561 GLU A N 1
ATOM 4449 C CA . GLU A 1 561 ? -5.321 3.934 -6.078 1.00 88.31 561 GLU A CA 1
ATOM 4450 C C . GLU A 1 561 ? -5.951 5.332 -5.946 1.00 88.31 561 GLU A C 1
ATOM 4452 O O . GLU A 1 561 ? -5.739 6.039 -4.948 1.00 88.31 561 GLU A O 1
ATOM 4457 N N . THR A 1 562 ? -6.726 5.746 -6.950 1.00 85.31 562 THR A N 1
ATOM 4458 C CA . THR A 1 562 ? -7.387 7.056 -6.969 1.00 85.31 562 THR A CA 1
ATOM 4459 C C . THR A 1 562 ? -8.898 6.907 -7.141 1.00 85.31 562 THR A C 1
ATOM 4461 O O . THR A 1 562 ? -9.362 6.006 -7.831 1.00 85.31 562 THR A O 1
ATOM 4464 N N . PRO A 1 563 ? -9.705 7.809 -6.557 1.00 87.94 563 PRO A N 1
ATOM 4465 C CA . PRO A 1 563 ? -11.162 7.724 -6.654 1.00 87.94 563 PRO A CA 1
ATOM 4466 C C . PRO A 1 563 ? -11.730 8.126 -8.024 1.00 87.94 563 PRO A C 1
ATOM 4468 O O . PRO A 1 563 ? -12.946 8.077 -8.191 1.00 87.94 563 PRO A O 1
ATOM 4471 N N . GLN A 1 564 ? -10.881 8.519 -8.984 1.00 86.94 564 GLN A N 1
ATOM 4472 C CA . GLN A 1 564 ? -11.272 9.140 -10.254 1.00 86.94 564 GLN A CA 1
ATOM 4473 C C . GLN A 1 564 ? -12.222 8.272 -11.079 1.00 86.94 564 GLN A C 1
ATOM 4475 O O . GLN A 1 564 ? -13.246 8.759 -11.555 1.00 86.94 564 GLN A O 1
ATOM 4480 N N . TYR A 1 565 ? -11.880 6.995 -11.242 1.00 87.56 565 TYR A N 1
ATOM 4481 C CA . TYR A 1 565 ? -12.608 6.093 -12.133 1.00 87.56 565 TYR A CA 1
ATOM 4482 C C . TYR A 1 565 ? -13.980 5.719 -11.560 1.00 87.56 565 TYR A C 1
ATOM 4484 O O . TYR A 1 565 ? -14.973 5.689 -12.283 1.00 87.56 565 TYR A O 1
ATOM 4492 N N . LEU A 1 566 ? -14.069 5.551 -10.237 1.00 88.94 566 LEU A N 1
ATOM 4493 C CA . LEU A 1 566 ? -15.338 5.334 -9.544 1.00 88.94 566 LEU A CA 1
ATOM 4494 C C . LEU A 1 566 ? -16.223 6.591 -9.553 1.00 88.94 566 LEU A C 1
ATOM 4496 O O . LEU A 1 566 ? -17.434 6.481 -9.747 1.00 88.94 566 LEU A O 1
ATOM 4500 N N . ASP A 1 567 ? -15.636 7.783 -9.397 1.00 88.50 567 ASP A N 1
ATOM 4501 C CA . ASP A 1 567 ? -16.361 9.062 -9.368 1.00 88.50 567 ASP A CA 1
ATOM 4502 C C . ASP A 1 567 ? -17.197 9.318 -10.626 1.00 88.50 567 ASP A C 1
ATOM 4504 O O . ASP A 1 567 ? -18.261 9.927 -10.529 1.00 88.50 567 ASP A O 1
ATOM 4508 N N . ARG A 1 568 ? -16.761 8.806 -11.783 1.00 86.56 568 ARG A N 1
ATOM 4509 C CA . ARG A 1 568 ? -17.506 8.880 -13.050 1.00 86.56 568 ARG A CA 1
ATOM 4510 C C . ARG A 1 568 ? -18.884 8.215 -12.973 1.00 86.56 568 ARG A C 1
ATOM 4512 O O . ARG A 1 568 ? -19.830 8.658 -13.617 1.00 86.56 568 ARG A O 1
ATOM 4519 N N . THR A 1 569 ? -19.012 7.166 -12.166 1.00 84.75 569 THR A N 1
ATOM 4520 C CA . THR A 1 569 ? -20.253 6.383 -12.038 1.00 84.75 569 THR A CA 1
ATOM 4521 C C . THR A 1 569 ? -21.201 6.929 -10.968 1.00 84.75 569 THR A C 1
ATOM 4523 O O . THR A 1 569 ? -22.371 6.540 -10.902 1.00 84.75 569 THR A O 1
ATOM 4526 N N . LEU A 1 570 ? -20.720 7.818 -10.098 1.00 86.88 570 LEU A N 1
ATOM 4527 C CA . LEU A 1 570 ? -21.475 8.323 -8.957 1.00 86.88 570 LEU A CA 1
ATOM 4528 C C . LEU A 1 570 ? -22.266 9.581 -9.318 1.00 86.88 570 LEU A C 1
ATOM 4530 O O . LEU A 1 570 ? -21.829 10.419 -10.101 1.00 86.88 570 LEU A O 1
ATOM 4534 N N . THR A 1 571 ? -23.429 9.760 -8.688 1.00 82.06 571 THR A N 1
ATOM 4535 C CA . THR A 1 571 ? -24.215 10.996 -8.850 1.00 82.06 571 THR A CA 1
ATOM 4536 C C . THR A 1 571 ? -23.523 12.202 -8.205 1.00 82.06 571 THR A C 1
ATOM 4538 O O . THR A 1 571 ? -23.657 13.332 -8.672 1.00 82.06 571 THR A O 1
ATOM 4541 N N . VAL A 1 572 ? -22.796 11.976 -7.106 1.00 80.75 572 VAL A N 1
ATOM 4542 C CA . VAL A 1 572 ? -22.054 13.004 -6.365 1.00 80.75 572 VAL A CA 1
ATOM 4543 C C . VAL A 1 572 ? -20.598 12.571 -6.259 1.00 80.75 572 VAL A C 1
ATOM 4545 O O . VAL A 1 572 ? -20.312 11.480 -5.773 1.00 80.75 572 VAL A O 1
ATOM 4548 N N . THR A 1 573 ? -19.689 13.440 -6.696 1.00 82.75 573 THR A N 1
ATOM 4549 C CA . THR A 1 573 ? -18.247 13.165 -6.746 1.00 82.75 573 THR A CA 1
ATOM 4550 C C . THR A 1 573 ? -17.583 13.222 -5.368 1.00 82.75 573 THR A C 1
ATOM 4552 O O . THR A 1 573 ? -18.038 13.938 -4.462 1.00 82.75 573 THR A O 1
ATOM 4555 N N . SER A 1 574 ? -16.448 12.529 -5.226 1.00 81.69 574 SER A N 1
ATOM 4556 C CA . SER A 1 574 ? -15.682 12.385 -3.982 1.00 81.69 574 SER A CA 1
ATOM 4557 C C . SER A 1 574 ? -15.220 13.716 -3.383 1.00 81.69 574 SER A C 1
ATOM 4559 O O . SER A 1 574 ? -14.912 13.796 -2.193 1.00 81.69 574 SER A O 1
ATOM 4561 N N . LYS A 1 575 ? -15.164 14.784 -4.194 1.00 78.81 575 LYS A N 1
ATOM 4562 C CA . LYS A 1 575 ? -14.821 16.145 -3.742 1.00 78.81 575 LYS A CA 1
ATOM 4563 C C . LYS A 1 575 ? -15.845 16.712 -2.762 1.00 78.81 575 LYS A C 1
ATOM 4565 O O . LYS A 1 575 ? -15.474 17.492 -1.889 1.00 78.81 575 LYS A O 1
ATOM 4570 N N . ASN A 1 576 ? -17.116 16.341 -2.917 1.00 82.12 576 ASN A N 1
ATOM 4571 C CA . ASN A 1 576 ? -18.209 16.857 -2.095 1.00 82.12 576 ASN A CA 1
ATOM 4572 C C . ASN A 1 576 ? -18.579 15.897 -0.963 1.00 82.12 576 ASN A C 1
ATOM 4574 O O . ASN A 1 576 ? -18.856 16.336 0.154 1.00 82.12 576 ASN A O 1
ATOM 4578 N N . THR A 1 577 ? -18.598 14.594 -1.245 1.00 83.62 577 THR A N 1
ATOM 4579 C CA . THR A 1 577 ? -18.969 13.555 -0.279 1.00 83.62 577 THR A CA 1
ATOM 4580 C C . THR A 1 577 ? -18.108 12.322 -0.469 1.00 83.62 577 THR A C 1
ATOM 4582 O O . THR A 1 577 ? -17.915 11.900 -1.603 1.00 83.62 577 THR A O 1
ATOM 4585 N N . ASP A 1 578 ? -17.661 11.707 0.626 1.00 88.44 578 ASP A N 1
ATOM 4586 C CA . ASP A 1 578 ? -16.951 10.428 0.555 1.00 88.44 578 ASP A CA 1
ATOM 4587 C C . ASP A 1 578 ? -17.810 9.349 -0.133 1.00 88.44 578 ASP A C 1
ATOM 4589 O O . ASP A 1 578 ? -19.019 9.267 0.099 1.00 88.44 578 ASP A O 1
ATOM 4593 N N . GLN A 1 579 ? -17.172 8.515 -0.956 1.00 90.12 579 GLN A N 1
ATOM 4594 C CA . GLN A 1 579 ? -17.844 7.516 -1.800 1.00 90.12 579 GLN A CA 1
ATOM 4595 C C . GLN A 1 579 ? -18.469 6.370 -0.992 1.00 90.12 579 GLN A C 1
ATOM 4597 O O . GLN A 1 579 ? -19.543 5.875 -1.331 1.00 90.12 579 GLN A O 1
ATOM 4602 N N . PHE A 1 580 ? -17.814 5.948 0.091 1.00 92.19 580 PHE A N 1
ATOM 4603 C CA . PHE A 1 580 ? -18.249 4.815 0.899 1.00 92.19 580 PHE A CA 1
ATOM 4604 C C . PHE A 1 580 ? -18.593 5.226 2.324 1.00 92.19 580 PHE A C 1
ATOM 4606 O O . PHE A 1 580 ? -17.933 6.064 2.947 1.00 92.19 580 PHE A O 1
ATOM 4613 N N . MET A 1 581 ? -19.600 4.555 2.878 1.00 93.19 581 MET A N 1
ATOM 4614 C CA . MET A 1 581 ? -19.951 4.634 4.290 1.00 93.19 581 MET A CA 1
ATOM 4615 C C . MET A 1 581 ? -19.832 3.251 4.922 1.00 93.19 581 MET A C 1
ATOM 4617 O O . MET A 1 581 ? -20.303 2.256 4.368 1.00 93.19 581 MET A O 1
ATOM 4621 N N . PHE A 1 582 ? -19.254 3.207 6.116 1.00 94.62 582 PHE A N 1
ATOM 4622 C CA . PHE A 1 582 ? -18.965 1.978 6.836 1.00 94.62 582 PHE A CA 1
ATOM 4623 C C . PHE A 1 582 ? -19.516 2.010 8.255 1.00 94.62 582 PHE A C 1
ATOM 4625 O O . PHE A 1 582 ? -19.517 3.042 8.933 1.00 94.62 582 PHE A O 1
ATOM 4632 N N . ASP A 1 583 ? -19.916 0.839 8.729 1.00 95.50 583 ASP A N 1
ATOM 4633 C CA . ASP A 1 583 ? -20.231 0.566 10.120 1.00 95.50 583 ASP A CA 1
ATOM 4634 C C . ASP A 1 583 ? -19.526 -0.721 10.546 1.00 95.50 583 ASP A C 1
ATOM 4636 O O . ASP A 1 583 ? -19.865 -1.821 10.110 1.00 95.50 583 ASP A O 1
ATOM 4640 N N . PHE A 1 584 ? -18.508 -0.558 11.385 1.00 95.12 584 PHE A N 1
ATOM 4641 C CA . PHE A 1 584 ? -17.704 -1.644 11.917 1.00 95.12 584 PHE A CA 1
ATOM 4642 C C . PHE A 1 584 ? -18.102 -1.911 13.360 1.00 95.12 584 PHE A C 1
ATOM 4644 O O . PHE A 1 584 ? -18.012 -1.038 14.227 1.00 95.12 584 PHE A O 1
ATOM 4651 N N . GLN A 1 585 ? -18.482 -3.146 13.648 1.00 95.56 585 GLN A N 1
ATOM 4652 C CA . GLN A 1 585 ? -18.782 -3.616 14.986 1.00 95.56 585 GLN A CA 1
ATOM 4653 C C . GLN A 1 585 ? -17.828 -4.736 15.382 1.00 95.56 585 GLN A C 1
ATOM 4655 O O . GLN A 1 585 ? -17.851 -5.822 14.820 1.00 95.56 585 GLN A O 1
ATOM 4660 N N . LEU A 1 586 ? -17.064 -4.496 16.438 1.00 94.56 586 LEU A N 1
ATOM 4661 C CA . LEU A 1 586 ? -16.126 -5.446 17.014 1.00 94.56 586 LEU A CA 1
ATOM 4662 C C . LEU A 1 586 ? -16.704 -6.018 18.303 1.00 94.56 586 LEU A C 1
ATOM 4664 O O . LEU A 1 586 ? -16.980 -5.274 19.252 1.00 94.56 586 LEU A O 1
ATOM 4668 N N . ASN A 1 587 ? -16.845 -7.336 18.356 1.00 95.50 587 ASN A N 1
ATOM 4669 C CA . ASN A 1 587 ? -17.105 -8.072 19.583 1.00 95.50 587 ASN A CA 1
ATOM 4670 C C . ASN A 1 587 ? -15.760 -8.576 20.117 1.00 95.50 587 ASN A C 1
ATOM 4672 O O . ASN A 1 587 ? -15.133 -9.459 19.537 1.00 95.50 587 ASN A O 1
ATOM 4676 N N . ILE A 1 588 ? -15.292 -7.977 21.213 1.00 94.88 588 ILE A N 1
ATOM 4677 C CA . ILE A 1 588 ? -13.954 -8.221 21.753 1.00 94.88 588 ILE A CA 1
ATOM 4678 C C . ILE A 1 588 ? -14.076 -9.044 23.029 1.00 94.88 588 ILE A C 1
ATOM 4680 O O . ILE A 1 588 ? -14.734 -8.646 23.994 1.00 94.88 588 ILE A O 1
ATOM 4684 N N . THR A 1 589 ? -13.393 -10.186 23.052 1.00 94.88 589 THR A N 1
ATOM 4685 C CA . THR A 1 589 ? -13.149 -10.963 24.267 1.00 94.88 589 THR A CA 1
ATOM 4686 C C . THR A 1 589 ? -11.684 -10.794 24.663 1.00 94.88 589 THR A C 1
ATOM 4688 O O . THR A 1 589 ? -10.794 -11.323 23.999 1.00 94.88 589 THR A O 1
ATOM 4691 N N . LYS A 1 590 ? -11.434 -10.064 25.754 1.00 93.94 590 LYS A N 1
ATOM 4692 C CA . LYS A 1 590 ? -10.104 -9.811 26.322 1.00 93.94 590 LYS A CA 1
ATOM 4693 C C . LYS A 1 590 ? -9.908 -10.661 27.578 1.00 93.94 590 LYS A C 1
ATOM 4695 O O . LYS A 1 590 ? -10.707 -10.572 28.505 1.00 93.94 590 LYS A O 1
ATOM 4700 N N . VAL A 1 591 ? -8.849 -11.462 27.642 1.00 93.50 591 VAL A N 1
ATOM 4701 C CA . VAL A 1 591 ? -8.402 -12.135 28.872 1.00 93.50 591 VAL A CA 1
ATOM 4702 C C . VAL A 1 591 ? -7.154 -11.422 29.376 1.00 93.50 591 VAL A C 1
ATOM 4704 O O . VAL A 1 591 ? -6.152 -11.389 28.670 1.00 93.50 591 VAL A O 1
ATOM 4707 N N . THR A 1 592 ? -7.222 -10.839 30.568 1.00 90.12 592 THR A N 1
ATOM 4708 C CA . THR A 1 592 ? -6.207 -9.919 31.106 1.00 90.12 592 THR A CA 1
ATOM 4709 C C . THR A 1 592 ? -6.035 -10.103 32.607 1.00 90.12 592 THR A C 1
ATOM 4711 O O . THR A 1 592 ? -6.925 -10.631 33.263 1.00 90.12 592 THR A O 1
ATOM 4714 N N . GLU A 1 593 ? -4.911 -9.673 33.171 1.00 86.00 593 GLU A N 1
ATOM 4715 C CA . GLU A 1 593 ? -4.703 -9.649 34.629 1.00 86.00 593 GLU A CA 1
ATOM 4716 C C . GLU A 1 593 ? -5.425 -8.484 35.318 1.00 86.00 593 GLU A C 1
ATOM 4718 O O . GLU A 1 593 ? -5.493 -8.432 36.545 1.00 86.00 593 GLU A O 1
ATOM 4723 N N . VAL A 1 594 ? -5.983 -7.547 34.543 1.00 84.50 594 VAL A N 1
ATOM 4724 C CA . VAL A 1 594 ? -6.783 -6.452 35.095 1.00 84.50 594 VAL A CA 1
ATOM 4725 C C . VAL A 1 594 ? -7.999 -7.041 35.829 1.00 84.50 594 VAL A C 1
ATOM 4727 O O . VAL A 1 594 ? -8.727 -7.865 35.256 1.00 84.50 594 VAL A O 1
ATOM 4730 N N . PRO A 1 595 ? -8.235 -6.656 37.096 1.00 82.75 595 PRO A N 1
ATOM 4731 C CA . PRO A 1 595 ? -9.378 -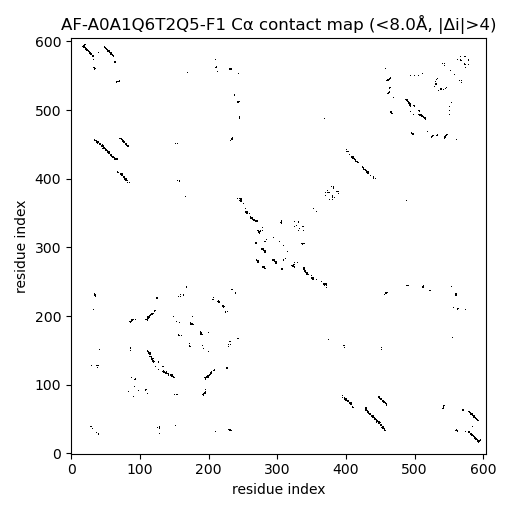7.148 37.850 1.00 82.75 595 PRO A CA 1
ATOM 4732 C C . PRO A 1 595 ? -10.686 -6.645 37.233 1.00 82.75 595 PRO A C 1
ATOM 4734 O O . PRO A 1 595 ? -10.750 -5.549 36.681 1.00 82.75 595 PRO A O 1
ATOM 4737 N N . TYR A 1 596 ? -11.754 -7.440 37.353 1.00 79.88 596 TYR A N 1
ATOM 4738 C CA . TYR A 1 596 ? -13.083 -7.030 36.885 1.00 79.88 596 TYR A CA 1
ATOM 4739 C C . TYR A 1 596 ? -13.616 -5.811 37.660 1.00 79.88 596 TYR A C 1
ATOM 4741 O O . TYR A 1 596 ? -14.227 -4.920 37.077 1.00 79.88 596 TYR A O 1
ATOM 4749 N N . PHE A 1 597 ? -13.335 -5.757 38.965 1.00 79.50 597 PHE A N 1
ATOM 4750 C CA . PHE A 1 597 ? -13.642 -4.629 39.839 1.00 79.50 597 PHE A CA 1
ATOM 4751 C C . PHE A 1 597 ? -12.420 -4.295 40.696 1.00 79.50 597 PHE A C 1
ATOM 4753 O O . PHE A 1 597 ? -11.879 -5.170 41.370 1.00 79.50 597 PHE A O 1
ATOM 4760 N N . SER A 1 598 ? -12.014 -3.027 40.705 1.00 75.75 598 SER A N 1
ATOM 4761 C CA . SER A 1 598 ? -10.985 -2.513 41.613 1.00 75.75 598 SER A CA 1
ATOM 4762 C C . SER A 1 598 ? -11.667 -1.946 42.855 1.00 75.75 598 SER A C 1
ATOM 4764 O O . SER A 1 598 ? -12.054 -0.781 42.861 1.00 75.75 598 SER A O 1
ATOM 4766 N N . ILE A 1 599 ? -11.868 -2.770 43.887 1.00 77.69 599 ILE A N 1
ATOM 4767 C CA . ILE A 1 599 ? -12.395 -2.307 45.180 1.00 77.69 599 ILE A CA 1
ATOM 4768 C C . ILE A 1 599 ? -11.201 -1.847 46.031 1.00 77.69 599 ILE A C 1
ATOM 4770 O O . ILE A 1 599 ? -10.349 -2.678 46.354 1.00 77.69 599 ILE A O 1
ATOM 4774 N N . PRO A 1 600 ? -11.093 -0.554 46.388 1.00 75.69 600 PRO A N 1
ATOM 4775 C CA . PRO A 1 600 ? -9.991 -0.074 47.217 1.00 75.69 600 PRO A CA 1
ATOM 4776 C C . PRO A 1 600 ? -9.976 -0.759 48.596 1.00 75.69 600 PRO A C 1
ATOM 4778 O O . PRO A 1 600 ? -11.011 -0.835 49.254 1.00 75.69 600 PRO A O 1
ATOM 4781 N N . GLY A 1 601 ? -8.802 -1.219 49.048 1.00 66.50 601 GLY A N 1
ATOM 4782 C CA . GLY A 1 601 ? -8.541 -1.541 50.460 1.00 66.50 601 GLY A CA 1
ATOM 4783 C C . GLY A 1 601 ? -8.849 -2.960 50.961 1.00 66.50 601 GLY A C 1
ATOM 4784 O O . GLY A 1 601 ? -8.800 -3.163 52.170 1.00 66.50 601 GLY A O 1
ATOM 4785 N N . LEU A 1 602 ? -9.151 -3.939 50.095 1.00 57.00 602 LEU A N 1
ATOM 4786 C CA . LEU A 1 602 ? -9.530 -5.294 50.546 1.00 57.00 602 LEU A CA 1
ATOM 4787 C C . LEU A 1 602 ? -8.456 -6.384 50.376 1.00 57.00 602 LEU A C 1
ATOM 4789 O O . LEU A 1 602 ? -8.435 -7.309 51.180 1.00 57.00 602 LEU A O 1
ATOM 4793 N N . ASP A 1 603 ? -7.533 -6.256 49.414 1.00 56.84 603 ASP A N 1
ATOM 4794 C CA . ASP A 1 603 ? -6.570 -7.332 49.091 1.00 56.84 603 ASP A CA 1
ATOM 4795 C C . ASP A 1 603 ? -5.079 -6.966 49.245 1.00 56.84 603 ASP A C 1
ATOM 4797 O O . ASP A 1 603 ? -4.229 -7.825 49.003 1.00 56.84 603 ASP A O 1
ATOM 4801 N N . LYS A 1 604 ? -4.739 -5.730 49.656 1.00 55.22 604 LYS A N 1
ATOM 4802 C CA . LYS A 1 604 ? -3.410 -5.294 50.154 1.00 55.22 604 LYS A CA 1
ATOM 4803 C C . LYS A 1 604 ? -3.450 -3.824 50.604 1.00 55.22 604 LYS A C 1
ATOM 4805 O O . LYS A 1 604 ? -4.053 -3.004 49.912 1.00 55.22 604 LYS A O 1
ATOM 4810 N N . PHE A 1 605 ? -2.809 -3.537 51.740 1.00 42.25 605 PHE A N 1
ATOM 4811 C CA . PHE A 1 605 ? -2.460 -2.197 52.233 1.00 42.25 605 PHE A CA 1
ATOM 4812 C C . PHE A 1 605 ? -0.997 -1.897 51.915 1.00 42.25 605 PHE A C 1
ATOM 4814 O O . PHE A 1 605 ? -0.193 -2.859 51.985 1.00 42.25 605 PHE A O 1
#

Secondary structure (DSSP, 8-state):
--S-----TTPPP----PPEEEEEEEEEEEEE-TTB-EEEEEEEEEPTT-EEEEEEEEEEEEPPBSS---S-EEEEEEEEEEEHHHHEETHHHHTT--SS-SS---------EEEEEEEE--TTBHHHHHH-PPPEEEEEPSTTPEEEESHHHHHHHHHIIIII--TTTSPPP-PPP-----SS-------SSEETT-EEEEEGGG----TT----SSTTGGG--TTBPPBPBPPP-TTTS-BSSSSSSSPPP--B-S-----EEE-SSPPEEE-SS-EEEEE-----SS----EEEE--SS---TT-PPPS--------S--BPPPHHHH-S-TT---SEEE---TTS--B--HHHHHHHHHHHHHHHHHHHH-SSHHHHHHHHH----GGGGGTSPEEEEEEEEEEP-EEEE-SS--BTTB-TT-EEEE-EEEEEEEEEEEE-SS-EEEEEEEEEEE---B-SPPPGGGG--SGGGS--GGGTT--PEEEEHHHH---SS-HHHHTSEEEEESTTGGGT----B--GGGSTTSTT--GGG------SS---SSHHHHB--THHHHTTBSS-TTTS-SEEEEEEEEEEEEESS-S---TTSS--

Radius of gyration: 36.29 Å; Cα contacts (8 Å, |Δi|>4): 1122; chains: 1; bounding box: 116×59×108 Å

Foldseek 3Di:
DPPDDDDDPPDDDDDDFDWDWDWDKDKFWAFFFFQFKAFQDKDLPFFAQKWKWKWKKKKKWFFWFQFFFPFWKKKWKFKWWAFQCQAEPPVVVQVFDDPDDDDHDPDHWAAEKEFEWFFADASQFPCCNHPVDDGGGDTGDSVRTDIDHCRSLLLQLLQCQFPFDDPQFDDRQADAPPDDDDDDDDDRDHPSYHYIPHYHYDYNNPADNDQLCCFDPPPDTSRPNSRGTDGGFADDAPQLLFFADLFADDAQDQDQDDDDPFDKDFPLFFAWKDLVPFIWTWEWDDDDDDDGDTAIDTDDDDDDFARDHDDDDDGDDDDPGDMGQDDDVNQDDDPRGDNRIDGDDDPVPTDGDDPVVVVVSVVVRVVRSLCRNQHDDPQSCCCSVVVDRDPCVSNNGMGIFFIDMDIWDKDKDFACDAPDPVRDGGRIMIMTIDIDIGTTHIDRRRHSIMMIMIMHMHTQEAAEAADAVVVVDDDPVSDDDPVCQPPTWDFDFLNRRHNDPPDVVNRRDGQGTDRPPCSVVHDGHYDDDLCHPPDPNHPVLNHLYDDDPDRDHNHSSNRTTGNVSVQSRHPDGCSVPRRMIMMMMMTMIMIGSDDPDDDPDDPHD

Nearest PDB structures (foldseek):
  9cgm-assembly1_A  TM=9.099E-01  e=1.753E-46  Spiromicrovirus SpV4
  8des-assembly1_A  TM=8.937E-01  e=2.083E-43  Escherichia phage EC6098
  1m0f-assembly1_F  TM=7.417E-01  e=8.169E-11  Escherichia phage alpha3
  9ffh-assembly1_B  TM=6.368E-01  e=1.944E-12  Rhodobacter capsulatus SB 1003
  9ffg-assembly1_A  TM=6.183E-01  e=6.513E-11  Rhodobacter capsulatus

Mean predicted aligned error: 13.17 Å

Solvent-accessible surface area (backbone atoms only — not comparable to full-atom values): 36053 Å² total; per-residue (Å²): 132,83,91,74,82,89,82,57,97,84,62,74,91,78,89,86,74,70,73,32,80,46,74,53,76,49,77,37,76,52,68,43,42,49,14,30,49,42,54,67,42,72,43,70,87,42,47,54,68,26,30,43,34,40,34,41,34,42,38,40,30,49,54,60,23,56,31,50,46,76,61,61,37,34,42,36,37,42,30,35,37,39,47,45,67,50,48,25,45,66,41,57,48,63,75,66,52,55,91,85,54,94,83,71,71,92,73,92,70,41,77,34,29,30,33,39,20,36,21,37,76,43,89,52,34,34,56,35,53,70,71,67,54,76,76,38,82,70,66,36,52,78,87,74,34,52,78,44,75,36,61,66,62,51,51,52,44,49,39,36,52,74,74,39,51,56,77,89,66,40,82,84,69,58,62,74,63,91,72,72,97,76,73,101,66,92,71,85,53,84,41,81,40,48,49,57,66,39,72,45,80,40,65,40,61,75,43,62,68,59,73,82,68,62,52,53,95,59,89,78,50,61,59,74,58,78,45,34,57,54,60,30,50,54,62,85,48,78,80,67,66,51,32,89,48,59,35,57,69,83,79,79,69,87,55,79,56,72,88,75,84,59,60,72,43,70,70,84,32,41,52,40,32,21,68,87,84,53,61,29,47,46,48,85,83,93,74,97,78,95,73,97,72,89,48,74,46,80,72,80,85,79,91,76,65,62,46,58,81,70,74,98,71,84,88,73,77,92,80,92,70,78,75,44,72,65,53,72,83,79,59,43,98,50,96,70,44,51,56,14,66,39,75,51,83,65,73,87,78,56,52,65,53,52,75,66,51,53,55,49,46,56,51,50,46,54,51,29,33,48,37,44,74,59,36,81,49,70,71,36,41,36,36,72,76,69,68,46,86,64,76,69,51,56,67,78,42,64,35,79,63,34,58,50,79,41,76,51,51,67,42,75,46,66,39,90,64,60,83,48,94,90,40,51,63,62,46,48,31,13,43,28,70,36,77,53,72,49,78,43,43,74,51,72,34,84,52,42,25,35,40,41,28,38,36,34,35,49,54,73,75,27,42,47,54,37,47,61,66,80,80,72,54,84,53,80,85,67,46,95,53,85,91,59,74,86,54,69,41,38,74,40,42,28,20,44,64,43,51,46,85,88,46,65,74,55,31,73,36,71,52,25,15,36,64,60,73,46,75,83,78,50,79,72,52,72,41,64,70,54,49,14,66,88,41,96,81,41,50,29,44,38,39,49,48,56,77,74,98,56,88,82,61,86,39,53,73,64,47,31,36,63,44,64,41,57,33,66,24,32,74,66,43,55,77,83,42,60,43,30,44,40,40,40,37,37,44,36,41,40,34,29,66,62,68,94,69,88,70,87,82,77,90,68,133

pLDDT: mean 79.37, std 15.18, range [30.09, 96.06]